Protein AF-0000000078493110 (afdb_homodimer)

Solvent-accessible surface area (backbone atoms only — not comparable to full-atom values): 20460 Å² total; per-residue (Å²): 130,83,74,29,32,26,37,34,32,58,25,55,69,56,49,50,53,41,49,72,69,67,50,57,55,52,28,40,34,33,67,34,26,79,84,45,54,39,40,70,73,53,39,24,57,53,22,60,74,70,64,28,30,31,33,26,28,54,37,36,32,73,53,59,45,28,73,76,49,48,88,46,42,80,89,42,85,85,48,38,72,78,72,84,39,73,57,32,45,52,40,48,52,50,40,50,69,26,56,24,68,69,52,47,42,53,45,44,51,52,42,39,53,49,12,59,75,71,73,54,49,32,41,35,50,41,42,37,57,49,48,68,37,76,43,36,48,21,42,51,42,47,53,82,76,28,49,84,80,31,47,64,55,56,51,45,32,75,67,59,77,82,49,70,66,51,53,48,55,51,48,58,51,49,65,71,32,51,63,49,42,80,73,66,39,53,41,30,45,80,71,72,112,131,83,75,30,32,26,37,34,34,57,26,53,69,57,48,49,54,41,48,72,70,68,51,57,54,53,29,41,34,33,68,35,25,77,83,44,53,38,39,69,73,52,38,24,57,54,21,58,76,71,64,28,31,29,32,25,29,55,37,35,32,74,53,59,46,30,72,75,49,48,88,45,44,80,88,40,84,84,50,39,73,78,72,84,39,75,55,34,47,53,40,47,52,50,40,50,69,25,56,23,68,71,52,46,41,54,42,43,52,52,41,41,53,50,11,59,74,72,72,52,46,33,41,36,50,40,41,38,58,49,49,68,37,75,45,37,47,22,42,50,42,46,53,83,78,26,50,84,80,30,48,65,55,56,51,46,31,75,67,58,76,82,49,70,67,52,52,49,55,52,48,59,50,50,65,72,33,50,62,50,42,81,72,66,39,54,42,29,44,79,71,72,111

InterPro domains:
  IPR023210 NADP-dependent oxidoreductase domain [PF00248] (1-173)
  IPR036812 NAD(P)-dependent oxidoreductase domain superfamily [G3DSA:3.20.20.100] (1-183)
  IPR036812 NAD(P)-dependent oxidoreductase domain superfamily [SSF51430] (1-175)

Structure (mmCIF, N/CA/C/O backbone):
data_AF-0000000078493110-model_v1
#
loop_
_entity.id
_entity.type
_entity.pdbx_description
1 polymer 'NADP-dependent oxidoreductase domain-containing protein'
#
loop_
_atom_site.group_PDB
_atom_site.id
_atom_site.type_symbol
_atom_site.label_atom_id
_atom_site.label_alt_id
_atom_site.label_comp_id
_atom_site.label_asym_id
_atom_site.label_entity_id
_atom_site.label_seq_id
_atom_site.pdbx_PDB_ins_code
_atom_site.Cartn_x
_atom_site.Cartn_y
_atom_site.Cartn_z
_atom_site.occupancy
_atom_site.B_iso_or_equiv
_atom_site.auth_seq_id
_atom_site.auth_comp_id
_atom_site.auth_asym_id
_atom_site.auth_atom_id
_atom_site.pdbx_PDB_model_num
ATOM 1 N N . LYS A 1 1 ? 11.797 -17.125 8.922 1 52 1 LYS A N 1
ATOM 2 C CA . LYS A 1 1 ? 10.969 -15.953 9.18 1 52 1 LYS A CA 1
ATOM 3 C C . LYS A 1 1 ? 9.508 -16.219 8.828 1 52 1 LYS A C 1
ATOM 5 O O . LYS A 1 1 ? 9.219 -16.938 7.859 1 52 1 LYS A O 1
ATOM 10 N N . ILE A 1 2 ? 8.57 -15.992 9.805 1 57.97 2 ILE A N 1
ATOM 11 C CA . ILE A 1 2 ? 7.156 -16.297 9.602 1 57.97 2 ILE A CA 1
ATOM 12 C C . ILE A 1 2 ? 6.605 -15.445 8.453 1 57.97 2 ILE A C 1
ATOM 14 O O . ILE A 1 2 ? 6.836 -14.234 8.398 1 57.97 2 ILE A O 1
ATOM 18 N N . LYS A 1 3 ? 6.137 -16.062 7.453 1 79.31 3 LYS A N 1
ATOM 19 C CA . LYS A 1 3 ? 5.523 -15.352 6.328 1 79.31 3 LYS A CA 1
ATOM 20 C C . LYS A 1 3 ? 4.211 -14.688 6.742 1 79.31 3 LYS A C 1
ATOM 22 O O . LYS A 1 3 ? 3.459 -15.242 7.547 1 79.31 3 LYS A O 1
ATOM 27 N N . THR A 1 4 ? 4.074 -13.5 6.402 1 85.19 4 THR A N 1
ATOM 28 C CA . THR A 1 4 ? 2.908 -12.727 6.809 1 85.19 4 THR A CA 1
ATOM 29 C C . THR A 1 4 ? 2.209 -12.125 5.594 1 85.19 4 THR A C 1
ATOM 31 O O . THR A 1 4 ? 2.689 -12.258 4.465 1 85.19 4 THR A O 1
ATOM 34 N N . VAL A 1 5 ? 0.979 -11.656 5.895 1 89.06 5 VAL A N 1
ATOM 35 C CA . VAL A 1 5 ? 0.301 -10.844 4.891 1 89.06 5 VAL A CA 1
ATOM 36 C C . VAL A 1 5 ? 0.187 -9.398 5.391 1 89.06 5 VAL A C 1
ATOM 38 O O . VAL A 1 5 ? 0.16 -9.156 6.602 1 89.06 5 VAL A O 1
ATOM 41 N N . ALA A 1 6 ? 0.289 -8.578 4.48 1 91.62 6 ALA A N 1
ATOM 42 C CA . ALA A 1 6 ? -0.047 -7.176 4.719 1 91.62 6 ALA A CA 1
ATOM 43 C C . ALA A 1 6 ? -1.408 -6.828 4.125 1 91.62 6 ALA A C 1
ATOM 45 O O . ALA A 1 6 ? -1.752 -7.289 3.031 1 91.62 6 ALA A O 1
ATOM 46 N N . LEU A 1 7 ? -2.115 -6.102 4.883 1 91.75 7 LEU A N 1
ATOM 47 C CA . LEU A 1 7 ? -3.467 -5.77 4.445 1 91.75 7 LEU A CA 1
ATOM 48 C C . LEU A 1 7 ? -3.566 -4.301 4.051 1 91.75 7 LEU A C 1
ATOM 50 O O . LEU A 1 7 ? -2.771 -3.475 4.508 1 91.75 7 LEU A O 1
ATOM 54 N N . THR A 1 8 ? -4.48 -4.074 3.127 1 91.94 8 THR A N 1
ATOM 55 C CA . THR A 1 8 ? -4.762 -2.686 2.785 1 91.94 8 THR A CA 1
ATOM 56 C C . THR A 1 8 ? -6.266 -2.426 2.773 1 91.94 8 THR A C 1
ATOM 58 O O . THR A 1 8 ? -7.027 -3.188 2.176 1 91.94 8 THR A O 1
ATOM 61 N N . ASN A 1 9 ? -6.719 -1.479 3.525 1 92.62 9 ASN A N 1
ATOM 62 C CA . ASN A 1 9 ? -8.062 -0.91 3.566 1 92.62 9 ASN A CA 1
ATOM 63 C C . ASN A 1 9 ? -9.07 -1.893 4.152 1 92.62 9 ASN A C 1
ATOM 65 O O . ASN A 1 9 ? -10.234 -1.911 3.75 1 92.62 9 ASN A O 1
ATOM 69 N N . PHE A 1 10 ? -8.617 -2.729 5.031 1 92.5 10 PHE A N 1
ATOM 70 C CA . PHE A 1 10 ? -9.531 -3.516 5.84 1 92.5 10 PHE A CA 1
ATOM 71 C C . PHE A 1 10 ? -10.031 -2.707 7.031 1 92.5 10 PHE A C 1
ATOM 73 O O . PHE A 1 10 ? -9.242 -2.068 7.734 1 92.5 10 PHE A O 1
ATOM 80 N N . ASP A 1 11 ? -11.289 -2.74 7.16 1 94.38 11 ASP A N 1
ATOM 81 C CA . ASP A 1 11 ? -11.812 -2.043 8.328 1 94.38 11 ASP A CA 1
ATOM 82 C C . ASP A 1 11 ? -11.539 -2.834 9.609 1 94.38 11 ASP A C 1
ATOM 84 O O . ASP A 1 11 ? -10.984 -3.93 9.555 1 94.38 11 ASP A O 1
ATOM 88 N N . THR A 1 12 ? -11.875 -2.256 10.719 1 96.12 12 THR A N 1
ATOM 89 C CA . THR A 1 12 ? -11.523 -2.822 12.016 1 96.12 12 THR A CA 1
ATOM 90 C C . THR A 1 12 ? -12.156 -4.199 12.188 1 96.12 12 THR A C 1
ATOM 92 O O . THR A 1 12 ? -11.484 -5.145 12.617 1 96.12 12 THR A O 1
ATOM 95 N N . GLU A 1 13 ? -13.398 -4.324 11.828 1 93.75 13 GLU A N 1
ATOM 96 C CA . GLU A 1 13 ? -14.117 -5.582 12.008 1 93.75 13 GLU A CA 1
ATOM 97 C C . GLU A 1 13 ? -13.508 -6.688 11.148 1 93.75 13 GLU A C 1
ATOM 99 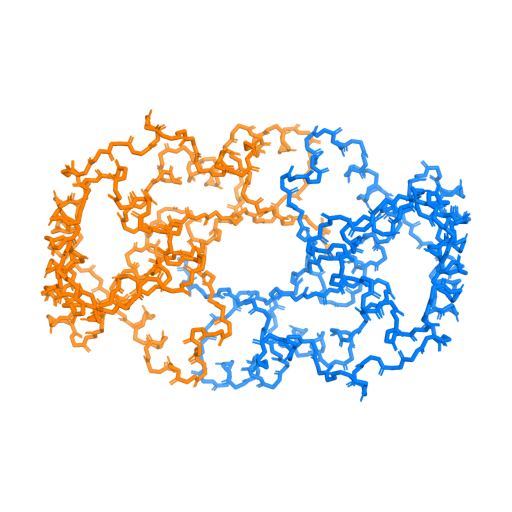O O . GLU A 1 13 ? -13.305 -7.809 11.617 1 93.75 13 GLU A O 1
ATOM 104 N N . ARG A 1 14 ? -13.219 -6.426 10 1 91.75 14 ARG A N 1
ATOM 105 C CA . ARG A 1 14 ? -12.648 -7.426 9.102 1 91.75 14 ARG A CA 1
ATOM 106 C C . ARG A 1 14 ? -11.25 -7.836 9.547 1 91.75 14 ARG A C 1
ATOM 108 O O . ARG A 1 14 ? -10.891 -9.016 9.477 1 91.75 14 ARG A O 1
ATOM 115 N N . LEU A 1 15 ? -10.445 -6.82 9.969 1 93.94 15 LEU A N 1
ATOM 116 C CA . LEU A 1 15 ? -9.133 -7.152 10.508 1 93.94 15 LEU A CA 1
ATOM 117 C C . LEU A 1 15 ? -9.258 -8.086 11.711 1 93.94 15 LEU A C 1
ATOM 119 O O . LEU A 1 15 ? -8.523 -9.078 11.812 1 93.94 15 LEU A O 1
ATOM 123 N N . ARG A 1 16 ? -10.195 -7.816 12.539 1 94.81 16 ARG A N 1
ATOM 124 C CA . ARG A 1 16 ? -10.43 -8.648 13.711 1 94.81 16 ARG A CA 1
ATOM 125 C C . ARG A 1 16 ? -10.742 -10.086 13.312 1 94.81 16 ARG A C 1
ATOM 127 O O . ARG A 1 16 ? -10.18 -11.031 13.867 1 94.81 16 ARG A O 1
ATOM 134 N N . ILE A 1 17 ? -11.609 -10.242 12.344 1 91.69 17 ILE A N 1
ATOM 135 C CA . ILE A 1 17 ? -12.023 -11.562 11.875 1 91.69 17 ILE A CA 1
ATOM 136 C C . ILE A 1 17 ? -10.812 -12.32 11.336 1 91.69 17 ILE A C 1
ATOM 138 O O . ILE A 1 17 ? -10.641 -13.508 11.625 1 91.69 17 ILE A O 1
ATOM 142 N N . ILE A 1 18 ? -10.023 -11.633 10.609 1 90.5 18 ILE A N 1
ATOM 143 C CA . ILE A 1 18 ? -8.844 -12.242 10.016 1 90.5 18 ILE A CA 1
ATOM 144 C C . ILE A 1 18 ? -7.898 -12.719 11.117 1 90.5 18 ILE A C 1
ATOM 146 O O . ILE A 1 18 ? -7.41 -13.852 11.086 1 90.5 18 ILE A O 1
ATOM 150 N N . LEU A 1 19 ? -7.672 -11.906 12.125 1 92.88 19 LEU A N 1
ATOM 151 C CA . LEU A 1 19 ? -6.77 -12.219 13.227 1 92.88 19 LEU A CA 1
ATOM 152 C C . LEU A 1 19 ? -7.32 -13.359 14.07 1 92.88 19 LEU A C 1
ATOM 154 O O . LEU A 1 19 ? -6.566 -14.242 14.5 1 92.88 19 LEU A O 1
ATOM 158 N N . GLU A 1 20 ? -8.578 -13.383 14.203 1 93.12 20 GLU A N 1
ATOM 159 C CA . GLU A 1 20 ? -9.227 -14.43 15 1 93.12 20 GLU A CA 1
ATOM 160 C C . GLU A 1 20 ? -9.125 -15.789 14.312 1 93.12 20 GLU A C 1
ATOM 162 O O . GLU A 1 20 ? -9.219 -16.828 14.961 1 93.12 20 GLU A O 1
ATOM 167 N N . ASN A 1 21 ? -8.961 -15.758 13.055 1 90.06 21 ASN A N 1
ATOM 168 C CA . ASN A 1 21 ? -8.828 -17 12.305 1 90.06 21 ASN A CA 1
ATOM 169 C C . ASN A 1 21 ? -7.375 -17.438 12.203 1 90.06 21 ASN A C 1
ATOM 171 O O . ASN A 1 21 ? -7.047 -18.344 11.438 1 90.06 21 ASN A O 1
ATOM 175 N N . GLY A 1 22 ? -6.496 -16.719 12.875 1 89.12 22 GLY A N 1
ATOM 176 C CA . GLY A 1 22 ? -5.121 -17.172 13.031 1 89.12 22 GLY A CA 1
ATOM 177 C C . GLY A 1 22 ? -4.227 -16.766 11.883 1 89.12 22 GLY A C 1
ATOM 178 O O . GLY A 1 22 ? -3.107 -17.266 11.742 1 89.12 22 GLY A O 1
ATOM 179 N N . ILE A 1 23 ? -4.68 -15.906 11.047 1 87.5 23 ILE A N 1
ATOM 180 C CA . ILE A 1 23 ? -3.871 -15.445 9.922 1 87.5 23 ILE A CA 1
ATOM 181 C C . ILE A 1 23 ? -2.869 -14.398 10.398 1 87.5 23 ILE A C 1
ATOM 183 O O . ILE A 1 23 ? -3.256 -13.383 10.977 1 87.5 23 ILE A O 1
ATOM 187 N N . PRO A 1 24 ? -1.625 -14.648 10.195 1 90.38 24 PRO A N 1
ATOM 188 C CA . PRO A 1 24 ? -0.626 -13.664 10.625 1 90.38 24 PRO A CA 1
ATOM 189 C C . PRO A 1 24 ? -0.625 -12.406 9.758 1 90.38 24 PRO A C 1
ATOM 191 O O . PRO A 1 24 ? -0.438 -12.492 8.547 1 90.38 24 PRO A O 1
ATOM 194 N N . VAL A 1 25 ? -0.86 -11.273 10.359 1 91.12 25 VAL A N 1
ATOM 195 C CA . VAL A 1 25 ? -0.92 -9.992 9.664 1 91.12 25 VAL A CA 1
ATOM 196 C C . VAL A 1 25 ? 0.182 -9.07 10.18 1 91.12 25 VAL A C 1
ATOM 198 O O . VAL A 1 25 ? 0.28 -8.82 11.383 1 91.12 25 VAL A O 1
ATOM 201 N N . VAL A 1 26 ? 0.944 -8.617 9.258 1 88.75 26 VAL A N 1
ATOM 202 C CA . VAL A 1 26 ? 2.059 -7.773 9.68 1 88.75 26 VAL A CA 1
ATOM 203 C C . VAL A 1 26 ? 1.597 -6.32 9.789 1 88.75 26 VAL A C 1
ATOM 205 O O . VAL A 1 26 ? 2.012 -5.594 10.695 1 88.75 26 VAL A O 1
ATOM 208 N N . SER A 1 27 ? 0.782 -5.945 8.906 1 92.19 27 SER A N 1
ATOM 209 C CA . SER A 1 27 ? 0.371 -4.543 8.898 1 92.19 27 SER A CA 1
ATOM 210 C C . SER A 1 27 ? -0.974 -4.367 8.203 1 92.19 27 SER A C 1
ATOM 212 O O . SER A 1 27 ? -1.412 -5.242 7.449 1 92.19 27 SER A O 1
ATOM 214 N N . ASN A 1 28 ? -1.632 -3.311 8.508 1 93.62 28 ASN A N 1
ATOM 215 C CA . ASN A 1 28 ? -2.799 -2.807 7.789 1 93.62 28 ASN A CA 1
ATOM 216 C C . ASN A 1 28 ? -2.598 -1.362 7.34 1 93.62 28 ASN A C 1
ATOM 218 O O . ASN A 1 28 ? -2.297 -0.489 8.156 1 93.62 28 ASN A O 1
ATOM 222 N N . GLN A 1 29 ? -2.668 -1.206 6.051 1 94.19 29 GLN A N 1
ATOM 223 C CA . GLN A 1 29 ? -2.52 0.116 5.453 1 94.19 29 GLN A CA 1
ATOM 224 C C . GLN A 1 29 ? -3.871 0.811 5.309 1 94.19 29 GLN A C 1
ATOM 226 O O . GLN A 1 29 ? -4.789 0.27 4.688 1 94.19 29 GLN A O 1
ATOM 231 N N . VAL A 1 30 ? -3.998 1.983 5.914 1 95.5 30 VAL A N 1
ATOM 232 C CA . VAL A 1 30 ? -5.281 2.678 5.867 1 95.5 30 VAL A CA 1
ATOM 233 C C . VAL A 1 30 ? -5.055 4.168 5.625 1 95.5 30 VAL A C 1
ATOM 235 O O . VAL A 1 30 ? -3.965 4.688 5.883 1 95.5 30 VAL A O 1
ATOM 238 N N . GLN A 1 31 ? -6.098 4.793 5.062 1 95.81 31 GLN A N 1
ATOM 239 C CA . GLN A 1 31 ? -6.07 6.246 4.941 1 95.81 31 GLN A CA 1
ATOM 240 C C . GLN A 1 31 ? -6.113 6.914 6.316 1 95.81 31 GLN A C 1
ATOM 242 O O . GLN A 1 31 ? -6.938 6.551 7.16 1 95.81 31 GLN A O 1
ATOM 247 N N . HIS A 1 32 ? -5.203 7.785 6.672 1 97.31 32 HIS A N 1
ATOM 248 C CA . HIS A 1 32 ? -5.113 8.477 7.957 1 97.31 32 HIS A CA 1
ATOM 249 C C . HIS A 1 32 ? -4.484 9.852 7.797 1 97.31 32 HIS A C 1
ATOM 251 O O . HIS A 1 32 ? -3.365 9.977 7.293 1 97.31 32 HIS A O 1
ATOM 257 N N . SER A 1 33 ? -5.188 10.891 8.164 1 97.56 33 SER A N 1
ATOM 258 C CA . SER A 1 33 ? -4.734 12.273 8.133 1 97.56 33 SER A CA 1
ATOM 259 C C . SER A 1 33 ? -5.324 13.078 9.289 1 97.56 33 SER A C 1
ATOM 261 O O . SER A 1 33 ? -6.133 12.555 10.062 1 97.56 33 SER A O 1
ATOM 263 N N . VAL A 1 34 ? -4.871 14.344 9.367 1 98.06 34 VAL A N 1
ATOM 264 C CA . VAL A 1 34 ? -5.398 15.219 10.406 1 98.06 34 VAL A CA 1
ATOM 265 C C . VAL A 1 34 ? -6.902 15.391 10.227 1 98.06 34 VAL A C 1
ATOM 267 O O . VAL A 1 34 ? -7.633 15.594 11.203 1 98.06 34 VAL A O 1
ATOM 270 N N . VAL A 1 35 ? -7.383 15.219 9.023 1 97.81 35 VAL A N 1
ATOM 271 C CA . VAL A 1 35 ? -8.805 15.312 8.703 1 97.81 35 VAL A CA 1
ATOM 272 C C . VAL A 1 35 ? -9.477 13.969 8.93 1 97.81 35 VAL A C 1
ATOM 274 O O . VAL A 1 35 ? -10.555 13.898 9.531 1 97.81 35 VAL A O 1
ATOM 277 N N . ASP A 1 36 ? -8.867 12.922 8.531 1 97.12 36 ASP A N 1
ATOM 278 C CA . ASP A 1 36 ? -9.414 11.57 8.648 1 97.12 36 ASP A CA 1
ATOM 279 C C . ASP A 1 36 ? -8.789 10.828 9.828 1 97.12 36 ASP A C 1
ATOM 281 O O . ASP A 1 36 ? -7.816 10.094 9.664 1 97.12 36 ASP A O 1
ATOM 285 N N . MET A 1 37 ? -9.422 10.938 10.984 1 97.25 37 MET A N 1
ATOM 286 C CA . MET A 1 37 ? -8.898 10.359 12.219 1 97.25 37 MET A CA 1
ATOM 287 C C . MET A 1 37 ? -9.641 9.07 12.57 1 97.25 37 MET A C 1
ATOM 289 O O . MET A 1 37 ? -9.492 8.547 13.672 1 97.25 37 MET A O 1
ATOM 293 N N . ARG A 1 38 ? -10.352 8.492 11.641 1 97.38 38 ARG A N 1
ATOM 294 C CA . ARG A 1 38 ? -11.148 7.293 11.875 1 97.38 38 ARG A CA 1
ATOM 295 C C . ARG A 1 38 ? -10.289 6.148 12.391 1 97.38 38 ARG A C 1
ATOM 297 O O . ARG A 1 38 ? -10.688 5.422 13.305 1 97.38 38 ARG A O 1
ATOM 304 N N . PRO A 1 39 ? -9.023 5.984 11.883 1 97.94 39 PRO A N 1
ATOM 305 C CA . PRO A 1 39 ? -8.211 4.867 12.375 1 97.94 39 PRO A CA 1
ATOM 306 C C . PRO A 1 39 ? -7.969 4.934 13.883 1 97.94 39 PRO A C 1
ATOM 308 O O . PRO A 1 39 ? -7.758 3.902 14.523 1 97.94 39 PRO A O 1
ATOM 311 N N . GLN A 1 40 ? -8.062 6.109 14.469 1 97.81 40 GLN A N 1
ATOM 312 C CA . GLN A 1 40 ? -7.754 6.293 15.883 1 97.81 40 GLN A CA 1
ATOM 313 C C . GLN A 1 40 ? -8.953 5.938 16.766 1 97.81 40 GLN A C 1
ATOM 315 O O . GLN A 1 40 ? -8.812 5.809 17.984 1 97.81 40 GLN A O 1
ATOM 320 N N . GLN A 1 41 ? -10.031 5.703 16.156 1 96.81 41 GLN A N 1
ATOM 321 C CA . GLN A 1 41 ? -11.234 5.484 16.953 1 96.81 41 GLN A CA 1
ATOM 322 C C . GLN A 1 41 ? -11.383 4.012 17.328 1 96.81 41 GLN A C 1
ATOM 324 O O . GLN A 1 41 ? -11.773 3.693 18.453 1 96.81 41 GLN A O 1
ATOM 329 N N . LYS A 1 42 ? -11.078 3.113 16.406 1 97 42 LYS A N 1
ATOM 330 C CA . LYS A 1 42 ? -11.219 1.689 16.703 1 97 42 LYS A CA 1
ATOM 331 C C . LYS A 1 42 ? -9.992 0.912 16.219 1 97 42 LYS A C 1
ATOM 333 O O . LYS A 1 42 ? -9.43 0.108 16.969 1 97 42 LYS A O 1
ATOM 338 N N . MET A 1 43 ? -9.484 1.191 15.094 1 98.06 43 MET A N 1
ATOM 339 C CA . MET A 1 43 ? -8.414 0.448 14.43 1 98.06 43 MET A CA 1
ATOM 340 C C . MET A 1 43 ? -7.137 0.48 15.258 1 98.06 43 MET A C 1
ATOM 342 O O . MET A 1 43 ? -6.492 -0.552 15.453 1 98.06 43 MET A O 1
ATOM 346 N N . ALA A 1 44 ? -6.816 1.637 15.758 1 97.94 44 ALA A N 1
ATOM 347 C CA . ALA A 1 44 ? -5.574 1.809 16.516 1 97.94 44 ALA A CA 1
ATOM 348 C C . ALA A 1 44 ? -5.543 0.907 17.734 1 97.94 44 ALA A C 1
ATOM 350 O O . ALA A 1 44 ? -4.523 0.286 18.031 1 97.94 44 ALA A O 1
ATOM 351 N N . GLU A 1 45 ? -6.629 0.845 18.391 1 97.94 45 GLU A N 1
ATOM 352 C CA . GLU A 1 45 ? -6.711 0.006 19.578 1 97.94 45 GLU A CA 1
ATOM 353 C C . GLU A 1 45 ? -6.496 -1.465 19.234 1 97.94 45 GLU A C 1
ATOM 355 O O . GLU A 1 45 ? -5.727 -2.156 19.906 1 97.94 45 GLU A O 1
ATOM 360 N N . LEU A 1 46 ? -7.172 -1.921 18.25 1 97.88 46 LEU A N 1
ATOM 361 C CA . LEU A 1 46 ? -7.012 -3.305 17.812 1 97.88 46 LEU A CA 1
ATOM 362 C C . LEU A 1 46 ? -5.562 -3.584 17.422 1 97.88 46 LEU A C 1
ATOM 364 O O . LEU A 1 46 ? -5.008 -4.621 17.781 1 97.88 46 LEU A O 1
ATOM 368 N N . CYS A 1 47 ? -4.977 -2.662 16.719 1 97 47 CYS A N 1
ATOM 369 C CA . CYS A 1 47 ? -3.594 -2.814 16.281 1 97 47 CYS A CA 1
ATOM 370 C C . CYS A 1 47 ? -2.646 -2.869 17.469 1 97 47 CYS A C 1
ATOM 372 O O . CYS A 1 47 ? -1.718 -3.68 17.5 1 97 47 CYS A O 1
ATOM 374 N N . GLN A 1 48 ? -2.873 -2.061 18.469 1 96.69 48 GLN A N 1
ATOM 375 C CA . GLN A 1 48 ? -2.051 -2.076 19.672 1 96.69 48 GLN A CA 1
ATOM 376 C C . GLN A 1 48 ? -2.17 -3.41 20.406 1 96.69 48 GLN A C 1
ATOM 378 O O . GLN A 1 48 ? -1.168 -3.967 20.859 1 96.69 48 GLN A O 1
ATOM 383 N N . LEU A 1 49 ? -3.326 -3.895 20.453 1 96.62 49 LEU A N 1
ATOM 384 C CA . LEU A 1 49 ? -3.604 -5.137 21.172 1 96.62 49 LEU A CA 1
ATOM 385 C C . LEU A 1 49 ? -2.963 -6.324 20.469 1 96.62 49 LEU A C 1
ATOM 387 O O . LEU A 1 49 ? -2.502 -7.266 21.125 1 96.62 49 LEU A O 1
ATOM 391 N N . THR A 1 50 ? -2.902 -6.305 19.188 1 96.12 50 THR A N 1
ATOM 392 C CA . THR A 1 50 ? -2.557 -7.496 18.422 1 96.12 50 THR A CA 1
ATOM 393 C C . THR A 1 50 ? -1.128 -7.402 17.891 1 96.12 50 THR A C 1
ATOM 395 O O . THR A 1 50 ? -0.56 -8.398 17.453 1 96.12 50 THR A O 1
ATOM 398 N N . GLY A 1 51 ? -0.599 -6.195 17.844 1 93.62 51 GLY A N 1
ATOM 399 C CA . GLY A 1 51 ? 0.75 -6.016 17.328 1 93.62 51 GLY A CA 1
ATOM 400 C C . GLY A 1 51 ? 0.791 -5.738 15.836 1 93.62 51 GLY A C 1
ATOM 401 O O . GLY A 1 51 ? 1.869 -5.594 15.25 1 93.62 51 GLY A O 1
ATOM 402 N N . VAL A 1 52 ? -0.37 -5.645 15.203 1 93.75 52 VAL A N 1
ATOM 403 C CA . VAL A 1 52 ? -0.429 -5.266 13.789 1 93.75 52 VAL A CA 1
ATOM 404 C C . VAL A 1 52 ? 0.04 -3.824 13.625 1 93.75 52 VAL A C 1
ATOM 406 O O . VAL A 1 52 ? -0.376 -2.938 14.375 1 93.75 52 VAL A O 1
ATOM 409 N N . LYS A 1 53 ? 0.915 -3.637 12.695 1 91.81 53 LYS A N 1
ATOM 410 C CA . LYS A 1 53 ? 1.415 -2.287 12.445 1 91.81 53 LYS A CA 1
ATOM 411 C C . LYS A 1 53 ? 0.439 -1.486 11.594 1 91.81 53 LYS A C 1
ATOM 413 O O . LYS A 1 53 ? -0.042 -1.976 10.57 1 91.81 53 LYS A O 1
ATOM 418 N N . LEU A 1 54 ? 0.188 -0.336 12.031 1 94.62 54 LEU A N 1
ATOM 419 C CA . LEU A 1 54 ? -0.659 0.564 11.25 1 94.62 54 LEU A CA 1
ATOM 420 C C . LEU A 1 54 ? 0.18 1.425 10.312 1 94.62 54 LEU A C 1
ATOM 422 O O . LEU A 1 54 ? 1.002 2.225 10.766 1 94.62 54 LEU A O 1
ATOM 426 N N . ILE A 1 55 ? 0.024 1.258 9.008 1 93.75 55 ILE A N 1
ATOM 427 C CA . ILE A 1 55 ? 0.668 2.078 7.988 1 93.75 55 ILE A CA 1
ATOM 428 C C . ILE A 1 55 ? -0.35 3.039 7.379 1 93.75 55 ILE A C 1
ATOM 430 O O . ILE A 1 55 ? -1.445 2.627 6.992 1 93.75 55 ILE A O 1
ATOM 434 N N . THR A 1 56 ? 0.039 4.258 7.297 1 95.81 56 THR A N 1
ATOM 435 C CA . THR A 1 56 ? -0.942 5.25 6.871 1 95.81 56 THR A CA 1
ATOM 436 C C . THR A 1 56 ? -0.605 5.781 5.48 1 95.81 56 THR A C 1
ATOM 438 O O . THR A 1 56 ? 0.569 5.926 5.133 1 95.81 56 THR A O 1
ATOM 441 N N . TYR A 1 57 ? -1.617 6.023 4.75 1 93.75 57 TYR A N 1
ATOM 442 C CA . TYR A 1 57 ? -1.47 6.75 3.496 1 93.75 57 TYR A CA 1
ATOM 443 C C . TYR A 1 57 ? -2.443 7.922 3.428 1 93.75 57 TYR A C 1
ATOM 445 O O . TYR A 1 57 ? -3.346 8.039 4.262 1 93.75 57 TYR A O 1
ATOM 453 N N . GLY A 1 58 ? -2.145 8.836 2.484 1 93.81 58 GLY A N 1
ATOM 454 C CA . GLY A 1 58 ? -3.006 10 2.373 1 93.81 58 GLY A CA 1
ATOM 455 C C . GLY A 1 58 ? -2.803 11 3.496 1 93.81 58 GLY A C 1
ATOM 456 O O . GLY A 1 58 ? -3.689 11.812 3.785 1 93.81 58 GLY A O 1
ATOM 457 N N . THR A 1 59 ? -1.686 10.938 4.078 1 95.19 59 THR A N 1
ATOM 458 C CA . THR A 1 59 ? -1.431 11.734 5.27 1 95.19 59 THR A CA 1
ATOM 459 C C . THR A 1 59 ? -1.385 13.227 4.93 1 95.19 59 THR A C 1
ATOM 461 O O . THR A 1 59 ? -1.774 14.062 5.738 1 95.19 59 THR A O 1
ATOM 464 N N . VAL A 1 60 ? -1.024 13.477 3.668 1 93.62 60 VAL A N 1
ATOM 465 C CA . VAL A 1 60 ? -1.007 14.875 3.248 1 93.62 60 VAL A CA 1
ATOM 466 C C . VAL A 1 60 ? -2.168 15.148 2.295 1 93.62 60 VAL A C 1
ATOM 468 O O . VAL A 1 60 ? -2.199 16.172 1.618 1 93.62 60 VAL A O 1
ATOM 471 N N . MET A 1 61 ? -2.992 14.203 2.104 1 94.44 61 MET A N 1
ATOM 472 C CA . MET A 1 61 ? -4.242 14.297 1.355 1 94.44 61 MET A CA 1
ATOM 473 C C . MET A 1 61 ? -3.984 14.742 -0.08 1 94.44 61 MET A C 1
ATOM 475 O O . MET A 1 61 ? -4.602 15.688 -0.56 1 94.44 61 MET A O 1
ATOM 479 N N . GLY A 1 62 ? -3.043 14.062 -0.714 1 89.56 62 GLY A N 1
ATOM 480 C CA . GLY A 1 62 ? -2.744 14.336 -2.111 1 89.56 62 GLY A CA 1
ATOM 481 C C . GLY A 1 62 ? -2.148 15.711 -2.336 1 89.56 62 GLY A C 1
ATOM 482 O O . GLY A 1 62 ? -2.209 16.25 -3.445 1 89.56 62 GLY A O 1
ATOM 483 N N . GLY A 1 63 ? -1.764 16.359 -1.246 1 91.25 63 GLY A N 1
ATOM 484 C CA . GLY A 1 63 ? -1.192 17.688 -1.352 1 91.25 63 GLY A CA 1
ATOM 485 C C . GLY A 1 63 ? -2.135 18.781 -0.885 1 91.25 63 GLY A C 1
ATOM 486 O O . GLY A 1 63 ? -1.758 19.953 -0.833 1 91.25 63 GLY A O 1
ATOM 487 N N . LEU A 1 64 ? -3.301 18.438 -0.544 1 94.75 64 LEU A N 1
ATOM 488 C CA . LEU A 1 64 ? -4.23 19.438 -0.029 1 94.75 64 LEU A CA 1
ATOM 489 C C . LEU A 1 64 ? -3.688 20.078 1.241 1 94.75 64 LEU A C 1
ATOM 491 O O . LEU A 1 64 ? -3.91 21.266 1.482 1 94.75 64 LEU A O 1
ATOM 495 N N . LEU A 1 65 ? -3.025 19.25 2.039 1 96.12 65 LEU A N 1
ATOM 496 C CA . LEU A 1 65 ? -2.381 19.781 3.236 1 96.12 65 LEU A CA 1
ATOM 497 C C . LEU A 1 65 ? -1.01 20.359 2.906 1 96.12 65 LEU A C 1
ATOM 499 O O . LEU A 1 65 ? 0.016 19.75 3.205 1 96.12 65 LEU A O 1
ATOM 503 N N . SER A 1 66 ? -1.039 21.484 2.299 1 95.12 66 SER A N 1
ATOM 504 C CA . SER A 1 66 ? 0.173 22.188 1.884 1 95.12 66 SER A CA 1
ATOM 505 C C . SER A 1 66 ? -0.067 23.688 1.767 1 95.12 66 SER A C 1
ATOM 507 O O . SER A 1 66 ? -1.213 24.141 1.797 1 95.12 66 SER A O 1
ATOM 509 N N . GLU A 1 67 ? 1.052 24.438 1.596 1 96.19 67 GLU A N 1
ATOM 510 C CA . GLU A 1 67 ? 0.974 25.891 1.421 1 96.19 67 GLU A CA 1
ATOM 511 C C . GLU A 1 67 ? 0.258 26.25 0.123 1 96.19 67 GLU A C 1
ATOM 513 O O . GLU A 1 67 ? -0.313 27.328 0.004 1 96.19 67 GLU A O 1
ATOM 518 N N . LYS A 1 68 ? 0.241 25.312 -0.746 1 93.25 68 LYS A N 1
ATOM 519 C CA . LYS A 1 68 ? -0.338 25.562 -2.064 1 93.25 68 LYS A CA 1
ATOM 520 C C . LYS A 1 68 ? -1.833 25.859 -1.962 1 93.25 68 LYS A C 1
ATOM 522 O O . LYS A 1 68 ? -2.379 26.625 -2.762 1 93.25 68 LYS A O 1
ATOM 527 N N . PHE A 1 69 ? -2.5 25.328 -0.951 1 95.5 69 PHE A N 1
ATOM 528 C CA . PHE A 1 69 ? -3.949 25.453 -0.865 1 95.5 69 PHE A CA 1
ATOM 529 C C . PHE A 1 69 ? -4.348 26.359 0.289 1 95.5 69 PHE A C 1
ATOM 531 O O . PHE A 1 69 ? -5.535 26.531 0.576 1 95.5 69 PHE A O 1
ATOM 538 N N . LEU A 1 70 ? -3.369 26.922 0.96 1 96.56 70 LEU A N 1
ATOM 539 C CA . LEU A 1 70 ? -3.605 27.828 2.068 1 96.56 70 LEU A CA 1
ATOM 540 C C . LEU A 1 70 ? -4.238 29.141 1.575 1 96.56 70 LEU A C 1
ATOM 542 O O . LEU A 1 70 ? -3.754 29.734 0.615 1 96.56 70 LEU A O 1
ATOM 546 N N . ASP A 1 71 ? -5.293 29.5 2.152 1 95.56 71 ASP A N 1
ATOM 547 C CA . ASP A 1 71 ? -6 30.75 1.883 1 95.56 71 ASP A CA 1
ATOM 548 C C . ASP A 1 71 ? -6.488 30.812 0.437 1 95.56 71 ASP A C 1
ATOM 550 O O . ASP A 1 71 ? -6.387 31.844 -0.218 1 95.56 71 ASP A O 1
ATOM 554 N N . THR A 1 72 ? -6.84 29.609 -0.01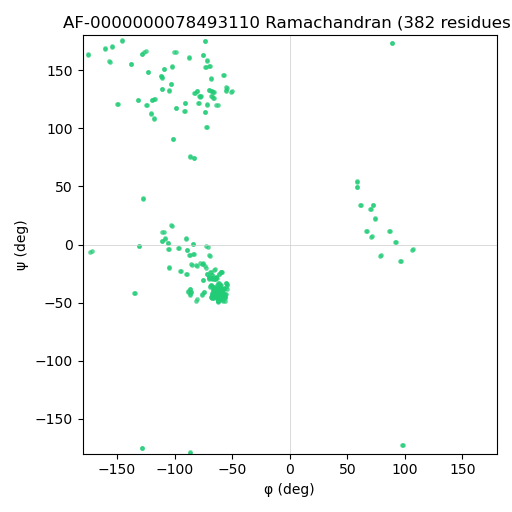3 1 93.69 72 THR A N 1
ATOM 555 C CA . THR A 1 72 ? -7.422 29.547 -1.351 1 93.69 72 THR A CA 1
ATOM 556 C C . THR A 1 72 ? -8.938 29.391 -1.276 1 93.69 72 THR A C 1
ATOM 558 O O . THR A 1 72 ? -9.469 28.953 -0.253 1 93.69 72 THR A O 1
ATOM 561 N N . ASN A 1 73 ? -9.57 29.891 -2.334 1 88.38 73 ASN A N 1
ATOM 562 C CA . ASN A 1 73 ? -11.008 29.734 -2.5 1 88.38 73 ASN A CA 1
ATOM 563 C C . ASN A 1 73 ? -11.344 28.938 -3.752 1 88.38 73 ASN A C 1
ATOM 565 O O . ASN A 1 73 ? -11.242 29.438 -4.871 1 88.38 73 ASN A O 1
ATOM 569 N N . LEU A 1 74 ? -11.773 27.75 -3.535 1 81.5 74 LEU A N 1
ATOM 570 C CA . LEU A 1 74 ? -11.953 26.828 -4.66 1 81.5 74 LEU A CA 1
ATOM 571 C C . LEU A 1 74 ? -13.227 27.172 -5.438 1 81.5 74 LEU A C 1
ATOM 573 O O . LEU A 1 74 ? -13.414 26.719 -6.566 1 81.5 74 LEU A O 1
ATOM 577 N N . SER A 1 75 ? -14.086 27.938 -4.812 1 78.38 75 SER A N 1
ATOM 578 C CA . SER A 1 75 ? -15.312 28.328 -5.492 1 78.38 75 SER A CA 1
ATOM 579 C C . SER A 1 75 ? -15.047 29.406 -6.547 1 78.38 75 SER A C 1
ATOM 581 O O . SER A 1 75 ? -15.898 29.672 -7.398 1 78.38 75 SER A O 1
ATOM 583 N N . ILE A 1 76 ? -13.914 30.016 -6.449 1 76.19 76 ILE A N 1
ATOM 584 C CA . ILE A 1 76 ? -13.531 31.047 -7.414 1 76.19 76 ILE A CA 1
ATOM 585 C C . ILE A 1 76 ? -12.602 30.438 -8.469 1 76.19 76 ILE A C 1
ATOM 587 O O . ILE A 1 76 ? -11.531 29.938 -8.141 1 76.19 76 ILE A O 1
ATOM 591 N N . PRO A 1 77 ? -13.078 30.469 -9.672 1 71.06 77 PRO A N 1
ATOM 592 C CA . PRO A 1 77 ? -12.227 29.922 -10.734 1 71.06 77 PRO A CA 1
ATOM 593 C C . PRO A 1 77 ? -10.812 30.5 -10.703 1 71.06 77 PRO A C 1
ATOM 595 O O . PRO A 1 77 ? -10.633 31.703 -10.461 1 71.06 77 PRO A O 1
ATOM 598 N N . PHE A 1 78 ? -9.844 29.703 -10.758 1 71.06 78 PHE A N 1
ATOM 599 C CA . PHE A 1 78 ? -8.43 30.031 -10.883 1 71.06 78 PHE A CA 1
ATOM 600 C C . PHE A 1 78 ? -7.895 30.641 -9.594 1 71.06 78 PHE A C 1
ATOM 602 O O . PHE A 1 78 ? -6.824 31.25 -9.578 1 71.06 78 PHE A O 1
ATOM 609 N N . ALA A 1 79 ? -8.711 30.656 -8.523 1 72 79 ALA A N 1
ATOM 610 C CA . ALA A 1 79 ? -8.281 31.234 -7.254 1 72 79 ALA A CA 1
ATOM 611 C C . ALA A 1 79 ? -7.477 30.234 -6.434 1 72 79 ALA A C 1
ATOM 613 O O . ALA A 1 79 ? -6.953 30.562 -5.367 1 72 79 ALA A O 1
ATOM 614 N N . GLY A 1 80 ? -7.32 29.094 -7.004 1 74.38 80 GLY A N 1
ATOM 615 C CA . GLY A 1 80 ? -6.52 28.047 -6.367 1 74.38 80 GLY A CA 1
ATOM 616 C C . GLY A 1 80 ? -6.051 26.984 -7.332 1 74.38 80 GLY A C 1
ATOM 617 O O . GLY A 1 80 ? -6.395 27.016 -8.516 1 74.38 80 GLY A O 1
ATOM 618 N N . PRO A 1 81 ? -5.145 26.203 -6.785 1 85.62 81 PRO A N 1
ATOM 619 C CA . PRO A 1 81 ? -4.691 25.109 -7.645 1 85.62 81 PRO A CA 1
ATOM 620 C C . PRO A 1 81 ? -5.832 24.203 -8.102 1 85.62 81 PRO A C 1
ATOM 622 O O . PRO A 1 81 ? -6.84 24.062 -7.398 1 85.62 81 PRO A O 1
ATOM 625 N N . PRO A 1 82 ? -5.68 23.75 -9.25 1 85.69 82 PRO A N 1
ATOM 626 C CA . PRO A 1 82 ? -6.727 22.844 -9.734 1 85.69 82 PRO A CA 1
ATOM 627 C C . PRO A 1 82 ? -6.75 21.516 -8.992 1 85.69 82 PRO A C 1
ATOM 629 O O . PRO A 1 82 ? -5.703 21.016 -8.57 1 85.69 82 PRO A O 1
ATOM 632 N N . LEU A 1 83 ? -7.969 21.031 -8.789 1 87.88 83 LEU A N 1
ATOM 633 C CA . LEU A 1 83 ? -8.156 19.672 -8.32 1 87.88 83 LEU A CA 1
ATOM 634 C C . LEU A 1 83 ? -8.188 18.688 -9.492 1 87.88 83 LEU A C 1
ATOM 636 O O . LEU A 1 83 ? -9.234 18.109 -9.797 1 87.88 83 LEU A O 1
ATOM 640 N N . ASN A 1 84 ? -7.027 18.391 -10.07 1 85.38 84 ASN A N 1
ATOM 641 C CA . ASN A 1 84 ? -6.973 17.781 -11.391 1 85.38 84 ASN A CA 1
ATOM 642 C C . ASN A 1 84 ? -6.516 16.328 -11.328 1 85.38 84 ASN A C 1
ATOM 644 O O . ASN A 1 84 ? -6.145 15.734 -12.344 1 85.38 84 ASN A O 1
ATOM 648 N N . THR A 1 85 ? -6.457 15.805 -10.125 1 85.19 85 THR A N 1
ATOM 649 C CA . THR A 1 85 ? -6.117 14.391 -9.992 1 85.19 85 THR A CA 1
ATOM 650 C C . THR A 1 85 ? -7.215 13.648 -9.234 1 85.19 85 THR A C 1
ATOM 652 O O . THR A 1 85 ? -7.902 14.227 -8.398 1 85.19 85 THR A O 1
ATOM 655 N N . PRO A 1 86 ? -7.355 12.344 -9.625 1 83.94 86 PRO A N 1
ATOM 656 C CA . PRO A 1 86 ? -8.336 11.547 -8.883 1 83.94 86 PRO A CA 1
ATOM 657 C C . PRO A 1 86 ? -8.078 11.547 -7.379 1 83.94 86 PRO A C 1
ATOM 659 O O . PRO A 1 86 ? -9.023 11.57 -6.59 1 83.94 86 PRO A O 1
ATOM 662 N N . SER A 1 87 ? -6.871 11.609 -7.016 1 85.88 87 SER A N 1
ATOM 663 C CA . SER A 1 87 ? -6.535 11.625 -5.598 1 85.88 87 SER A CA 1
ATOM 664 C C . SER A 1 87 ? -6.988 12.922 -4.934 1 85.88 87 SER A C 1
ATOM 666 O O . SER A 1 87 ? -7.578 12.898 -3.854 1 85.88 87 SER A O 1
ATOM 668 N N . LEU A 1 88 ? -6.727 14.023 -5.594 1 90.62 88 LEU A N 1
ATOM 669 C CA . LEU A 1 88 ? -7.133 15.312 -5.039 1 90.62 88 LEU A CA 1
ATOM 670 C C . LEU A 1 88 ? -8.648 15.391 -4.898 1 90.62 88 LEU A C 1
ATOM 672 O O . LEU A 1 88 ? -9.156 15.891 -3.893 1 90.62 88 LEU A O 1
ATOM 676 N N . GLN A 1 89 ? -9.312 14.852 -5.875 1 91.88 89 GLN A N 1
ATOM 677 C CA . GLN A 1 89 ? -10.773 14.836 -5.824 1 91.88 89 GLN A CA 1
ATOM 678 C C . GLN A 1 89 ? -11.273 13.961 -4.676 1 91.88 89 GLN A C 1
ATOM 680 O O . GLN A 1 89 ? -12.203 14.344 -3.961 1 91.88 89 GLN A O 1
ATOM 685 N N . LYS A 1 90 ? -10.641 12.891 -4.523 1 91.69 90 LYS A N 1
ATOM 686 C CA . LYS A 1 90 ? -10.984 11.977 -3.436 1 91.69 90 LYS A CA 1
ATOM 687 C C . LYS A 1 90 ? -10.836 12.656 -2.078 1 91.69 90 LYS A C 1
ATOM 689 O O . LYS A 1 90 ? -11.75 12.609 -1.252 1 91.69 90 LYS A O 1
ATOM 694 N N . TYR A 1 91 ? -9.781 13.32 -1.856 1 95.06 91 TYR A N 1
ATOM 695 C CA . TYR A 1 91 ? -9.508 13.922 -0.557 1 95.06 91 TYR A CA 1
ATOM 696 C C . TYR A 1 91 ? -10.359 15.172 -0.344 1 95.06 91 TYR A C 1
ATOM 698 O O . TYR A 1 91 ? -10.734 15.484 0.787 1 95.06 91 TYR A O 1
ATOM 706 N N . LYS A 1 92 ? -10.664 15.844 -1.438 1 95.44 92 LYS A N 1
ATOM 707 C CA . LYS A 1 92 ? -11.578 16.969 -1.334 1 95.44 92 LYS A CA 1
ATOM 708 C C . LYS A 1 92 ? -12.961 16.531 -0.863 1 95.44 92 LYS A C 1
ATOM 710 O O . LYS A 1 92 ? -13.617 17.234 -0.09 1 95.44 92 LYS A O 1
ATOM 715 N N . ARG A 1 93 ? -13.383 15.43 -1.315 1 93.88 93 ARG A N 1
ATOM 716 C CA . ARG A 1 93 ? -14.656 14.883 -0.853 1 93.88 93 ARG A CA 1
ATOM 717 C C . ARG A 1 93 ? -14.617 14.602 0.646 1 93.88 93 ARG A C 1
ATOM 719 O O . ARG A 1 93 ? -15.617 14.797 1.344 1 93.88 93 ARG A O 1
ATOM 726 N N . MET A 1 94 ? -13.477 14.148 1.129 1 94.88 94 MET A N 1
ATOM 727 C CA . MET A 1 94 ? -13.305 13.922 2.561 1 94.88 94 MET A CA 1
ATOM 728 C C . MET A 1 94 ? -13.391 15.227 3.338 1 94.88 94 MET A C 1
ATOM 730 O O . MET A 1 94 ? -14.031 15.289 4.391 1 94.88 94 MET A O 1
ATOM 734 N N . VAL A 1 95 ? -12.812 16.203 2.799 1 96.88 95 VAL A N 1
ATOM 735 C CA . VAL A 1 95 ? -12.859 17.531 3.404 1 96.88 95 VAL A CA 1
ATOM 736 C C . VAL A 1 95 ? -14.305 18.016 3.473 1 96.88 95 VAL A C 1
ATOM 738 O O . VAL A 1 95 ? -14.742 18.531 4.5 1 96.88 95 VAL A O 1
ATOM 741 N N . ASP A 1 96 ? -15.008 17.781 2.365 1 96.56 96 ASP A N 1
ATOM 742 C CA . ASP A 1 96 ? -16.406 18.203 2.309 1 96.56 96 ASP A CA 1
ATOM 743 C C . ASP A 1 96 ? -17.234 17.484 3.357 1 96.56 96 ASP A C 1
ATOM 745 O O . ASP A 1 96 ? -18.078 18.094 4.016 1 96.56 96 ASP A O 1
ATOM 749 N N . ALA A 1 97 ? -17.031 16.234 3.506 1 95.44 97 ALA A N 1
ATOM 750 C CA . ALA A 1 97 ? -17.75 15.43 4.488 1 95.44 97 ALA A CA 1
ATOM 751 C C . ALA A 1 97 ? -17.375 15.828 5.91 1 95.44 97 ALA A C 1
ATOM 753 O O . ALA A 1 97 ? -18.203 15.766 6.824 1 95.44 97 ALA A O 1
ATOM 754 N N . TRP A 1 98 ? -16.219 16.297 6.105 1 97.25 98 TRP A N 1
ATOM 755 C CA . TRP A 1 98 ? -15.648 16.578 7.414 1 97.25 98 TRP A CA 1
ATOM 756 C C . TRP A 1 98 ? -16.141 17.922 7.934 1 97.25 98 TRP A C 1
ATOM 758 O O . TRP A 1 98 ? -16.547 18.047 9.094 1 97.25 98 TRP A O 1
ATOM 768 N N . GLY A 1 99 ? -16.078 18.984 7.102 1 96.62 99 GLY A N 1
ATOM 769 C CA . GLY A 1 99 ? -16.438 20.297 7.594 1 96.62 99 GLY A CA 1
ATOM 770 C C . GLY A 1 99 ? -16.5 21.344 6.5 1 96.62 99 GLY A C 1
ATOM 771 O O . GLY A 1 99 ? -16.844 22.5 6.754 1 96.62 99 GLY A O 1
ATOM 772 N N . GLY A 1 100 ? -16.109 20.906 5.332 1 96.25 100 GLY A N 1
ATOM 773 C CA . GLY A 1 100 ? -16.125 21.844 4.227 1 96.25 100 GLY A CA 1
ATOM 774 C C . GLY A 1 100 ? -14.844 22.625 4.09 1 96.25 100 GLY A C 1
ATOM 775 O O . GLY A 1 100 ? -13.969 22.562 4.961 1 96.25 100 GLY A O 1
ATOM 776 N N . TRP A 1 101 ? -14.766 23.406 3 1 95.88 101 TRP A N 1
ATOM 777 C CA . TRP A 1 101 ? -13.531 24.078 2.621 1 95.88 101 TRP A CA 1
ATOM 778 C C . TRP A 1 101 ? -13.18 25.188 3.615 1 95.88 101 TRP A C 1
ATOM 780 O O . TRP A 1 101 ? -12.008 25.406 3.92 1 95.88 101 TRP A O 1
ATOM 790 N N . SER A 1 102 ? -14.195 25.844 4.105 1 95.88 102 SER A N 1
ATOM 791 C CA . SER A 1 102 ? -13.953 26.922 5.059 1 95.88 102 SER A CA 1
ATOM 792 C C . SER A 1 102 ? -13.289 26.406 6.328 1 95.88 102 SER A C 1
ATOM 794 O O . SER A 1 102 ? -12.297 26.969 6.793 1 95.88 102 SER A O 1
ATOM 796 N N . GLN A 1 103 ? -13.844 25.359 6.875 1 97.06 103 GLN A N 1
ATOM 797 C CA . GLN A 1 103 ? -13.25 24.75 8.062 1 97.06 103 GLN A CA 1
ATOM 798 C C . GLN A 1 103 ? -11.859 24.203 7.758 1 97.06 103 GLN A C 1
ATOM 800 O O . GLN A 1 103 ? -10.969 24.266 8.609 1 97.06 103 GLN A O 1
ATOM 805 N N . PHE A 1 104 ? -11.695 23.719 6.594 1 98 104 PHE A N 1
ATOM 806 C CA . PHE A 1 104 ? -10.406 23.203 6.156 1 98 104 PHE A CA 1
ATOM 807 C C . PHE A 1 104 ? -9.367 24.312 6.102 1 98 104 PHE A C 1
ATOM 809 O O . PHE A 1 104 ? -8.203 24.109 6.445 1 98 104 PHE A O 1
ATOM 816 N N . GLN A 1 105 ? -9.781 25.484 5.699 1 97.75 105 GLN A N 1
ATOM 817 C CA . GLN A 1 105 ? -8.867 26.609 5.695 1 97.75 105 GLN A CA 1
ATOM 818 C C . GLN A 1 105 ? -8.414 26.969 7.109 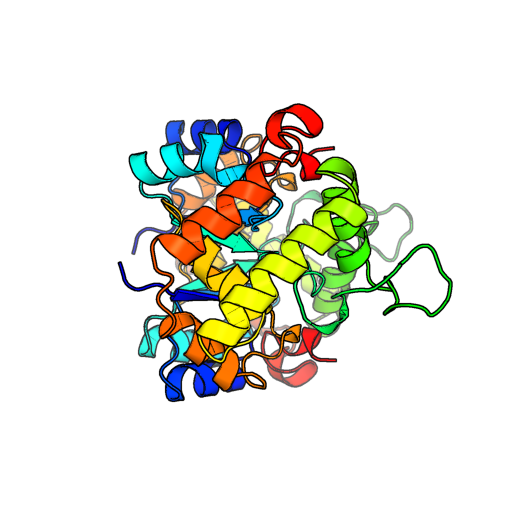1 97.75 105 GLN A C 1
ATOM 820 O O . GLN A 1 105 ? -7.254 27.328 7.324 1 97.75 105 GLN A O 1
ATOM 825 N N . VAL A 1 106 ? -9.289 26.875 8.031 1 98.5 106 VAL A N 1
ATOM 826 C CA . VAL A 1 106 ? -8.914 27.109 9.43 1 98.5 106 VAL A CA 1
ATOM 827 C C . VAL A 1 106 ? -7.852 26.109 9.852 1 98.5 106 VAL A C 1
ATOM 829 O O . VAL A 1 106 ? -6.879 26.469 10.516 1 98.5 106 VAL A O 1
ATOM 832 N N . LEU A 1 107 ? -8.031 24.859 9.445 1 98.69 107 LEU A N 1
ATOM 833 C CA . LEU A 1 107 ? -7.051 23.828 9.734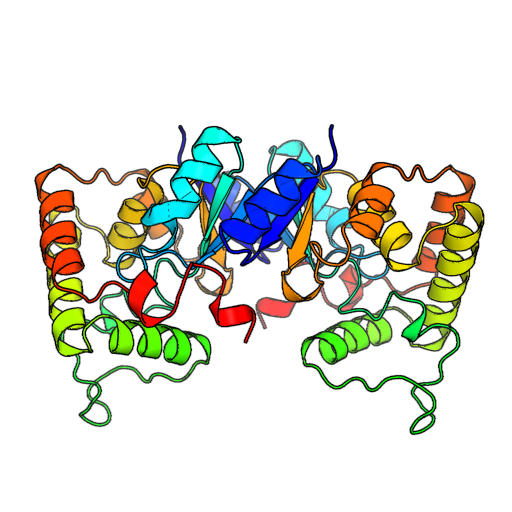 1 98.69 107 LEU A CA 1
ATOM 834 C C . LEU A 1 107 ? -5.707 24.156 9.094 1 98.69 107 LEU A C 1
ATOM 836 O O . LEU A 1 107 ? -4.668 24.094 9.758 1 98.69 107 LEU A O 1
ATOM 840 N N . LEU A 1 108 ? -5.758 24.547 7.809 1 98.62 108 LEU A N 1
ATOM 841 C CA . LEU A 1 108 ? -4.527 24.891 7.109 1 98.62 108 LEU A CA 1
ATOM 842 C C . LEU A 1 108 ? -3.816 26.047 7.797 1 98.62 108 LEU A C 1
ATOM 844 O O . LEU A 1 108 ? -2.592 26.031 7.938 1 98.62 108 LEU A O 1
ATOM 848 N N . GLN A 1 109 ? -4.562 27 8.211 1 98.81 109 GLN A N 1
ATOM 849 C CA . GLN A 1 109 ? -3.986 28.156 8.898 1 98.81 109 GLN A CA 1
ATOM 850 C C . GLN A 1 109 ? -3.357 27.75 10.227 1 98.81 109 GLN A C 1
ATOM 852 O O . GLN A 1 109 ? -2.295 28.25 10.594 1 98.81 109 GLN A O 1
ATOM 857 N N . THR A 1 110 ? -4.031 26.906 10.891 1 98.88 110 THR A N 1
ATOM 858 C CA . THR A 1 110 ? -3.492 26.391 12.141 1 98.88 110 THR A CA 1
ATOM 859 C C . THR A 1 110 ? -2.189 25.625 11.898 1 98.88 110 THR A C 1
ATOM 861 O O . THR A 1 110 ? -1.192 25.859 12.578 1 98.88 110 THR A O 1
ATOM 864 N N . LEU A 1 111 ? -2.197 24.719 10.898 1 98.81 111 LEU A N 1
ATOM 865 C CA . LEU A 1 111 ? -0.996 23.969 10.547 1 98.81 111 LEU A CA 1
ATOM 866 C C . LEU A 1 111 ? 0.125 24.906 10.109 1 98.81 111 LEU A C 1
ATOM 868 O O . LEU A 1 111 ? 1.295 24.656 10.414 1 98.81 111 LEU A O 1
ATOM 872 N N . LYS A 1 112 ? -0.245 26 9.438 1 98.75 112 LYS A N 1
ATOM 873 C CA . LYS A 1 112 ? 0.744 26.969 8.992 1 98.75 112 LYS A CA 1
ATOM 874 C C . LYS A 1 112 ? 1.415 27.656 10.172 1 98.75 112 LYS A C 1
ATOM 876 O O . LYS A 1 112 ? 2.631 27.859 10.172 1 98.75 112 LYS A O 1
ATOM 881 N N . ARG A 1 113 ? 0.646 28.062 11.086 1 98.69 113 ARG A N 1
ATOM 882 C CA . ARG A 1 113 ? 1.195 28.688 12.281 1 98.69 113 ARG A CA 1
ATOM 883 C C . ARG A 1 113 ? 2.203 27.766 12.969 1 98.69 113 ARG A C 1
ATOM 885 O O . ARG A 1 113 ? 3.289 28.219 13.352 1 98.69 113 ARG A O 1
ATOM 892 N N . ILE A 1 114 ? 1.86 26.516 13.109 1 98.75 114 ILE A N 1
ATOM 893 C CA . ILE A 1 114 ? 2.746 25.531 13.734 1 98.75 114 ILE A CA 1
ATOM 894 C C . ILE A 1 114 ? 3.988 25.344 12.867 1 98.75 114 ILE A C 1
ATOM 896 O O . ILE A 1 114 ? 5.109 25.297 13.383 1 98.75 114 ILE A O 1
ATOM 900 N N . ALA A 1 115 ? 3.764 25.234 11.547 1 98.25 115 ALA A N 1
ATOM 901 C CA . ALA A 1 115 ? 4.863 25.078 10.602 1 98.25 115 ALA A CA 1
ATOM 902 C C . ALA A 1 115 ? 5.859 26.219 10.719 1 98.25 115 ALA A C 1
ATOM 904 O O . ALA A 1 115 ? 7.07 26 10.773 1 98.25 115 ALA A O 1
ATOM 905 N N . SER A 1 116 ? 5.344 27.406 10.836 1 98.44 116 SER A N 1
ATOM 906 C CA . SER A 1 116 ? 6.176 28.609 10.977 1 98.44 116 SER A CA 1
ATOM 907 C C . SER A 1 116 ? 6.953 28.594 12.289 1 98.44 116 SER A C 1
ATOM 909 O O . SER A 1 116 ? 8.141 28.906 12.312 1 98.44 116 SER A O 1
ATOM 911 N N . LYS A 1 117 ? 6.27 28.219 13.289 1 98.31 117 LYS A N 1
ATOM 912 C CA . LYS A 1 117 ? 6.879 28.125 14.609 1 98.31 117 LYS A CA 1
ATOM 913 C C . LYS A 1 117 ? 8.109 27.219 14.586 1 98.31 117 LYS A C 1
ATOM 915 O O . LYS A 1 117 ? 9.109 27.5 15.25 1 98.31 117 LYS A O 1
ATOM 920 N N . HIS A 1 118 ? 8.102 26.172 13.836 1 97.75 118 HIS A N 1
ATOM 921 C CA . HIS A 1 118 ? 9.141 25.141 13.867 1 97.75 118 HIS A CA 1
ATOM 922 C C . HIS A 1 118 ? 10.047 25.25 12.633 1 97.75 118 HIS A C 1
ATOM 924 O O . HIS A 1 118 ? 11 24.484 12.492 1 97.75 118 HIS A O 1
ATOM 930 N N . GLY A 1 119 ? 9.758 26.156 11.68 1 96.88 119 GLY A N 1
ATOM 931 C CA . GLY A 1 119 ? 10.57 26.344 10.484 1 96.88 119 GLY A CA 1
ATOM 932 C C . GLY A 1 119 ? 10.43 25.203 9.484 1 96.88 119 GLY A C 1
ATOM 933 O O . GLY A 1 119 ? 11.422 24.781 8.875 1 96.88 119 GLY A O 1
ATOM 934 N N . VAL A 1 120 ? 9.297 24.625 9.375 1 95.94 120 VAL A N 1
ATOM 935 C CA . VAL A 1 120 ? 9.047 23.531 8.445 1 95.94 120 VAL A CA 1
ATOM 936 C C . VAL A 1 120 ? 7.812 23.844 7.605 1 95.94 120 VAL A C 1
ATOM 938 O O . VAL A 1 120 ? 7.297 24.953 7.637 1 95.94 120 VAL A O 1
ATOM 941 N N . SER A 1 121 ? 7.41 22.875 6.781 1 95.81 121 SER A N 1
ATOM 942 C CA . SER A 1 121 ? 6.254 23.062 5.914 1 95.81 121 SER A CA 1
ATOM 943 C C . SER A 1 121 ? 5.004 22.422 6.504 1 95.81 121 SER A C 1
ATOM 945 O O . SER A 1 121 ? 5.094 21.625 7.438 1 95.81 121 SER A O 1
ATOM 947 N N . ILE A 1 122 ? 3.855 22.766 5.977 1 96.94 122 ILE A N 1
ATOM 948 C CA . ILE A 1 122 ? 2.566 22.266 6.426 1 96.94 122 ILE A CA 1
ATOM 949 C C . ILE A 1 122 ? 2.543 20.734 6.305 1 96.94 122 ILE A C 1
ATOM 951 O O . ILE A 1 122 ? 2.172 20.031 7.25 1 96.94 122 ILE A O 1
ATOM 955 N N . PRO A 1 123 ? 3.041 20.188 5.137 1 94.75 123 PRO A N 1
ATOM 956 C CA . PRO A 1 123 ? 3.029 18.734 5.023 1 94.75 123 PRO A CA 1
ATOM 957 C C . PRO A 1 123 ? 3.869 18.047 6.098 1 94.75 123 PRO A C 1
ATOM 959 O O . PRO A 1 123 ? 3.496 16.984 6.594 1 94.75 123 PRO A O 1
ATOM 962 N N . VAL A 1 124 ? 4.934 18.656 6.488 1 93.94 124 VAL A N 1
ATOM 963 C CA . VAL A 1 124 ? 5.812 18.094 7.504 1 93.94 124 VAL A CA 1
ATOM 964 C C . VAL A 1 124 ? 5.07 18 8.836 1 93.94 124 VAL A C 1
ATOM 966 O O . VAL A 1 124 ? 5.105 16.969 9.508 1 93.94 124 VAL A O 1
ATOM 969 N N . VAL A 1 125 ? 4.352 19.016 9.234 1 97.06 125 VAL A N 1
ATOM 970 C CA . VAL A 1 125 ? 3.578 19.047 10.469 1 97.06 125 VAL A CA 1
ATOM 971 C C . VAL A 1 125 ? 2.484 17.984 10.43 1 97.06 125 VAL A C 1
ATOM 973 O O . VAL A 1 125 ? 2.295 17.234 11.391 1 97.06 125 VAL A O 1
ATOM 976 N N . ALA A 1 126 ? 1.81 17.922 9.289 1 96.81 126 ALA A N 1
ATOM 977 C CA . ALA A 1 126 ? 0.711 16.969 9.125 1 96.81 126 ALA A CA 1
ATOM 978 C C . ALA A 1 126 ? 1.2 15.531 9.281 1 96.81 126 ALA A C 1
ATOM 980 O O . ALA A 1 126 ? 0.598 14.742 10.016 1 96.81 126 ALA A O 1
ATOM 981 N N . VAL A 1 127 ? 2.279 15.219 8.648 1 94.56 127 VAL A N 1
ATOM 982 C CA . VAL A 1 127 ? 2.812 13.859 8.688 1 94.56 127 VAL A CA 1
ATOM 983 C C . VAL A 1 127 ? 3.303 13.539 10.094 1 94.56 127 VAL A C 1
ATOM 985 O O . VAL A 1 127 ? 3.02 12.461 10.625 1 94.56 127 VAL A O 1
ATOM 988 N N . ARG A 1 128 ? 3.998 14.477 10.719 1 95.06 128 ARG A N 1
ATOM 989 C CA . ARG A 1 128 ? 4.508 14.25 12.062 1 95.06 128 ARG A CA 1
ATOM 990 C C . ARG A 1 128 ? 3.367 13.992 13.047 1 95.06 128 ARG A C 1
ATOM 992 O O . ARG A 1 128 ? 3.443 13.07 13.867 1 95.06 128 ARG A O 1
ATOM 999 N N . TYR A 1 129 ? 2.328 14.781 12.961 1 97.56 129 TYR A N 1
ATOM 1000 C CA . TYR A 1 129 ? 1.179 14.609 13.844 1 97.56 129 TYR A CA 1
ATOM 1001 C C . TYR A 1 129 ? 0.623 13.188 13.742 1 97.56 129 TYR A C 1
ATOM 1003 O O . TYR A 1 129 ? 0.321 12.562 14.766 1 97.56 129 TYR A O 1
ATOM 1011 N N . ILE A 1 130 ? 0.54 12.672 12.523 1 96.88 130 ILE A N 1
ATOM 1012 C CA . ILE A 1 130 ? -0.038 11.352 12.305 1 96.88 130 ILE A CA 1
ATOM 1013 C C . ILE A 1 130 ? 0.943 10.273 12.766 1 96.88 130 ILE A C 1
ATOM 1015 O O . ILE A 1 130 ? 0.543 9.289 13.383 1 96.88 130 ILE A O 1
ATOM 1019 N N . LEU A 1 131 ? 2.232 10.469 12.469 1 94.62 131 LEU A N 1
ATOM 1020 C CA . LEU A 1 131 ? 3.242 9.5 12.883 1 94.62 131 LEU A CA 1
ATOM 1021 C C . LEU A 1 131 ? 3.258 9.352 14.406 1 94.62 131 LEU A C 1
ATOM 1023 O O . LEU A 1 131 ? 3.602 8.289 14.922 1 94.62 131 LEU A O 1
ATOM 1027 N N . ASP A 1 132 ? 2.787 10.367 15.109 1 95.88 132 ASP A N 1
ATOM 1028 C CA . ASP A 1 132 ? 2.816 10.359 16.562 1 95.88 132 ASP A CA 1
ATOM 1029 C C . ASP A 1 132 ? 1.554 9.719 17.141 1 95.88 132 ASP A C 1
ATOM 1031 O O . ASP A 1 132 ? 1.442 9.531 18.359 1 95.88 132 ASP A O 1
ATOM 1035 N N . GLN A 1 133 ? 0.626 9.375 16.312 1 96.38 133 GLN A N 1
ATOM 1036 C CA . GLN A 1 133 ? -0.612 8.773 16.781 1 96.38 133 GLN A CA 1
ATOM 1037 C C . GLN A 1 133 ? -0.381 7.332 17.234 1 96.38 133 GLN A C 1
ATOM 1039 O O . GLN A 1 133 ? 0.499 6.645 16.719 1 96.38 133 GLN A O 1
ATOM 1044 N N . PRO A 1 134 ? -1.219 6.91 18.156 1 95.56 134 PRO A N 1
ATOM 1045 C CA . PRO A 1 134 ? -1.105 5.535 18.641 1 95.56 134 PRO A CA 1
ATOM 1046 C C . PRO A 1 134 ? -1.158 4.504 17.531 1 95.56 134 PRO A C 1
ATOM 1048 O O . PRO A 1 134 ? -1.955 4.641 16.594 1 95.56 134 PRO A O 1
ATOM 1051 N N . ALA A 1 135 ? -0.26 3.504 17.562 1 94.69 135 ALA A N 1
ATOM 1052 C CA . ALA A 1 135 ? -0.234 2.307 16.734 1 94.69 135 ALA A CA 1
ATOM 1053 C C . ALA A 1 135 ? 0.331 2.619 15.344 1 94.69 135 ALA A C 1
ATOM 1055 O O . ALA A 1 135 ? 0.606 1.709 14.562 1 94.69 135 ALA A O 1
ATOM 1056 N N . VAL A 1 136 ? 0.538 3.889 14.984 1 95.12 136 VAL A N 1
ATOM 1057 C CA . VAL A 1 136 ? 1.073 4.23 13.672 1 95.12 136 VAL A CA 1
ATOM 1058 C C . VAL A 1 136 ? 2.561 3.891 13.617 1 95.12 136 VAL A C 1
ATOM 1060 O O . VAL A 1 136 ? 3.359 4.441 14.375 1 95.12 136 VAL A O 1
ATOM 1063 N N . ALA A 1 137 ? 2.871 2.967 12.82 1 91.31 137 ALA A N 1
ATOM 1064 C CA . ALA A 1 137 ? 4.254 2.52 12.688 1 91.31 137 ALA A CA 1
ATOM 1065 C C . ALA A 1 137 ? 4.984 3.316 11.609 1 91.31 137 ALA A C 1
ATOM 1067 O O . ALA A 1 137 ? 6.215 3.408 11.617 1 91.31 137 ALA A O 1
ATOM 1068 N N . GLY A 1 138 ? 4.254 3.826 10.688 1 91.44 138 GLY A N 1
ATOM 1069 C CA . GLY A 1 138 ? 4.867 4.586 9.602 1 91.44 138 GLY A CA 1
ATOM 1070 C C . GLY A 1 138 ? 3.852 5.211 8.664 1 91.44 138 GLY A C 1
ATOM 1071 O O . GLY A 1 138 ? 2.67 4.859 8.695 1 91.44 138 GLY A O 1
ATOM 1072 N N . SER A 1 139 ? 4.316 6.148 7.914 1 92.81 139 SER A N 1
ATOM 1073 C CA . SER A 1 139 ? 3.527 6.793 6.871 1 92.81 139 SER A CA 1
ATOM 1074 C C . SER A 1 139 ? 4.039 6.418 5.484 1 92.81 139 SER A C 1
ATOM 1076 O O . SER A 1 139 ? 5.246 6.438 5.234 1 92.81 139 SER A O 1
ATOM 1078 N N . MET A 1 140 ? 3.08 6.098 4.684 1 91.94 140 MET A N 1
ATOM 1079 C CA . MET A 1 140 ? 3.412 5.684 3.322 1 91.94 140 MET A CA 1
ATOM 1080 C C . MET A 1 140 ? 3.74 6.891 2.451 1 91.94 140 MET A C 1
ATOM 1082 O O . MET A 1 140 ? 2.979 7.859 2.41 1 91.94 140 MET A O 1
ATOM 1086 N N . ILE A 1 141 ? 4.848 6.816 1.849 1 85.19 141 ILE A N 1
ATOM 1087 C CA . ILE A 1 141 ? 5.273 7.867 0.932 1 85.19 141 ILE A CA 1
ATOM 1088 C C . ILE A 1 141 ? 5.465 7.285 -0.467 1 85.19 141 ILE A C 1
ATOM 1090 O O . ILE A 1 141 ? 6.184 6.297 -0.642 1 85.19 141 ILE A O 1
ATOM 1094 N N . GLY A 1 142 ? 4.777 7.883 -1.372 1 81.38 142 GLY A N 1
ATOM 1095 C CA . GLY A 1 142 ? 4.926 7.465 -2.758 1 81.38 142 GLY A CA 1
ATOM 1096 C C . GLY A 1 142 ? 6.051 8.18 -3.48 1 81.38 142 GLY A C 1
ATOM 1097 O O . GLY A 1 142 ? 6.434 9.289 -3.102 1 81.38 142 GLY A O 1
ATOM 1098 N N . VAL A 1 143 ? 6.473 7.602 -4.543 1 69.19 143 VAL A N 1
ATOM 1099 C CA . VAL A 1 143 ? 7.594 8.117 -5.324 1 69.19 143 VAL A CA 1
ATOM 1100 C C . VAL A 1 143 ? 7.215 9.461 -5.941 1 69.19 143 VAL A C 1
ATOM 1102 O O . VAL A 1 143 ? 8.086 10.305 -6.18 1 69.19 143 VAL A O 1
ATOM 1105 N N . ARG A 1 144 ? 5.996 9.594 -6.18 1 64.38 144 ARG A N 1
ATOM 1106 C CA . ARG A 1 144 ? 5.562 10.82 -6.84 1 64.38 144 ARG A CA 1
ATOM 1107 C C . ARG A 1 144 ? 5.691 12.016 -5.906 1 64.38 144 ARG A C 1
ATOM 1109 O O . ARG A 1 144 ? 5.793 13.156 -6.363 1 64.38 144 ARG A O 1
ATOM 1116 N N . LEU A 1 145 ? 5.586 11.75 -4.633 1 58.47 145 LEU A N 1
ATOM 1117 C CA . LEU A 1 145 ? 5.766 12.852 -3.693 1 58.47 145 LEU A CA 1
ATOM 1118 C C . LEU A 1 145 ? 7.234 13.266 -3.611 1 58.47 145 LEU A C 1
ATOM 1120 O O . LEU A 1 145 ? 7.551 14.352 -3.127 1 58.47 145 LEU A O 1
ATOM 1124 N N . GLY A 1 146 ? 8.07 12.555 -4.363 1 59.25 146 GLY A N 1
ATOM 1125 C CA . GLY A 1 146 ? 9.461 12.922 -4.555 1 59.25 146 GLY A CA 1
ATOM 1126 C C . GLY A 1 146 ? 10.242 13.008 -3.256 1 59.25 146 GLY A C 1
ATOM 1127 O O . GLY A 1 146 ? 10.914 14.008 -2.99 1 59.25 146 GLY A O 1
ATOM 1128 N N . LEU A 1 147 ? 10.227 12 -2.49 1 60.16 147 LEU A N 1
ATOM 1129 C CA . LEU A 1 147 ? 10.992 11.984 -1.25 1 60.16 147 LEU A CA 1
ATOM 1130 C C . LEU A 1 147 ? 12.469 12.227 -1.525 1 60.16 147 LEU A C 1
ATOM 1132 O O . LEU A 1 147 ? 13.125 12.984 -0.804 1 60.16 147 LEU A O 1
ATOM 1136 N N . ALA A 1 148 ? 12.891 11.664 -2.588 1 55.94 148 ALA A N 1
ATOM 1137 C CA . ALA A 1 148 ? 14.297 11.859 -2.918 1 55.94 148 ALA A CA 1
ATOM 1138 C C . ALA A 1 148 ? 14.586 13.32 -3.266 1 55.94 148 ALA A C 1
ATOM 1140 O O . ALA A 1 148 ? 15.688 13.812 -3.029 1 55.94 148 ALA A O 1
ATOM 1141 N N . GLU A 1 149 ? 13.469 13.867 -3.777 1 62.81 149 GLU A N 1
ATOM 1142 C CA . GLU A 1 149 ? 13.594 15.281 -4.113 1 62.81 149 GLU A CA 1
ATOM 1143 C C . GLU A 1 149 ? 13.281 16.156 -2.91 1 62.81 149 GLU A C 1
ATOM 1145 O O . GLU A 1 149 ? 13.617 17.344 -2.904 1 62.81 149 GLU A O 1
ATOM 1150 N N . HIS A 1 150 ? 12.797 15.438 -1.932 1 74.19 150 HIS A N 1
ATOM 1151 C CA . HIS A 1 150 ? 12.398 16.203 -0.758 1 74.19 150 HIS A CA 1
ATOM 1152 C C . HIS A 1 150 ? 13.039 15.648 0.508 1 74.19 150 HIS A C 1
ATOM 1154 O O . HIS A 1 150 ? 12.375 15.492 1.532 1 74.19 150 HIS A O 1
ATOM 1160 N N . ILE A 1 151 ? 14.234 15.289 0.362 1 76.88 151 ILE A N 1
ATOM 1161 C CA . ILE A 1 151 ? 15 14.695 1.453 1 76.88 151 ILE A CA 1
ATOM 1162 C C . ILE A 1 151 ? 14.969 15.617 2.67 1 76.88 151 ILE A C 1
ATOM 1164 O O . ILE A 1 151 ? 14.852 15.156 3.807 1 76.88 151 ILE A O 1
ATOM 1168 N N . GLN A 1 152 ? 14.961 16.859 2.359 1 79.81 152 GLN A N 1
ATOM 1169 C CA . GLN A 1 152 ? 14.969 17.828 3.451 1 79.81 152 GLN A CA 1
ATOM 1170 C C . GLN A 1 152 ? 13.664 17.781 4.238 1 79.81 152 GLN A C 1
ATOM 1172 O O . GLN A 1 152 ? 13.68 17.734 5.473 1 79.81 152 GLN A O 1
ATOM 1177 N N . ASP A 1 153 ? 12.609 17.75 3.504 1 81.38 153 ASP A N 1
ATOM 1178 C CA . ASP A 1 153 ? 11.312 17.672 4.172 1 81.38 153 ASP A CA 1
ATOM 1179 C C . ASP A 1 153 ? 11.172 16.359 4.938 1 81.38 153 ASP A C 1
ATOM 1181 O O . ASP A 1 153 ? 10.625 16.328 6.043 1 81.38 153 ASP A O 1
ATOM 1185 N N . THR A 1 154 ? 11.68 15.336 4.355 1 82.5 154 THR A N 1
ATOM 1186 C CA . THR A 1 154 ? 11.586 14.039 5.02 1 82.5 154 THR A CA 1
ATOM 1187 C C . THR A 1 154 ? 12.422 14.023 6.297 1 82.5 154 THR A C 1
ATOM 1189 O O . THR A 1 154 ? 11.961 13.539 7.336 1 82.5 154 THR A O 1
ATOM 1192 N N . ASN A 1 155 ? 13.531 14.617 6.207 1 85.44 155 ASN A N 1
ATOM 1193 C CA . ASN A 1 155 ? 14.359 14.727 7.406 1 85.44 155 ASN A CA 1
ATOM 1194 C C . ASN A 1 155 ? 13.688 15.586 8.469 1 85.44 155 ASN A C 1
ATOM 1196 O O . ASN A 1 155 ? 13.766 15.281 9.664 1 85.44 155 ASN A O 1
ATOM 1200 N N . ALA A 1 156 ? 13.094 16.594 8 1 88.75 156 ALA A N 1
ATOM 1201 C CA . ALA A 1 156 ? 12.406 17.5 8.922 1 88.75 156 ALA A CA 1
ATOM 1202 C C . ALA A 1 156 ? 11.297 16.781 9.672 1 88.75 156 ALA A C 1
ATOM 1204 O O . ALA A 1 156 ? 11.031 17.062 10.844 1 88.75 156 ALA A O 1
ATOM 1205 N N . ILE A 1 157 ? 10.68 15.836 9.023 1 88.81 157 ILE A N 1
ATOM 1206 C CA . ILE A 1 157 ? 9.594 15.07 9.641 1 88.81 157 ILE A CA 1
ATOM 1207 C C . ILE A 1 157 ? 10.125 14.32 10.859 1 88.81 157 ILE A C 1
ATOM 1209 O O . ILE A 1 157 ? 9.477 14.305 11.914 1 88.81 157 ILE A O 1
ATOM 1213 N N . PHE A 1 158 ? 11.273 13.812 10.797 1 88.81 158 PHE A N 1
ATOM 1214 C CA . PHE A 1 158 ? 11.812 12.969 11.852 1 88.81 158 PHE A CA 1
ATOM 1215 C C . PHE A 1 158 ? 12.453 13.812 12.945 1 88.81 158 PHE A C 1
ATOM 1217 O O . PHE A 1 158 ? 12.586 13.359 14.086 1 88.81 158 PHE A O 1
ATOM 1224 N N . MET A 1 159 ? 12.727 15.023 12.617 1 90.06 159 MET A N 1
ATOM 1225 C CA . MET A 1 159 ? 13.375 15.898 13.586 1 90.06 159 MET A CA 1
ATOM 1226 C C . MET A 1 159 ? 12.344 16.734 14.344 1 90.06 159 MET A C 1
ATOM 1228 O O . MET A 1 159 ? 12.609 17.188 15.461 1 90.06 159 MET A O 1
ATOM 1232 N N . LEU A 1 160 ? 11.258 16.859 13.727 1 94.25 160 LEU A N 1
ATOM 1233 C CA . LEU A 1 160 ? 10.227 17.719 14.305 1 94.25 160 LEU A CA 1
ATOM 1234 C C . LEU A 1 160 ? 9.633 17.078 15.562 1 94.25 160 LEU A C 1
ATOM 1236 O O . LEU A 1 160 ? 9.359 15.875 15.578 1 94.25 160 LEU A O 1
ATOM 1240 N N . SER A 1 161 ? 9.531 17.875 16.594 1 95.94 161 SER A N 1
ATOM 1241 C CA . SER A 1 161 ? 8.789 17.516 17.797 1 95.94 161 SER A CA 1
ATOM 1242 C C . SER A 1 161 ? 7.664 18.5 18.062 1 95.94 161 SER A C 1
ATOM 1244 O O . SER A 1 161 ? 7.918 19.688 18.297 1 95.94 161 SER A O 1
ATOM 1246 N N . LEU A 1 162 ? 6.453 18.016 17.938 1 97.62 162 LEU A N 1
ATOM 1247 C CA . LEU A 1 162 ? 5.305 18.859 18.25 1 97.62 162 LEU A CA 1
ATOM 1248 C C . LEU A 1 162 ? 5.102 18.938 19.766 1 97.62 162 LEU A C 1
ATOM 1250 O O . LEU A 1 162 ? 5.055 17.922 20.453 1 97.62 162 LEU A O 1
ATOM 1254 N N . ASP A 1 163 ? 5.008 20.141 20.281 1 97.94 163 ASP A N 1
ATOM 1255 C CA . ASP A 1 163 ? 4.758 20.281 21.719 1 97.94 163 ASP A CA 1
ATOM 1256 C C . ASP A 1 163 ? 3.264 20.25 22.031 1 97.94 163 ASP A C 1
ATOM 1258 O O . ASP A 1 163 ? 2.443 20.094 21.109 1 97.94 163 ASP A O 1
ATOM 1262 N N . GLU A 1 164 ? 2.93 20.391 23.297 1 98.06 164 GLU A N 1
ATOM 1263 C CA . GLU A 1 164 ? 1.546 20.266 23.75 1 98.06 164 GLU A CA 1
ATOM 1264 C C . GLU A 1 164 ? 0.666 21.344 23.109 1 98.06 164 GLU A C 1
ATOM 1266 O O . GLU A 1 164 ? -0.485 21.078 22.766 1 98.06 164 GLU A O 1
ATOM 1271 N N . ASP A 1 165 ? 1.24 22.469 23.031 1 98.44 165 ASP A N 1
ATOM 1272 C CA . ASP A 1 165 ? 0.485 23.562 22.438 1 98.44 165 ASP A CA 1
ATOM 1273 C C . ASP A 1 165 ? 0.162 23.281 20.969 1 98.44 165 ASP A C 1
ATOM 1275 O O . ASP A 1 165 ? -0.943 23.578 20.5 1 98.44 165 ASP A O 1
ATOM 1279 N N . ASP A 1 166 ? 1.15 22.797 20.219 1 98.69 166 ASP A N 1
ATOM 1280 C CA . ASP A 1 166 ? 0.951 22.422 18.812 1 98.69 166 ASP A CA 1
ATOM 1281 C C . ASP A 1 166 ? -0.168 21.391 18.672 1 98.69 166 ASP A C 1
ATOM 1283 O O . ASP A 1 166 ? -1.105 21.594 17.906 1 98.69 166 ASP A O 1
ATOM 1287 N N . VAL A 1 167 ? -0.083 20.344 19.5 1 98.5 167 VAL A N 1
ATOM 1288 C CA . VAL A 1 167 ? -1.021 19.234 19.438 1 98.5 167 VAL A CA 1
ATOM 1289 C C . VAL A 1 167 ? -2.422 19.703 19.812 1 98.5 167 VAL A C 1
ATOM 1291 O O . VAL A 1 167 ? -3.396 19.391 19.125 1 98.5 167 VAL A O 1
ATOM 1294 N N . ASN A 1 168 ? -2.512 20.547 20.812 1 98.38 168 ASN A N 1
ATOM 1295 C CA . ASN A 1 168 ? -3.803 21.062 21.25 1 98.38 168 ASN A CA 1
ATOM 1296 C C . ASN A 1 168 ? -4.441 21.953 20.188 1 98.38 168 ASN A C 1
ATOM 1298 O O . ASN A 1 168 ? -5.656 21.891 19.984 1 98.38 168 ASN A O 1
ATOM 1302 N N . SER A 1 169 ? -3.641 22.703 19.562 1 98.5 169 SER A N 1
ATOM 1303 C CA . SER A 1 169 ? -4.141 23.578 18.5 1 98.5 169 SER A CA 1
ATOM 1304 C C . SER A 1 169 ? -4.742 22.781 17.359 1 98.5 169 SER A C 1
ATOM 1306 O O . SER A 1 169 ? -5.801 23.125 16.828 1 98.5 169 SER A O 1
ATOM 1308 N N . ILE A 1 170 ? -4.07 21.703 16.984 1 98.5 170 ILE A N 1
ATOM 1309 C CA . ILE A 1 170 ? -4.562 20.844 15.922 1 98.5 170 ILE A CA 1
ATOM 1310 C C . ILE A 1 170 ? -5.859 20.172 16.359 1 98.5 170 ILE A C 1
ATOM 1312 O O . ILE A 1 170 ? -6.844 20.156 15.609 1 98.5 170 ILE A O 1
ATOM 1316 N N . GLN A 1 171 ? -5.887 19.719 17.562 1 98 171 GLN A N 1
ATOM 1317 C CA . GLN A 1 171 ? -7.039 18.984 18.078 1 98 171 GLN A CA 1
ATOM 1318 C C . GLN A 1 171 ? -8.266 19.891 18.188 1 98 171 GLN A C 1
ATOM 1320 O O . GLN A 1 171 ? -9.383 19.453 17.906 1 98 171 GLN A O 1
ATOM 1325 N N . GLU A 1 172 ? -8.031 21.094 18.547 1 97.75 172 GLU A N 1
ATOM 1326 C CA . GLU A 1 172 ? -9.125 22.047 18.672 1 97.75 172 GLU A CA 1
ATOM 1327 C C . GLU A 1 172 ? -9.844 22.25 17.344 1 97.75 172 GLU A C 1
ATOM 1329 O O . GLU A 1 172 ? -11.07 22.328 17.297 1 97.75 172 GLU A O 1
ATOM 1334 N N . VAL A 1 173 ? -9.109 22.328 16.312 1 97.56 173 VAL A N 1
ATOM 1335 C CA . VAL A 1 173 ? -9.695 22.547 14.992 1 97.56 173 VAL A CA 1
ATOM 1336 C C . VAL A 1 173 ? -10.312 21.25 14.484 1 97.56 173 VAL A C 1
ATOM 1338 O O . VAL A 1 173 ? -11.406 21.25 13.914 1 97.56 173 VAL A O 1
ATOM 1341 N N . THR A 1 174 ? -9.586 20.109 14.68 1 95.69 174 THR A N 1
ATOM 1342 C CA . THR A 1 174 ? -10.047 18.828 14.18 1 95.69 174 THR A CA 1
ATOM 1343 C C . THR A 1 174 ? -11.352 18.422 14.859 1 95.69 174 THR A C 1
ATOM 1345 O O . THR A 1 174 ? -12.227 17.828 14.227 1 95.69 174 THR A O 1
ATOM 1348 N N . LYS A 1 175 ? -11.57 18.859 16.094 1 94.62 175 LYS A N 1
ATOM 1349 C CA . LYS A 1 175 ? -12.773 18.531 16.859 1 94.62 175 LYS A CA 1
ATOM 1350 C C . LYS A 1 175 ? -13.984 19.281 16.344 1 94.62 175 LYS A C 1
ATOM 1352 O O . LYS A 1 175 ? -15.125 18.906 16.609 1 94.62 175 LYS A O 1
ATOM 1357 N N . LYS A 1 176 ? -13.727 20.312 15.625 1 95.81 176 LYS A N 1
ATOM 1358 C CA . LYS A 1 176 ? -14.82 21.109 15.086 1 95.81 176 LYS A CA 1
ATOM 1359 C C . LYS A 1 176 ? -15.383 20.484 13.812 1 95.81 176 LYS A C 1
ATOM 1361 O O . LYS A 1 176 ? -16.469 20.844 13.359 1 95.81 176 LYS A O 1
ATOM 1366 N N . GLY A 1 177 ? -14.586 19.578 13.227 1 95.19 177 GLY A N 1
ATOM 1367 C CA . GLY A 1 177 ? -15.086 18.828 12.094 1 95.19 177 GLY A CA 1
ATOM 1368 C C . GLY A 1 177 ? -16.062 17.734 12.484 1 95.19 177 GLY A C 1
ATOM 1369 O O . GLY A 1 177 ? -16.141 17.359 13.656 1 95.19 177 GLY A O 1
ATOM 1370 N N . LYS A 1 178 ? -16.812 17.234 11.539 1 95.5 178 LYS A N 1
ATOM 1371 C CA . LYS A 1 178 ? -17.75 16.141 11.781 1 95.5 178 LYS A CA 1
ATOM 1372 C C . LYS A 1 178 ? -17.016 14.836 12.047 1 95.5 178 LYS A C 1
ATOM 1374 O O . LYS A 1 178 ? -15.883 14.656 11.602 1 95.5 178 LYS A O 1
ATOM 1379 N N . ASP A 1 179 ? -17.703 13.977 12.789 1 95.31 179 ASP A N 1
ATOM 1380 C CA . ASP A 1 179 ? -17.203 12.625 13.008 1 95.31 179 ASP A CA 1
ATOM 1381 C C . ASP A 1 179 ? -17.328 11.773 11.742 1 95.31 179 ASP A C 1
ATOM 1383 O O . ASP A 1 179 ? -18.406 11.242 11.453 1 95.31 179 ASP A O 1
ATOM 1387 N N . LEU A 1 180 ? -16.234 11.625 11.062 1 95 180 LEU A N 1
ATOM 1388 C CA . LEU A 1 180 ? -16.266 10.945 9.773 1 95 180 LEU A CA 1
ATOM 1389 C C . LEU A 1 180 ? -16.656 9.484 9.93 1 95 180 LEU A C 1
ATOM 1391 O O . LEU A 1 180 ? -17.219 8.883 9.016 1 95 180 LEU A O 1
ATOM 1395 N N . LEU A 1 181 ? -16.312 8.883 11.086 1 94.81 181 LEU A N 1
ATOM 1396 C CA . LEU A 1 181 ? -16.734 7.508 11.336 1 94.81 181 LEU A CA 1
ATOM 1397 C C . LEU A 1 181 ? -18.25 7.383 11.234 1 94.81 181 LEU A C 1
ATOM 1399 O O . LEU A 1 181 ? -18.766 6.434 10.641 1 94.81 181 LEU A O 1
ATOM 1403 N N . GLY A 1 182 ? -18.938 8.336 11.836 1 94.06 182 GLY A N 1
ATOM 1404 C CA . GLY A 1 182 ? -20.391 8.359 11.781 1 94.06 182 GLY A CA 1
ATOM 1405 C C . GLY A 1 182 ? -20.938 8.703 10.414 1 94.06 182 GLY A C 1
ATOM 1406 O O . GLY A 1 182 ? -22.031 8.25 10.039 1 94.06 182 GLY A O 1
ATOM 1407 N N . VAL A 1 183 ? -20.172 9.461 9.672 1 92.88 183 VAL A N 1
ATOM 1408 C CA . VAL A 1 183 ? -20.656 10 8.406 1 92.88 183 VAL A CA 1
ATOM 1409 C C . VAL A 1 183 ? -20.438 8.977 7.293 1 92.88 183 VAL A C 1
ATOM 1411 O O . VAL A 1 183 ? -21.312 8.789 6.438 1 92.88 183 VAL A O 1
ATOM 1414 N N . ILE A 1 184 ? -19.281 8.305 7.297 1 91.56 184 ILE A N 1
ATOM 1415 C CA . ILE A 1 184 ? -18.969 7.5 6.117 1 91.56 184 ILE A CA 1
ATOM 1416 C C . ILE A 1 184 ? -18.547 6.094 6.543 1 91.56 184 ILE A C 1
ATOM 1418 O O . ILE A 1 184 ? -18.25 5.242 5.703 1 91.56 184 ILE A O 1
ATOM 1422 N N . GLY A 1 185 ? -18.5 5.809 7.852 1 93.69 185 GLY A N 1
ATOM 1423 C CA . GLY A 1 185 ? -18.156 4.484 8.336 1 93.69 185 GLY A CA 1
ATOM 1424 C C . GLY A 1 185 ? -16.703 4.359 8.75 1 93.69 185 GLY A C 1
ATOM 1425 O O . GLY A 1 185 ? -15.977 5.355 8.789 1 93.69 185 GLY A O 1
ATOM 1426 N N . ASP A 1 186 ? -16.281 3.186 9.055 1 95.62 186 ASP A N 1
ATOM 1427 C CA . ASP A 1 186 ? -14.93 2.91 9.555 1 95.62 186 ASP A CA 1
ATOM 1428 C C . ASP A 1 186 ? -13.891 3.072 8.453 1 95.62 186 ASP A C 1
ATOM 1430 O O . ASP A 1 186 ? -14.227 3.078 7.266 1 95.62 186 ASP A O 1
ATOM 1434 N N . CYS A 1 187 ? -12.617 3.307 8.883 1 93.5 187 CYS A N 1
ATOM 1435 C CA . CYS A 1 187 ? -11.547 3.355 7.898 1 93.5 187 CYS A CA 1
ATOM 1436 C C . CYS A 1 187 ? -11.508 2.078 7.066 1 93.5 187 CYS A C 1
ATOM 1438 O O . CYS A 1 187 ? -11.648 0.978 7.605 1 93.5 187 CYS A O 1
ATOM 1440 N N . GLY A 1 188 ? -11.422 2.234 5.742 1 87.94 188 GLY A N 1
ATOM 1441 C CA . GLY A 1 188 ? -11.406 1.087 4.848 1 87.94 188 GLY A CA 1
ATOM 1442 C C . GLY A 1 188 ? -12.773 0.766 4.27 1 87.94 188 GLY A C 1
ATOM 1443 O O . GLY A 1 188 ? -12.875 0.073 3.254 1 87.94 188 GLY A O 1
ATOM 1444 N N . ASP A 1 189 ? -13.859 1.292 4.777 1 84.12 189 ASP A N 1
ATOM 1445 C CA . ASP A 1 189 ? -15.219 0.971 4.34 1 84.12 189 ASP A CA 1
ATOM 1446 C C . ASP A 1 189 ? -15.508 1.564 2.965 1 84.12 189 ASP A C 1
ATOM 1448 O O . ASP A 1 189 ? -16.375 1.074 2.24 1 84.12 189 ASP A O 1
ATOM 1452 N N . GLU A 1 190 ? -14.789 2.66 2.605 1 74.25 190 GLU A N 1
ATOM 1453 C CA . GLU A 1 190 ? -15.055 3.357 1.352 1 74.25 190 GLU A CA 1
ATOM 1454 C C . GLU A 1 190 ? -14.641 2.512 0.151 1 74.25 190 GLU A C 1
ATOM 1456 O O . GLU A 1 190 ? -15.016 2.811 -0.985 1 74.25 190 GLU A O 1
ATOM 1461 N N . TYR A 1 191 ? -13.984 1.469 0.408 1 68.12 191 TYR A N 1
ATOM 1462 C CA . TYR A 1 191 ? -13.508 0.64 -0.694 1 68.12 191 TYR A CA 1
ATOM 1463 C C . TYR A 1 191 ? -14.336 -0.634 -0.817 1 68.12 191 TYR A C 1
ATOM 1465 O O . TYR A 1 191 ? -14.039 -1.496 -1.647 1 68.12 191 TYR A O 1
ATOM 1473 N N . ARG A 1 192 ? -15.305 -0.747 0.033 1 63.75 192 ARG A N 1
ATOM 1474 C CA . ARG A 1 192 ? -16.188 -1.913 -0.051 1 63.75 192 ARG A CA 1
ATOM 1475 C C . ARG A 1 192 ? -17.453 -1.586 -0.818 1 63.75 192 ARG A C 1
ATOM 1477 O O . ARG A 1 192 ? -18.266 -2.473 -1.088 1 63.75 192 ARG A O 1
ATOM 1484 N N . ARG A 1 193 ? -17.578 -0.288 -1.228 1 52.25 193 ARG A N 1
ATOM 1485 C CA . ARG A 1 193 ? -18.875 0.001 -1.847 1 52.25 193 ARG A CA 1
ATOM 1486 C C . ARG A 1 193 ? -18.828 -0.27 -3.346 1 52.25 193 ARG A C 1
ATOM 1488 O O . ARG A 1 193 ? -17.766 -0.175 -3.973 1 52.25 193 ARG A O 1
ATOM 1495 N N . LYS B 1 1 ? 9.227 4.266 20.172 1 52.44 1 LYS B N 1
ATOM 1496 C CA . LYS B 1 1 ? 9.344 3.527 18.906 1 52.44 1 LYS B CA 1
ATOM 1497 C C . LYS B 1 1 ? 9.789 4.445 17.781 1 52.44 1 LYS B C 1
ATOM 1499 O O . LYS B 1 1 ? 9.383 5.609 17.719 1 52.44 1 LYS B O 1
ATOM 1504 N N . ILE B 1 2 ? 10.891 4.074 17.047 1 58.34 2 ILE B N 1
ATOM 1505 C CA . ILE B 1 2 ? 11.445 4.926 16 1 58.34 2 ILE B CA 1
ATOM 1506 C C . ILE B 1 2 ? 10.422 5.098 14.875 1 58.34 2 ILE B C 1
ATOM 1508 O O . ILE B 1 2 ? 9.828 4.121 14.422 1 58.34 2 ILE B O 1
ATOM 1512 N N . LYS B 1 3 ? 10.047 6.27 14.617 1 79.56 3 LYS B N 1
ATOM 1513 C CA . LYS B 1 3 ? 9.125 6.562 13.523 1 79.56 3 LYS B CA 1
ATOM 1514 C C . LYS B 1 3 ? 9.781 6.309 12.172 1 79.56 3 LYS B C 1
ATOM 1516 O O . LYS B 1 3 ? 10.969 6.57 12 1 79.56 3 LYS B O 1
ATOM 1521 N N . THR B 1 4 ? 9.094 5.637 11.367 1 85.56 4 THR B N 1
ATOM 1522 C CA . THR B 1 4 ? 9.641 5.254 10.07 1 85.56 4 THR B CA 1
ATOM 1523 C C . THR B 1 4 ? 8.703 5.68 8.938 1 85.56 4 THR B C 1
ATOM 1525 O O . THR B 1 4 ? 7.617 6.199 9.195 1 85.56 4 THR B O 1
ATOM 1528 N N . VAL B 1 5 ? 9.305 5.617 7.734 1 89.31 5 VAL B N 1
ATOM 1529 C CA . VAL B 1 5 ? 8.461 5.77 6.555 1 89.31 5 VAL B CA 1
ATOM 1530 C C . VAL B 1 5 ? 8.398 4.445 5.793 1 89.31 5 VAL B C 1
ATOM 1532 O O . VAL B 1 5 ? 9.32 3.631 5.871 1 89.31 5 VAL B O 1
ATOM 1535 N N . ALA B 1 6 ? 7.289 4.25 5.27 1 91.62 6 ALA B N 1
ATOM 1536 C CA . ALA B 1 6 ? 7.113 3.176 4.297 1 91.62 6 ALA B CA 1
ATOM 1537 C C . ALA B 1 6 ? 7.066 3.725 2.873 1 91.62 6 ALA B C 1
ATOM 1539 O O . ALA B 1 6 ? 6.477 4.781 2.629 1 91.62 6 ALA B O 1
ATOM 1540 N N . LEU B 1 7 ? 7.723 3.027 2.051 1 91.88 7 LEU B N 1
ATOM 1541 C CA . LEU B 1 7 ? 7.809 3.506 0.674 1 91.88 7 LEU B CA 1
ATOM 1542 C C . LEU B 1 7 ? 6.984 2.623 -0.258 1 91.88 7 LEU B C 1
ATOM 1544 O O . LEU B 1 7 ? 6.727 1.457 0.049 1 91.88 7 LEU B O 1
ATOM 1548 N N . THR B 1 8 ? 6.52 3.264 -1.315 1 91.94 8 THR B N 1
ATOM 1549 C CA . THR B 1 8 ? 5.844 2.482 -2.348 1 91.94 8 THR B CA 1
ATOM 1550 C C . THR B 1 8 ? 6.375 2.846 -3.732 1 91.94 8 THR B C 1
ATOM 1552 O O . THR B 1 8 ? 6.477 4.023 -4.074 1 91.94 8 THR B O 1
ATOM 1555 N N . ASN B 1 9 ? 6.84 1.9 -4.461 1 92.56 9 ASN B N 1
ATOM 1556 C CA . ASN B 1 9 ? 7.23 1.936 -5.867 1 92.56 9 ASN B CA 1
ATOM 1557 C C . ASN B 1 9 ? 8.508 2.752 -6.074 1 92.56 9 ASN B C 1
ATOM 1559 O O . ASN B 1 9 ? 8.664 3.418 -7.098 1 92.56 9 ASN B O 1
ATOM 1563 N N . PHE B 1 10 ? 9.359 2.756 -5.094 1 92.5 10 PHE B N 1
ATOM 1564 C CA . PHE B 1 10 ? 10.711 3.27 -5.285 1 92.5 10 PHE B CA 1
ATOM 1565 C C . PHE B 1 10 ? 11.609 2.205 -5.902 1 92.5 10 PHE B C 1
ATOM 1567 O O . PHE B 1 10 ? 11.617 1.057 -5.449 1 92.5 10 PHE B O 1
ATOM 1574 N N . ASP B 1 11 ? 12.258 2.627 -6.902 1 94.38 11 ASP B N 1
ATOM 1575 C CA . ASP B 1 11 ? 13.195 1.667 -7.48 1 94.38 11 ASP B CA 1
ATOM 1576 C C . ASP B 1 11 ? 14.43 1.501 -6.594 1 94.38 11 ASP B C 1
ATOM 1578 O O . ASP B 1 11 ? 14.547 2.162 -5.559 1 94.38 11 ASP B O 1
ATOM 1582 N N . THR B 1 12 ? 15.273 0.598 -6.973 1 96.12 12 THR B N 1
ATOM 1583 C CA . THR B 1 12 ? 16.406 0.22 -6.133 1 96.12 12 THR B CA 1
ATOM 1584 C C . THR B 1 12 ? 17.328 1.414 -5.898 1 96.12 12 THR B C 1
ATOM 1586 O O . THR B 1 12 ? 17.75 1.671 -4.766 1 96.12 12 THR B O 1
ATOM 1589 N N . GLU B 1 13 ? 17.609 2.158 -6.926 1 93.75 13 GLU B N 1
ATOM 1590 C CA . GLU B 1 13 ? 18.516 3.293 -6.82 1 93.75 13 GLU B CA 1
ATOM 1591 C C . GLU B 1 13 ? 17.953 4.371 -5.902 1 93.75 13 GLU B C 1
ATOM 1593 O O . GLU B 1 13 ? 18.672 4.91 -5.055 1 93.75 13 GLU B O 1
ATOM 1598 N N . ARG B 1 14 ? 16.781 4.664 -6.012 1 91.81 14 ARG B N 1
ATOM 1599 C CA . ARG B 1 14 ? 16.156 5.691 -5.188 1 91.81 14 ARG B CA 1
ATOM 1600 C C . ARG B 1 14 ? 16.094 5.254 -3.727 1 91.81 14 ARG B C 1
ATOM 1602 O O . ARG B 1 14 ? 16.312 6.062 -2.82 1 91.81 14 ARG B O 1
ATOM 1609 N N . LEU B 1 15 ? 15.727 3.967 -3.512 1 94 15 LEU B N 1
ATOM 1610 C CA . LEU B 1 15 ? 15.742 3.455 -2.146 1 94 15 LEU B CA 1
ATOM 1611 C C . LEU B 1 15 ? 17.141 3.586 -1.532 1 94 15 LEU B C 1
ATOM 1613 O O . LEU B 1 15 ? 17.266 4.023 -0.387 1 94 15 LEU B O 1
ATOM 1617 N N . ARG B 1 16 ? 18.109 3.283 -2.299 1 94.81 16 ARG B N 1
ATOM 1618 C CA . ARG B 1 16 ? 19.484 3.387 -1.827 1 94.81 16 ARG B CA 1
ATOM 1619 C C . ARG B 1 16 ? 19.828 4.816 -1.409 1 94.81 16 ARG B C 1
ATOM 1621 O O . ARG B 1 16 ? 20.391 5.039 -0.34 1 94.81 16 ARG B O 1
ATOM 1628 N N . ILE B 1 17 ? 19.453 5.766 -2.23 1 91.81 17 ILE B N 1
ATOM 1629 C CA . ILE B 1 17 ? 19.719 7.176 -1.967 1 91.81 17 ILE B CA 1
ATOM 1630 C C . ILE B 1 17 ? 19.031 7.598 -0.667 1 91.81 17 ILE B C 1
ATOM 1632 O O . ILE B 1 17 ? 19.641 8.289 0.159 1 91.81 17 ILE B O 1
ATOM 1636 N N . ILE B 1 18 ? 17.844 7.16 -0.517 1 90.56 18 ILE B N 1
ATOM 1637 C CA . ILE B 1 18 ? 17.078 7.504 0.678 1 90.56 18 ILE B CA 1
ATOM 1638 C C . ILE B 1 18 ? 17.781 6.938 1.915 1 90.56 18 ILE B C 1
ATOM 1640 O O . ILE B 1 18 ? 17.953 7.645 2.91 1 90.56 18 ILE B O 1
ATOM 1644 N N . LEU B 1 19 ? 18.219 5.703 1.865 1 92.94 19 LEU B N 1
ATOM 1645 C CA . LEU B 1 19 ? 18.875 5.031 2.984 1 92.94 19 LEU B CA 1
ATOM 1646 C C . LEU B 1 19 ? 20.219 5.668 3.291 1 92.94 19 LEU B C 1
ATOM 1648 O O . LEU B 1 19 ? 20.578 5.836 4.457 1 92.94 19 LEU B O 1
ATOM 1652 N N . GLU B 1 20 ? 20.875 6.066 2.287 1 93.19 20 GLU B N 1
ATOM 1653 C CA . GLU B 1 20 ? 22.188 6.684 2.449 1 93.19 20 GLU B CA 1
ATOM 1654 C C . GLU B 1 20 ? 22.078 8.055 3.119 1 93.19 20 GLU B C 1
ATOM 1656 O O . GLU B 1 20 ? 23.031 8.539 3.719 1 93.19 20 GLU B O 1
ATOM 1661 N N . ASN B 1 21 ? 20.953 8.625 3.002 1 90.19 21 ASN B N 1
ATOM 1662 C CA . ASN B 1 21 ? 20.734 9.93 3.625 1 90.19 21 ASN B CA 1
ATOM 1663 C C . ASN B 1 21 ? 20.203 9.789 5.047 1 90.19 21 ASN B C 1
ATOM 1665 O O . ASN B 1 21 ? 19.766 10.766 5.652 1 90.19 21 ASN B O 1
ATOM 1669 N N . GLY B 1 22 ? 20.109 8.555 5.523 1 89.19 22 GLY B N 1
ATOM 1670 C CA . GLY B 1 22 ? 19.828 8.312 6.93 1 89.19 22 GLY B CA 1
ATOM 1671 C C . GLY B 1 22 ? 18.344 8.273 7.238 1 89.19 22 GLY B C 1
ATOM 1672 O O . GLY B 1 22 ? 17.953 8.312 8.398 1 89.19 22 GLY B O 1
ATOM 1673 N N . ILE B 1 23 ? 17.531 8.227 6.262 1 87.62 23 ILE B N 1
ATOM 1674 C CA . ILE B 1 23 ? 16.094 8.18 6.473 1 87.62 23 ILE B CA 1
ATOM 1675 C C . ILE B 1 23 ? 15.672 6.754 6.836 1 87.62 23 ILE B C 1
ATOM 1677 O O . ILE B 1 23 ? 15.945 5.809 6.094 1 87.62 23 ILE B O 1
ATOM 1681 N N . PRO B 1 24 ? 15.07 6.59 7.961 1 90.56 24 PRO B N 1
ATOM 1682 C CA . PRO B 1 24 ? 14.648 5.246 8.352 1 90.56 24 PRO B CA 1
ATOM 1683 C C . PRO B 1 24 ? 13.469 4.734 7.527 1 90.56 24 PRO B C 1
ATOM 1685 O O . PRO B 1 24 ? 12.406 5.367 7.504 1 90.56 24 PRO B O 1
ATOM 1688 N N . VAL B 1 25 ? 13.641 3.639 6.84 1 91.19 25 VAL B N 1
ATOM 1689 C CA . VAL B 1 25 ? 12.617 3.049 5.984 1 91.19 25 VAL B CA 1
ATOM 1690 C C . VAL B 1 25 ? 12.242 1.663 6.508 1 91.19 25 VAL B C 1
ATOM 1692 O O . VAL B 1 25 ? 13.109 0.804 6.684 1 91.19 25 VAL B O 1
ATOM 1695 N N . VAL B 1 26 ? 10.992 1.517 6.73 1 88.69 26 VAL B N 1
ATOM 1696 C CA . VAL B 1 26 ? 10.562 0.239 7.293 1 88.69 26 VAL B CA 1
ATOM 1697 C C . VAL B 1 26 ? 10.312 -0.759 6.164 1 88.69 26 VAL B C 1
ATOM 1699 O O . VAL B 1 26 ? 10.625 -1.944 6.293 1 88.69 26 VAL B O 1
ATOM 1702 N N . SER B 1 27 ? 9.781 -0.286 5.121 1 92.19 27 SER B N 1
ATOM 1703 C CA . SER B 1 27 ? 9.43 -1.203 4.043 1 92.19 27 SER B CA 1
ATOM 1704 C C . SER B 1 27 ? 9.359 -0.478 2.703 1 92.19 27 SER B C 1
ATOM 1706 O O . SER B 1 27 ? 9.234 0.749 2.66 1 92.19 27 SER B O 1
ATOM 1708 N N . ASN B 1 28 ? 9.508 -1.199 1.664 1 93.56 28 ASN B N 1
ATOM 1709 C CA . ASN B 1 28 ? 9.219 -0.779 0.296 1 93.56 28 ASN B CA 1
ATOM 1710 C C . ASN B 1 28 ? 8.234 -1.72 -0.385 1 93.56 28 ASN B C 1
ATOM 1712 O O . ASN B 1 28 ? 8.461 -2.928 -0.447 1 93.56 28 ASN B O 1
ATOM 1716 N N . GLN B 1 29 ? 7.141 -1.137 -0.77 1 94.12 29 GLN B N 1
ATOM 1717 C CA . GLN B 1 29 ? 6.094 -1.89 -1.453 1 94.12 29 GLN B CA 1
ATOM 1718 C C . GLN B 1 29 ? 6.285 -1.847 -2.967 1 94.12 29 GLN B C 1
ATOM 1720 O O . GLN B 1 29 ? 6.355 -0.768 -3.559 1 94.12 29 GLN B O 1
ATOM 1725 N N . VAL B 1 30 ? 6.414 -3.014 -3.576 1 95.5 30 VAL B N 1
ATOM 1726 C CA . VAL B 1 30 ? 6.656 -3.049 -5.016 1 95.5 30 VAL B CA 1
ATOM 1727 C C . VAL B 1 30 ? 5.809 -4.145 -5.656 1 95.5 30 VAL B C 1
ATOM 1729 O O . VAL B 1 30 ? 5.375 -5.078 -4.98 1 95.5 30 VAL B O 1
ATOM 1732 N N . GLN B 1 31 ? 5.547 -3.945 -6.957 1 95.81 31 GLN B N 1
ATOM 1733 C CA . GLN B 1 31 ? 4.906 -5.008 -7.719 1 95.81 31 GLN B CA 1
ATOM 1734 C C . GLN B 1 31 ? 5.82 -6.223 -7.848 1 95.81 31 GLN B C 1
ATOM 1736 O O . GLN B 1 31 ? 7 -6.086 -8.18 1 95.81 31 GLN B O 1
ATOM 1741 N N . HIS B 1 32 ? 5.422 -7.418 -7.492 1 97.31 32 HIS B N 1
ATOM 1742 C CA . HIS B 1 32 ? 6.195 -8.656 -7.539 1 97.31 32 HIS B CA 1
ATOM 1743 C C . HIS B 1 32 ? 5.293 -9.859 -7.773 1 97.31 32 HIS B C 1
ATOM 1745 O O . HIS B 1 32 ? 4.355 -10.102 -7.008 1 97.31 32 HIS B O 1
ATOM 1751 N N . SER B 1 33 ? 5.508 -10.586 -8.828 1 97.56 33 SER B N 1
ATOM 175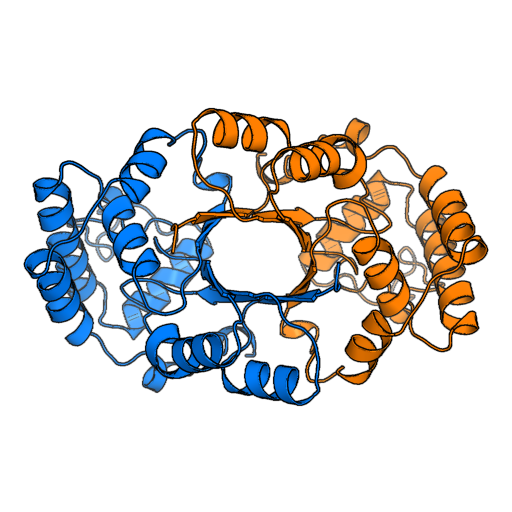2 C CA . SER B 1 33 ? 4.781 -11.805 -9.195 1 97.56 33 SER B CA 1
ATOM 1753 C C . SER B 1 33 ? 5.695 -12.812 -9.883 1 97.56 33 SER B C 1
ATOM 1755 O O . SER B 1 33 ? 6.871 -12.523 -10.133 1 97.56 33 SER B O 1
ATOM 1757 N N . VAL B 1 34 ? 5.109 -13.984 -10.156 1 98.06 34 VAL B N 1
ATOM 1758 C CA . VAL B 1 34 ? 5.871 -15.016 -10.852 1 98.06 34 VAL B CA 1
ATOM 1759 C C . VAL B 1 34 ? 6.297 -14.508 -12.227 1 98.06 34 VAL B C 1
ATOM 1761 O O . VAL B 1 34 ? 7.34 -14.898 -12.75 1 98.06 34 VAL B O 1
ATOM 1764 N N . VAL B 1 35 ? 5.562 -13.562 -12.766 1 97.88 35 VAL B N 1
ATOM 1765 C CA . VAL B 1 35 ? 5.863 -12.953 -14.055 1 97.88 35 VAL B CA 1
ATOM 1766 C C . VAL B 1 35 ? 6.836 -11.789 -13.859 1 97.88 35 VAL B C 1
ATOM 1768 O O . VAL B 1 35 ? 7.812 -11.664 -14.609 1 97.88 35 VAL B O 1
ATOM 1771 N N . ASP B 1 36 ? 6.621 -11 -12.883 1 97.06 36 ASP B N 1
ATOM 1772 C CA . ASP B 1 36 ? 7.445 -9.828 -12.602 1 97.06 36 ASP B CA 1
ATOM 1773 C C . ASP B 1 36 ? 8.43 -10.102 -11.469 1 97.06 36 ASP B C 1
ATOM 1775 O O . ASP B 1 36 ? 8.156 -9.797 -10.312 1 97.06 36 ASP B O 1
ATOM 1779 N N . MET B 1 37 ? 9.609 -10.57 -11.836 1 97.31 37 MET B N 1
ATOM 1780 C CA . MET B 1 37 ? 10.625 -10.961 -10.867 1 97.31 37 MET B CA 1
ATOM 1781 C C . MET B 1 37 ? 11.703 -9.891 -10.734 1 97.31 37 MET B C 1
ATOM 1783 O O . MET B 1 37 ? 12.75 -10.125 -10.133 1 97.31 37 MET B O 1
ATOM 1787 N N . ARG B 1 38 ? 11.453 -8.695 -11.195 1 97.31 38 ARG B N 1
ATOM 1788 C CA . ARG B 1 38 ? 12.414 -7.602 -11.188 1 97.31 38 ARG B CA 1
ATOM 1789 C C . ARG B 1 38 ? 12.906 -7.312 -9.766 1 97.31 38 ARG B C 1
ATOM 1791 O O . ARG B 1 38 ? 14.094 -7.086 -9.547 1 97.31 38 ARG B O 1
ATOM 1798 N N . PRO B 1 39 ? 12.016 -7.387 -8.734 1 97.94 39 PRO B N 1
ATOM 1799 C CA . PRO B 1 39 ? 12.492 -7.09 -7.379 1 97.94 39 PRO B CA 1
ATOM 1800 C C . PRO B 1 39 ? 13.609 -8.023 -6.93 1 97.94 39 PRO B C 1
ATOM 1802 O O . PRO B 1 39 ? 14.43 -7.648 -6.09 1 97.94 39 PRO B O 1
ATOM 1805 N N . GLN B 1 40 ? 13.703 -9.195 -7.508 1 97.81 40 GLN B N 1
ATOM 1806 C CA . GLN B 1 40 ? 14.672 -10.195 -7.086 1 97.81 40 GLN B CA 1
ATOM 1807 C C . GLN B 1 40 ? 16.031 -9.945 -7.723 1 97.81 40 GLN B C 1
ATOM 1809 O O . GLN B 1 40 ? 17.031 -10.547 -7.316 1 97.81 40 GLN B O 1
ATOM 1814 N N . GLN B 1 41 ? 16.078 -9.047 -8.609 1 96.88 41 GLN B N 1
ATOM 1815 C CA . GLN B 1 41 ? 17.328 -8.844 -9.344 1 96.88 41 GLN B CA 1
ATOM 1816 C C . GLN B 1 41 ? 18.234 -7.863 -8.617 1 96.88 41 GLN B C 1
ATOM 1818 O O . GLN B 1 41 ? 19.453 -8.07 -8.555 1 96.88 41 GLN B O 1
ATOM 1823 N N . LYS B 1 42 ? 17.688 -6.805 -8.062 1 97 42 LYS B N 1
ATOM 1824 C CA . LYS B 1 42 ? 18.5 -5.812 -7.371 1 97 42 LYS B CA 1
ATOM 1825 C C . LYS B 1 42 ? 17.875 -5.414 -6.039 1 97 42 LYS B C 1
ATOM 1827 O O . LYS B 1 42 ? 18.562 -5.395 -5.012 1 97 42 LYS B O 1
ATOM 1832 N N . MET B 1 43 ? 16.625 -5.238 -5.98 1 98 43 MET B N 1
ATOM 1833 C CA . MET B 1 43 ? 15.898 -4.711 -4.828 1 98 43 MET B CA 1
ATOM 1834 C C . MET B 1 43 ? 16.031 -5.645 -3.627 1 98 43 MET B C 1
ATOM 1836 O O . MET B 1 43 ? 16.297 -5.191 -2.512 1 98 43 MET B O 1
ATOM 1840 N N . ALA B 1 44 ? 15.891 -6.898 -3.869 1 97.94 44 ALA B N 1
ATOM 1841 C CA . ALA B 1 44 ? 15.922 -7.879 -2.789 1 97.94 44 ALA B CA 1
ATOM 1842 C C . ALA B 1 44 ? 17.266 -7.848 -2.062 1 97.94 44 ALA B C 1
ATOM 1844 O O . ALA B 1 44 ? 17.312 -7.902 -0.831 1 97.94 44 ALA B O 1
ATOM 1845 N N . GLU B 1 45 ? 18.281 -7.75 -2.816 1 98 45 GLU B N 1
ATOM 1846 C CA . GLU B 1 45 ? 19.609 -7.703 -2.223 1 98 45 GLU B CA 1
ATOM 1847 C C . GLU B 1 45 ? 19.781 -6.477 -1.331 1 98 45 GLU B C 1
ATOM 1849 O O . GLU B 1 45 ? 20.266 -6.582 -0.205 1 98 45 GLU B O 1
ATOM 1854 N N . LEU B 1 46 ? 19.406 -5.352 -1.838 1 97.88 46 LEU B N 1
ATOM 1855 C CA . LEU B 1 46 ? 19.484 -4.125 -1.055 1 97.88 46 LEU B CA 1
ATOM 1856 C C . LEU B 1 46 ? 18.656 -4.238 0.219 1 97.88 46 LEU B C 1
ATOM 1858 O O . LEU B 1 46 ? 19.109 -3.836 1.296 1 97.88 46 LEU B O 1
ATOM 1862 N N . CYS B 1 47 ? 17.5 -4.789 0.088 1 97.06 47 CYS B N 1
ATOM 1863 C CA . CYS B 1 47 ? 16.609 -4.949 1.233 1 97.06 47 CYS B CA 1
ATOM 1864 C C . CYS B 1 47 ? 17.219 -5.883 2.271 1 97.06 47 CYS B C 1
ATOM 1866 O O . CYS B 1 47 ? 17.141 -5.617 3.471 1 97.06 47 CYS B O 1
ATOM 1868 N N . GLN B 1 48 ? 17.844 -6.941 1.846 1 96.75 48 GLN B N 1
ATOM 1869 C CA . GLN B 1 48 ? 18.5 -7.867 2.76 1 96.75 48 GLN B CA 1
ATOM 1870 C C . GLN B 1 48 ? 19.656 -7.188 3.5 1 96.75 48 GLN B C 1
ATOM 1872 O O . GLN B 1 48 ? 19.812 -7.367 4.707 1 96.75 48 GLN B O 1
ATOM 1877 N N . LEU B 1 49 ? 20.359 -6.43 2.807 1 96.62 49 LEU B N 1
ATOM 1878 C CA . LEU B 1 49 ? 21.531 -5.754 3.363 1 96.62 49 LEU B CA 1
ATOM 1879 C C . LEU B 1 49 ? 21.109 -4.707 4.391 1 96.62 49 LEU B C 1
ATOM 1881 O O . LEU B 1 49 ? 21.797 -4.504 5.395 1 96.62 49 LEU B O 1
ATOM 1885 N N . THR B 1 50 ? 20.016 -4.066 4.188 1 96.19 50 THR B N 1
ATOM 1886 C CA . THR B 1 50 ? 19.672 -2.879 4.961 1 96.19 50 THR B CA 1
ATOM 1887 C C . THR B 1 50 ? 18.594 -3.199 5.996 1 96.19 50 THR B C 1
ATOM 1889 O O . THR B 1 50 ? 18.344 -2.408 6.91 1 96.19 50 THR B O 1
ATOM 1892 N N . GLY B 1 51 ? 17.875 -4.289 5.785 1 93.62 51 GLY B N 1
ATOM 1893 C CA . GLY B 1 51 ? 16.812 -4.656 6.711 1 93.62 51 GLY B CA 1
ATOM 1894 C C . GLY B 1 51 ? 15.461 -4.102 6.32 1 93.62 51 GLY B C 1
ATOM 1895 O O . GLY B 1 51 ? 14.477 -4.309 7.027 1 93.62 51 GLY B O 1
ATOM 1896 N N . VAL B 1 52 ? 15.391 -3.404 5.199 1 93.75 52 VAL B N 1
ATOM 1897 C CA . VAL B 1 52 ? 14.109 -2.93 4.691 1 93.75 52 VAL B CA 1
ATOM 1898 C C . VAL B 1 52 ? 13.242 -4.121 4.285 1 93.75 52 VAL B C 1
ATOM 1900 O O . VAL B 1 52 ? 13.711 -5.039 3.613 1 93.75 52 VAL B O 1
ATOM 1903 N N . LYS B 1 53 ? 12.031 -4.094 4.742 1 91.75 53 LYS B N 1
ATOM 1904 C CA . LYS B 1 53 ? 11.117 -5.184 4.398 1 91.75 53 LYS B CA 1
ATOM 1905 C C . LYS B 1 53 ? 10.523 -4.984 3.006 1 91.75 53 LYS B C 1
ATOM 1907 O O . LYS B 1 53 ? 10.07 -3.889 2.67 1 91.75 53 LYS B O 1
ATOM 1912 N N . LEU B 1 54 ? 10.562 -6.008 2.268 1 94.62 54 LEU B N 1
ATOM 1913 C CA . LEU B 1 54 ? 9.945 -5.973 0.946 1 94.62 54 LEU B CA 1
ATOM 1914 C C . LEU B 1 54 ? 8.5 -6.445 1.01 1 94.62 54 LEU B C 1
ATOM 1916 O O . LEU B 1 54 ? 8.234 -7.602 1.352 1 94.62 54 LEU B O 1
ATOM 1920 N N . ILE B 1 55 ? 7.551 -5.574 0.726 1 93.69 55 ILE B N 1
ATOM 1921 C CA . ILE B 1 55 ? 6.129 -5.902 0.633 1 93.69 55 ILE B CA 1
ATOM 1922 C C . ILE B 1 55 ? 5.707 -5.945 -0.833 1 93.69 55 ILE B C 1
ATOM 1924 O O . ILE B 1 55 ? 6 -5.023 -1.598 1 93.69 55 ILE B O 1
ATOM 1928 N N . THR B 1 56 ? 5.016 -6.973 -1.17 1 95.81 56 THR B N 1
ATOM 1929 C CA . THR B 1 56 ? 4.715 -7.148 -2.586 1 95.81 56 THR B CA 1
ATOM 1930 C C . THR B 1 56 ? 3.225 -6.945 -2.85 1 95.81 56 THR B C 1
ATOM 1932 O O . THR B 1 56 ? 2.389 -7.309 -2.02 1 95.81 56 THR B O 1
ATOM 1935 N N . TYR B 1 57 ? 2.963 -6.379 -3.951 1 93.75 57 TYR B N 1
ATOM 1936 C CA . TYR B 1 57 ? 1.593 -6.332 -4.453 1 93.75 57 TYR B CA 1
ATOM 1937 C C . TYR B 1 57 ? 1.52 -6.836 -5.891 1 93.75 57 TYR B C 1
ATOM 1939 O O . TYR B 1 57 ? 2.551 -7.035 -6.535 1 93.75 57 TYR B O 1
ATOM 1947 N N . GLY B 1 58 ? 0.274 -7.133 -6.293 1 93.75 58 GLY B N 1
ATOM 1948 C CA . GLY B 1 58 ? 0.119 -7.652 -7.645 1 93.75 58 GLY B CA 1
ATOM 1949 C C . GLY B 1 58 ? 0.592 -9.086 -7.793 1 93.75 58 GLY B C 1
ATOM 1950 O O . GLY B 1 58 ? 0.908 -9.531 -8.898 1 93.75 58 GLY B O 1
ATOM 1951 N N . THR B 1 59 ? 0.634 -9.758 -6.727 1 95.12 59 THR B N 1
ATOM 1952 C CA . THR B 1 59 ? 1.22 -11.094 -6.715 1 95.12 59 THR B CA 1
ATOM 1953 C C . THR B 1 59 ? 0.369 -12.07 -7.527 1 95.12 59 THR B C 1
ATOM 1955 O O . THR B 1 59 ? 0.896 -13 -8.141 1 95.12 59 THR B O 1
ATOM 1958 N N . VAL B 1 60 ? -0.919 -11.734 -7.598 1 93.56 60 VAL B N 1
ATOM 1959 C CA . VAL B 1 60 ? -1.788 -12.594 -8.398 1 93.56 60 VAL B CA 1
ATOM 1960 C C . VAL B 1 60 ? -2.186 -11.867 -9.68 1 93.56 60 VAL B C 1
ATOM 1962 O O . VAL B 1 60 ? -3.111 -12.289 -10.383 1 93.56 60 VAL B O 1
ATOM 1965 N N . MET B 1 61 ? -1.653 -10.734 -9.898 1 94.44 61 MET B N 1
ATOM 1966 C CA . MET B 1 61 ? -1.782 -9.953 -11.125 1 94.44 61 MET B CA 1
ATOM 1967 C C . MET B 1 61 ? -3.246 -9.633 -11.422 1 94.44 61 MET B C 1
ATOM 1969 O O . MET B 1 61 ? -3.73 -9.883 -12.523 1 94.44 61 MET B O 1
ATOM 1973 N N . GLY B 1 62 ? -3.912 -9.133 -10.398 1 89.62 62 GLY B N 1
ATOM 1974 C CA . GLY B 1 62 ? -5.297 -8.719 -10.555 1 89.62 62 GLY B CA 1
ATOM 1975 C C . GLY B 1 62 ? -6.238 -9.875 -10.828 1 89.62 62 GLY B C 1
ATOM 1976 O O . GLY B 1 62 ? -7.336 -9.672 -11.352 1 89.62 62 GLY B O 1
ATOM 1977 N N . GLY B 1 63 ? -5.73 -11.094 -10.641 1 91.38 63 GLY B N 1
ATOM 1978 C CA . GLY B 1 63 ? -6.551 -12.273 -10.891 1 91.38 63 GLY B CA 1
ATOM 1979 C C . GLY B 1 63 ? -6.164 -13.008 -12.164 1 91.38 63 GLY B C 1
ATOM 1980 O O . GLY B 1 63 ? -6.711 -14.07 -12.453 1 91.38 63 GLY B O 1
ATOM 1981 N N . LEU B 1 64 ? -5.27 -12.492 -12.883 1 94.75 64 LEU B N 1
ATOM 1982 C CA . LEU B 1 64 ? -4.816 -13.188 -14.086 1 94.75 64 LEU B CA 1
ATOM 1983 C C . LEU B 1 64 ? -4.23 -14.547 -13.734 1 94.75 64 LEU B C 1
ATOM 1985 O O . LEU B 1 64 ? -4.371 -15.508 -14.5 1 94.75 64 LEU B O 1
ATOM 1989 N N . LEU B 1 65 ? -3.539 -14.578 -12.594 1 96.06 65 LEU B N 1
ATOM 1990 C CA . LEU B 1 65 ? -3.012 -15.852 -12.109 1 96.06 65 LEU B CA 1
ATOM 1991 C C . LEU B 1 65 ? -4.074 -16.625 -11.344 1 96.06 65 LEU B C 1
ATOM 1993 O O . LEU B 1 65 ? -4.039 -16.688 -10.109 1 96.06 65 LEU B O 1
ATOM 1997 N N . SER B 1 66 ? -4.977 -17.156 -12.07 1 95.12 66 SER B N 1
ATOM 1998 C CA . SER B 1 66 ? -6.086 -17.922 -11.516 1 95.12 66 SER B CA 1
ATOM 1999 C C . SER B 1 66 ? -6.633 -18.922 -12.523 1 95.12 66 SER B C 1
ATOM 2001 O O . SER B 1 66 ? -6.289 -18.875 -13.711 1 95.12 66 SER B O 1
ATOM 2003 N N . GLU B 1 67 ? -7.531 -19.812 -12.039 1 96.19 67 GLU B N 1
ATOM 2004 C CA . GLU B 1 67 ? -8.172 -20.797 -12.898 1 96.19 67 GLU B CA 1
ATOM 2005 C C . GLU B 1 67 ? -9.078 -20.125 -13.93 1 96.19 67 GLU B C 1
ATOM 2007 O O . GLU B 1 67 ? -9.336 -20.688 -14.992 1 96.19 67 GLU B O 1
ATOM 2012 N N . LYS B 1 68 ? -9.453 -18.953 -13.602 1 93.25 68 LYS B N 1
ATOM 2013 C CA . LYS B 1 68 ? -10.391 -18.234 -14.461 1 93.25 68 LYS B CA 1
ATOM 2014 C C . LYS B 1 68 ? -9.789 -17.969 -15.828 1 93.25 68 LYS B C 1
ATOM 2016 O O . LYS B 1 68 ? -10.5 -17.922 -16.828 1 93.25 68 LYS B O 1
ATOM 2021 N N . PHE B 1 69 ? -8.461 -17.844 -15.922 1 95.5 69 PHE B N 1
ATOM 2022 C CA . PHE B 1 69 ? -7.828 -17.453 -17.172 1 95.5 69 PHE B CA 1
ATOM 2023 C C . PHE B 1 69 ? -7.039 -18.625 -17.766 1 95.5 69 PHE B C 1
ATOM 2025 O O . PHE B 1 69 ? -6.359 -18.453 -18.781 1 95.5 69 PHE B O 1
ATOM 2032 N N . LEU B 1 70 ? -7.098 -19.75 -17.125 1 96.44 70 LEU B N 1
ATOM 2033 C CA . LEU B 1 70 ? -6.414 -20.953 -17.594 1 96.44 70 LEU B CA 1
ATOM 2034 C C . LEU B 1 70 ? -7.035 -21.453 -18.891 1 96.44 70 LEU B C 1
ATOM 2036 O O . LEU B 1 70 ? -8.258 -21.594 -18.984 1 96.44 70 LEU B O 1
ATOM 2040 N N . ASP B 1 71 ? -6.25 -21.656 -19.844 1 95.5 71 ASP B N 1
ATOM 2041 C CA . ASP B 1 71 ? -6.637 -22.203 -21.141 1 95.5 71 ASP B CA 1
ATOM 2042 C C . ASP B 1 71 ? -7.645 -21.312 -21.844 1 95.5 71 ASP B C 1
ATOM 2044 O O . ASP B 1 71 ? -8.609 -21.797 -22.438 1 95.5 71 ASP B O 1
ATOM 2048 N N . THR B 1 72 ? -7.438 -20.016 -21.578 1 93.44 72 THR B N 1
ATOM 2049 C CA . THR B 1 72 ? -8.281 -19.062 -22.297 1 93.44 72 THR B CA 1
ATOM 2050 C C . THR B 1 72 ? -7.516 -18.422 -23.453 1 93.44 72 THR B C 1
ATOM 2052 O O . THR B 1 72 ? -6.285 -18.438 -23.469 1 93.44 72 THR B O 1
ATOM 2055 N N . ASN B 1 73 ? -8.305 -18.016 -24.438 1 88.12 73 ASN B N 1
ATOM 2056 C CA . ASN B 1 73 ? -7.777 -17.281 -25.578 1 88.12 73 ASN B CA 1
ATOM 2057 C C . ASN B 1 73 ? -8.383 -15.883 -25.656 1 88.12 73 ASN B C 1
ATOM 2059 O O . ASN B 1 73 ? -9.539 -15.719 -26.047 1 88.12 73 ASN B O 1
ATOM 2063 N N . LEU B 1 74 ? -7.57 -14.922 -25.359 1 81.25 74 LEU B N 1
ATOM 2064 C CA . LEU B 1 74 ? -8.094 -13.562 -25.234 1 81.25 74 LEU B CA 1
ATOM 2065 C C . LEU B 1 74 ? -8.32 -12.953 -26.625 1 81.25 74 LEU B C 1
ATOM 2067 O O . LEU B 1 74 ? -9.008 -11.93 -26.75 1 81.25 74 LEU B O 1
ATOM 2071 N N . SER B 1 75 ? -7.727 -13.562 -27.625 1 77.88 75 SER B N 1
ATOM 2072 C CA . SER B 1 75 ? -7.91 -13.055 -28.984 1 77.88 75 SER B CA 1
ATOM 2073 C C . SER B 1 75 ? -9.289 -13.414 -29.516 1 77.88 75 SER B C 1
ATOM 2075 O O . SER B 1 75 ? -9.734 -12.859 -30.531 1 77.88 75 SER B O 1
ATOM 2077 N N . ILE B 1 76 ? -9.914 -14.352 -28.875 1 75.62 76 ILE B N 1
ATOM 2078 C CA . ILE B 1 76 ? -11.25 -14.766 -29.297 1 75.62 76 ILE B CA 1
ATOM 2079 C C . ILE B 1 76 ? -12.297 -14.086 -28.422 1 75.62 76 ILE B C 1
ATOM 2081 O O . ILE B 1 76 ? -12.297 -14.258 -27.203 1 75.62 76 ILE B O 1
ATOM 2085 N N . PRO B 1 77 ? -13.109 -13.273 -29.062 1 70.75 77 PRO B N 1
ATOM 2086 C CA . PRO B 1 77 ? -14.148 -12.617 -28.266 1 70.75 77 PRO B CA 1
ATOM 2087 C C . PRO B 1 77 ? -14.938 -13.594 -27.406 1 70.75 77 PRO B C 1
ATOM 2089 O O . PRO B 1 77 ? -15.258 -14.703 -27.844 1 70.75 77 PRO B O 1
ATOM 2092 N N . PHE B 1 78 ? -15.133 -13.312 -26.172 1 70.56 78 PHE B N 1
ATOM 2093 C CA . PHE B 1 78 ? -15.961 -14.016 -25.203 1 70.56 78 PHE B CA 1
ATOM 2094 C C . PHE B 1 78 ? -15.344 -15.359 -24.828 1 70.56 78 PHE B C 1
ATOM 2096 O O . PHE B 1 78 ? -16.016 -16.234 -24.266 1 70.56 78 PHE B O 1
ATOM 2103 N N . ALA B 1 79 ? -14.117 -15.664 -25.297 1 71.62 79 ALA B N 1
ATOM 2104 C CA . ALA B 1 79 ? -13.469 -16.938 -25 1 71.62 79 ALA B CA 1
ATOM 2105 C C . ALA B 1 79 ? -12.758 -16.891 -23.641 1 71.62 79 ALA B C 1
ATOM 2107 O O . ALA B 1 79 ? -12.219 -17.906 -23.188 1 71.62 79 ALA B O 1
ATOM 2108 N N . GLY B 1 80 ? -12.883 -15.758 -23.031 1 74.75 80 GLY B N 1
ATOM 2109 C CA . GLY B 1 80 ? -12.305 -15.602 -21.703 1 74.75 80 GLY B CA 1
ATOM 2110 C C . GLY B 1 80 ? -12.906 -14.438 -20.938 1 74.75 80 GLY B C 1
ATOM 2111 O O . GLY B 1 80 ? -13.75 -13.711 -21.453 1 74.75 80 GLY B O 1
ATOM 2112 N N . PRO B 1 81 ? -12.539 -14.469 -19.656 1 85.69 81 PRO B N 1
ATOM 2113 C CA . PRO B 1 81 ? -13.031 -13.344 -18.859 1 85.69 81 PRO B CA 1
ATOM 2114 C C . PRO B 1 81 ? -12.594 -11.984 -19.422 1 85.69 81 PRO B C 1
ATOM 2116 O O . PRO B 1 81 ? -11.539 -11.891 -20.062 1 85.69 81 PRO B O 1
ATOM 2119 N N . PRO B 1 82 ? -13.43 -11.078 -19.266 1 85.62 82 PRO B N 1
ATOM 2120 C CA . PRO B 1 82 ? -13.062 -9.75 -19.75 1 85.62 82 PRO B CA 1
ATOM 2121 C C . PRO B 1 82 ? -11.938 -9.109 -18.938 1 85.62 82 PRO B C 1
ATOM 2123 O O . PRO B 1 82 ? -11.836 -9.336 -17.734 1 85.62 82 PRO B O 1
ATOM 2126 N N . LEU B 1 83 ? -11.094 -8.414 -19.656 1 87.94 83 LEU B N 1
ATOM 2127 C CA . LEU B 1 83 ? -10.117 -7.539 -19.016 1 87.94 83 LEU B CA 1
ATOM 2128 C C . LEU B 1 83 ? -10.719 -6.16 -18.766 1 87.94 83 LEU B C 1
ATOM 2130 O O . LEU B 1 83 ? -10.328 -5.18 -19.391 1 87.94 83 LEU B O 1
ATOM 2134 N N . ASN B 1 84 ? -11.57 -6.023 -17.75 1 85.38 84 ASN B N 1
ATOM 2135 C CA . ASN B 1 84 ? -12.469 -4.879 -17.641 1 85.38 84 ASN B CA 1
ATOM 2136 C C . ASN B 1 84 ? -12.07 -3.969 -16.469 1 85.38 84 ASN B C 1
ATOM 2138 O O . ASN B 1 84 ? -12.859 -3.123 -16.047 1 85.38 84 ASN B O 1
ATOM 2142 N N . THR B 1 85 ? -10.914 -4.23 -15.93 1 85.19 85 THR B N 1
ATOM 2143 C CA . THR B 1 85 ? -10.43 -3.344 -14.883 1 85.19 85 THR B CA 1
ATOM 2144 C C . THR B 1 85 ? -9.062 -2.77 -15.25 1 85.19 85 THR B C 1
ATOM 2146 O O . THR B 1 85 ? -8.289 -3.408 -15.969 1 85.19 85 THR B O 1
ATOM 2149 N N . PRO B 1 86 ? -8.836 -1.524 -14.758 1 84 86 PRO B N 1
ATOM 2150 C CA . PRO B 1 86 ? -7.512 -0.943 -15.008 1 84 86 PRO B CA 1
ATOM 2151 C C . PRO B 1 86 ? -6.375 -1.831 -14.516 1 84 86 PRO B C 1
ATOM 2153 O O . PRO B 1 86 ? -5.332 -1.926 -15.172 1 84 86 PRO B O 1
ATOM 2156 N N . SER B 1 87 ? -6.613 -2.516 -13.484 1 85.81 87 SER B N 1
ATOM 2157 C CA . SER B 1 87 ? -5.586 -3.4 -12.945 1 85.81 87 SER B CA 1
ATOM 2158 C C . SER B 1 87 ? -5.324 -4.578 -13.875 1 85.81 87 SER B C 1
ATOM 2160 O O . SER B 1 87 ? -4.168 -4.914 -14.148 1 85.81 87 SER B O 1
ATOM 2162 N N . LEU B 1 88 ? -6.387 -5.176 -14.359 1 90.56 88 LEU B N 1
ATOM 2163 C CA . LEU B 1 88 ? -6.23 -6.305 -15.266 1 90.56 88 LEU B CA 1
ATOM 2164 C C . LEU B 1 88 ? -5.496 -5.879 -16.531 1 90.56 88 LEU B C 1
ATOM 2166 O O . LEU B 1 88 ? -4.637 -6.609 -17.031 1 90.56 88 LEU B O 1
ATOM 2170 N N . GLN B 1 89 ? -5.828 -4.707 -16.984 1 91.94 89 GLN B N 1
ATOM 2171 C CA . GLN B 1 89 ? -5.16 -4.188 -18.172 1 91.94 89 GLN B CA 1
ATOM 2172 C C . GLN B 1 89 ? -3.678 -3.943 -17.906 1 91.94 89 GLN B C 1
ATOM 2174 O O . GLN B 1 89 ? -2.83 -4.266 -18.75 1 91.94 89 GLN B O 1
ATOM 2179 N N . LYS B 1 90 ? -3.416 -3.43 -16.797 1 91.69 90 LYS B N 1
ATOM 2180 C CA . LYS B 1 90 ? -2.033 -3.18 -16.391 1 91.69 90 LYS B CA 1
ATOM 2181 C C . LYS B 1 90 ? -1.226 -4.473 -16.375 1 91.69 90 LYS B C 1
ATOM 2183 O O . LYS B 1 90 ? -0.139 -4.543 -16.953 1 91.69 90 LYS B O 1
ATOM 2188 N N . TYR B 1 91 ? -1.729 -5.488 -15.805 1 95.06 91 TYR B N 1
ATOM 2189 C CA . TYR B 1 91 ? -0.994 -6.738 -15.648 1 95.06 91 TYR B CA 1
ATOM 2190 C C . TYR B 1 91 ? -0.92 -7.496 -16.969 1 95.06 91 TYR B C 1
ATOM 2192 O O . TYR B 1 91 ? 0.059 -8.195 -17.234 1 95.06 91 TYR B O 1
ATOM 2200 N N . LYS B 1 92 ? -1.945 -7.324 -17.781 1 95.5 92 LYS B N 1
ATOM 2201 C CA . LYS B 1 92 ? -1.893 -7.914 -19.125 1 95.5 92 LYS B CA 1
ATOM 2202 C C . LYS B 1 92 ? -0.756 -7.312 -19.938 1 95.5 92 LYS B C 1
ATOM 2204 O O . LYS B 1 92 ? -0.095 -8.016 -20.703 1 95.5 92 LYS B O 1
ATOM 2209 N N . ARG B 1 93 ? -0.55 -6.07 -19.812 1 93.88 93 ARG B N 1
ATOM 2210 C CA . ARG B 1 93 ? 0.571 -5.43 -20.484 1 93.88 93 ARG B CA 1
ATOM 2211 C C . ARG B 1 93 ? 1.9 -6.02 -20.031 1 93.88 93 ARG B C 1
ATOM 2213 O O . ARG B 1 93 ? 2.828 -6.172 -20.828 1 93.88 93 ARG B O 1
ATOM 2220 N N . MET B 1 94 ? 1.983 -6.352 -18.75 1 94.81 94 MET B N 1
ATOM 2221 C CA . MET B 1 94 ? 3.184 -6.988 -18.219 1 94.81 94 MET B CA 1
ATOM 2222 C C . MET B 1 94 ? 3.383 -8.375 -18.828 1 94.81 94 MET B C 1
ATOM 2224 O O . MET B 1 94 ? 4.5 -8.734 -19.188 1 94.81 94 MET B O 1
ATOM 2228 N N . VAL B 1 95 ? 2.336 -9.047 -18.953 1 96.88 95 VAL B N 1
ATOM 2229 C CA . VAL B 1 95 ? 2.367 -10.359 -19.578 1 96.88 95 VAL B CA 1
ATOM 2230 C C . VAL B 1 95 ? 2.855 -10.242 -21.016 1 96.88 95 VAL B C 1
ATOM 2232 O O . VAL B 1 95 ? 3.695 -11.023 -21.469 1 96.88 95 VAL B O 1
ATOM 2235 N N . ASP B 1 96 ? 2.318 -9.227 -21.688 1 96.56 96 ASP B N 1
ATOM 2236 C CA . ASP B 1 96 ? 2.701 -9.008 -23.078 1 96.56 96 ASP B CA 1
ATOM 2237 C C . ASP B 1 96 ? 4.191 -8.695 -23.203 1 96.56 96 ASP B C 1
ATOM 2239 O O . ASP B 1 96 ? 4.867 -9.203 -24.094 1 96.56 96 ASP B O 1
ATOM 2243 N N . ALA B 1 97 ? 4.688 -7.898 -22.344 1 95.44 97 ALA B N 1
ATOM 2244 C CA . ALA B 1 97 ? 6.102 -7.539 -22.344 1 95.44 97 ALA B CA 1
ATOM 2245 C C . ALA B 1 97 ? 6.973 -8.734 -21.953 1 95.44 97 ALA B C 1
ATOM 2247 O O . ALA B 1 97 ? 8.102 -8.859 -22.438 1 95.44 97 ALA B O 1
ATOM 2248 N N . TRP B 1 98 ? 6.488 -9.602 -21.203 1 97.25 98 TRP B N 1
ATOM 2249 C CA . TRP B 1 98 ? 7.227 -10.727 -20.641 1 97.25 98 TRP B CA 1
ATOM 2250 C C . TRP B 1 98 ? 7.363 -11.859 -21.656 1 97.25 98 TRP B C 1
ATOM 2252 O O . TRP B 1 98 ? 8.453 -12.406 -21.828 1 97.25 98 TRP B O 1
ATOM 2262 N N . GLY B 1 99 ? 6.266 -12.227 -22.328 1 96.56 99 GLY B N 1
ATOM 2263 C CA . GLY B 1 99 ? 6.34 -13.367 -23.219 1 96.56 99 GLY B CA 1
ATOM 2264 C C . GLY B 1 99 ? 5.066 -13.578 -24.031 1 96.56 99 GLY B C 1
ATOM 2265 O O . GLY B 1 99 ? 5.008 -14.453 -24.891 1 96.56 99 GLY B O 1
ATOM 2266 N N . GLY B 1 100 ? 4.094 -12.773 -23.688 1 96.25 100 GLY B N 1
ATOM 2267 C CA . GLY B 1 100 ? 2.836 -12.898 -24.406 1 96.25 100 GLY B CA 1
ATOM 2268 C C . GLY B 1 100 ? 1.889 -13.906 -23.781 1 96.25 100 GLY B C 1
ATOM 2269 O O . GLY B 1 100 ? 2.27 -14.641 -22.859 1 96.25 100 GLY B O 1
ATOM 2270 N N . TRP B 1 101 ? 0.674 -13.961 -24.328 1 95.81 101 TRP B N 1
ATOM 2271 C CA . TRP B 1 101 ? -0.41 -14.734 -23.719 1 95.81 101 TRP B CA 1
ATOM 2272 C C . TRP B 1 101 ? -0.139 -16.234 -23.828 1 95.81 101 TRP B C 1
ATOM 2274 O O . TRP B 1 101 ? -0.464 -16.984 -22.922 1 95.81 101 TRP B O 1
ATOM 2284 N N . SER B 1 102 ? 0.453 -16.625 -24.938 1 95.81 102 SER B N 1
ATOM 2285 C CA . SER B 1 102 ? 0.745 -18.031 -25.125 1 95.81 102 SER B CA 1
ATOM 2286 C C . SER B 1 102 ? 1.709 -18.547 -24.062 1 95.81 102 SER B C 1
ATOM 2288 O O . SER B 1 102 ? 1.471 -19.594 -23.453 1 95.81 102 SER B O 1
ATOM 2290 N N . GLN B 1 103 ? 2.779 -17.828 -23.859 1 97 103 GLN B N 1
ATOM 2291 C CA . GLN B 1 103 ? 3.734 -18.203 -22.828 1 97 103 GLN B CA 1
ATOM 2292 C C . GLN B 1 103 ? 3.094 -18.141 -21.438 1 97 103 GLN B C 1
ATOM 2294 O O . GLN B 1 103 ? 3.402 -18.969 -20.578 1 97 103 GLN B O 1
ATOM 2299 N N . PHE B 1 104 ? 2.248 -17.219 -21.266 1 98 104 PHE B N 1
ATOM 2300 C CA . PHE B 1 104 ? 1.53 -17.062 -20.016 1 98 104 PHE B CA 1
ATOM 2301 C C . PHE B 1 104 ? 0.641 -18.281 -19.75 1 98 104 PHE B C 1
ATOM 2303 O O . PHE B 1 104 ? 0.512 -18.734 -18.609 1 98 104 PHE B O 1
ATOM 2310 N N . GLN B 1 105 ? 0.057 -18.797 -20.781 1 97.75 105 GLN B N 1
ATOM 2311 C CA . GLN B 1 105 ? -0.749 -20.016 -20.625 1 97.75 105 GLN B CA 1
ATOM 2312 C C . GLN B 1 105 ? 0.107 -21.188 -20.172 1 97.75 105 GLN B C 1
ATOM 2314 O O . GLN B 1 105 ? -0.334 -22 -19.359 1 97.75 105 GLN B O 1
ATOM 2319 N N . VAL B 1 106 ? 1.27 -21.281 -20.672 1 98.5 106 VAL B N 1
ATOM 2320 C CA . VAL B 1 106 ? 2.182 -22.328 -20.234 1 98.5 106 VAL B CA 1
ATOM 2321 C C . VAL B 1 106 ? 2.455 -22.172 -18.734 1 98.5 106 VAL B C 1
ATOM 2323 O O . VAL B 1 106 ? 2.463 -23.172 -17.984 1 98.5 106 VAL B O 1
ATOM 2326 N N . LEU B 1 107 ? 2.65 -20.953 -18.297 1 98.69 107 LEU B N 1
ATOM 2327 C CA . LEU B 1 107 ? 2.857 -20.672 -16.875 1 98.69 107 LEU B CA 1
ATOM 2328 C C . LEU B 1 107 ? 1.639 -21.078 -16.062 1 98.69 107 LEU B C 1
ATOM 2330 O O . LEU B 1 107 ? 1.771 -21.766 -15.039 1 98.69 107 LEU B O 1
ATOM 2334 N N . LEU B 1 108 ? 0.45 -20.672 -16.547 1 98.62 108 LEU B N 1
ATOM 2335 C CA . LEU B 1 108 ? -0.777 -21.016 -15.836 1 98.62 108 LEU B CA 1
ATOM 2336 C C . LEU B 1 108 ? -0.936 -22.531 -15.734 1 98.62 108 LEU B C 1
ATOM 2338 O O . LEU B 1 108 ? -1.331 -23.047 -14.688 1 98.62 108 LEU B O 1
ATOM 2342 N N . GLN B 1 109 ? -0.635 -23.203 -16.781 1 98.81 109 GLN B N 1
ATOM 2343 C CA . GLN B 1 109 ? -0.731 -24.672 -16.781 1 98.81 109 GLN B CA 1
ATOM 2344 C C . GLN B 1 109 ? 0.256 -25.281 -15.797 1 98.81 109 GLN B C 1
ATOM 2346 O O . GLN B 1 109 ? -0.068 -26.25 -15.109 1 98.81 109 GLN B O 1
ATOM 2351 N N . THR B 1 110 ? 1.396 -24.734 -15.789 1 98.88 110 THR B N 1
ATOM 2352 C CA . THR B 1 110 ? 2.396 -25.188 -14.828 1 98.88 110 THR B CA 1
ATOM 2353 C C . THR B 1 110 ? 1.923 -24.953 -13.398 1 98.88 110 THR B C 1
ATOM 2355 O O . THR B 1 110 ? 1.982 -25.859 -12.562 1 98.88 110 THR B O 1
ATOM 2358 N N . LEU B 1 111 ? 1.446 -23.734 -13.109 1 98.75 111 LEU B N 1
ATOM 2359 C CA . LEU B 1 111 ? 0.927 -23.406 -11.781 1 98.75 111 LEU B CA 1
ATOM 2360 C C . LEU B 1 111 ? -0.251 -24.312 -11.43 1 98.75 111 LEU B C 1
ATOM 2362 O O . LEU B 1 111 ? -0.401 -24.719 -10.273 1 98.75 111 LEU B O 1
ATOM 2366 N N . LYS B 1 112 ? -1.06 -24.672 -12.438 1 98.75 112 LYS B N 1
ATOM 2367 C CA . LYS B 1 112 ? -2.209 -25.547 -12.211 1 98.75 112 LYS B CA 1
ATOM 2368 C C . LYS B 1 112 ? -1.765 -26.938 -11.805 1 98.75 112 LYS B C 1
ATOM 2370 O O . LYS B 1 112 ? -2.355 -27.547 -10.906 1 98.75 112 LYS B O 1
ATOM 2375 N N . ARG B 1 113 ? -0.828 -27.438 -12.484 1 98.69 113 ARG B N 1
ATOM 2376 C CA . ARG B 1 113 ? -0.298 -28.75 -12.133 1 98.69 113 ARG B CA 1
ATOM 2377 C C . ARG B 1 113 ? 0.183 -28.781 -10.688 1 98.69 113 ARG B C 1
ATOM 2379 O O . ARG B 1 113 ? -0.118 -29.719 -9.945 1 98.69 113 ARG B O 1
ATOM 2386 N N . ILE B 1 114 ? 0.913 -27.766 -10.289 1 98.75 114 ILE B N 1
ATOM 2387 C CA . ILE B 1 114 ? 1.417 -27.672 -8.922 1 98.75 114 ILE B CA 1
ATOM 2388 C C . ILE B 1 114 ? 0.249 -27.516 -7.949 1 98.75 114 ILE B C 1
ATOM 2390 O O . ILE B 1 114 ? 0.219 -28.156 -6.898 1 98.75 114 ILE B O 1
ATOM 2394 N N . ALA B 1 115 ? -0.715 -26.656 -8.328 1 98.25 115 ALA B N 1
ATOM 2395 C CA . ALA B 1 115 ? -1.907 -26.438 -7.508 1 98.25 115 ALA B CA 1
ATOM 2396 C C . ALA B 1 115 ? -2.65 -27.75 -7.266 1 98.25 115 ALA B C 1
ATOM 2398 O O . ALA B 1 115 ? -3.031 -28.047 -6.133 1 98.25 115 ALA B O 1
ATOM 2399 N N . SER B 1 116 ? -2.783 -28.531 -8.289 1 98.44 116 SER B N 1
ATOM 2400 C CA . SER B 1 116 ? -3.463 -29.828 -8.195 1 98.44 116 SER B CA 1
ATOM 2401 C C . SER B 1 116 ? -2.697 -30.781 -7.297 1 98.44 116 SER B C 1
ATOM 2403 O O . SER B 1 116 ? -3.295 -31.484 -6.477 1 98.44 116 SER B O 1
ATOM 2405 N N . LYS B 1 117 ? -1.438 -30.797 -7.488 1 98.31 117 LYS B N 1
ATOM 2406 C CA . LYS B 1 117 ? -0.564 -31.641 -6.68 1 98.31 117 LYS B CA 1
ATOM 2407 C C . LYS B 1 117 ? -0.773 -31.375 -5.191 1 98.31 117 LYS B C 1
ATOM 2409 O O . LYS B 1 117 ? -0.749 -32.312 -4.383 1 98.31 117 LYS B O 1
ATOM 2414 N N . HIS B 1 118 ? -0.988 -30.172 -4.773 1 97.69 118 HIS B N 1
ATOM 2415 C CA . HIS B 1 118 ? -1.032 -29.781 -3.369 1 97.69 118 HIS B CA 1
ATOM 2416 C C . HIS B 1 118 ? -2.467 -29.547 -2.908 1 97.69 118 HIS B C 1
ATOM 2418 O O . HIS B 1 118 ? -2.703 -29.219 -1.74 1 97.69 118 HIS B O 1
ATOM 2424 N N . GLY B 1 119 ? -3.477 -29.641 -3.814 1 96.88 119 GLY B N 1
ATOM 2425 C CA . GLY B 1 119 ? -4.879 -29.453 -3.469 1 96.88 119 GLY B CA 1
ATOM 2426 C C . GLY B 1 119 ? -5.234 -28 -3.178 1 96.88 119 GLY B C 1
ATOM 2427 O O . GLY B 1 119 ? -6 -27.719 -2.254 1 96.88 119 GLY B O 1
ATOM 2428 N N . VAL B 1 120 ? -4.637 -27.094 -3.83 1 95.88 120 VAL B N 1
ATOM 2429 C CA . VAL B 1 120 ? -4.902 -25.656 -3.639 1 95.88 120 VAL B CA 1
ATOM 2430 C C . VAL B 1 120 ? -5.191 -25 -4.984 1 95.88 120 VAL B C 1
ATOM 2432 O O . VAL B 1 120 ? -5.355 -25.688 -5.996 1 95.88 120 VAL B O 1
ATOM 2435 N N . SER B 1 121 ? -5.34 -23.672 -4.961 1 95.75 121 SER B N 1
ATOM 2436 C CA . SER B 1 121 ? -5.645 -22.953 -6.191 1 95.75 121 SER B CA 1
ATOM 2437 C C . SER B 1 121 ? -4.391 -22.297 -6.773 1 95.75 121 SER B C 1
ATOM 2439 O O . SER B 1 121 ? -3.361 -22.219 -6.102 1 95.75 121 SER B O 1
ATOM 2441 N N . ILE B 1 122 ? -4.473 -21.875 -8.008 1 96.94 122 ILE B N 1
ATOM 2442 C CA . ILE B 1 122 ? -3.365 -21.25 -8.719 1 96.94 122 ILE B CA 1
ATOM 2443 C C . ILE B 1 122 ? -2.898 -20 -7.961 1 96.94 122 ILE B C 1
ATOM 2445 O O . ILE B 1 122 ? -1.7 -19.828 -7.723 1 96.94 122 ILE B O 1
ATOM 2449 N N . PRO B 1 123 ? -3.881 -19.156 -7.488 1 94.75 123 PRO B N 1
ATOM 2450 C CA . PRO B 1 123 ? -3.436 -17.969 -6.75 1 94.75 123 PRO B CA 1
ATOM 2451 C C . PRO B 1 123 ? -2.646 -18.328 -5.488 1 94.75 123 PRO B C 1
ATOM 2453 O O . PRO B 1 123 ? -1.688 -17.625 -5.141 1 94.75 123 PRO B O 1
ATOM 2456 N N . VAL B 1 124 ? -3.002 -19.391 -4.855 1 93.88 124 VAL B N 1
ATOM 2457 C CA . VAL B 1 124 ? -2.322 -19.812 -3.637 1 93.88 124 VAL B CA 1
ATOM 2458 C C . VAL B 1 124 ? -0.872 -20.172 -3.953 1 93.88 124 VAL B C 1
ATOM 2460 O O . VAL B 1 124 ? 0.047 -19.75 -3.248 1 93.88 124 VAL B O 1
ATOM 2463 N N . VAL B 1 125 ? -0.607 -20.906 -5.004 1 97.06 125 VAL B N 1
ATOM 2464 C CA . VAL B 1 125 ? 0.733 -21.297 -5.422 1 97.06 125 VAL B CA 1
ATOM 2465 C C . VAL B 1 125 ? 1.55 -20.047 -5.773 1 97.06 125 VAL B C 1
ATOM 2467 O O . VAL B 1 125 ? 2.703 -19.922 -5.359 1 97.06 125 VAL B O 1
ATOM 2470 N N . ALA B 1 126 ? 0.91 -19.156 -6.52 1 96.81 126 ALA B N 1
ATOM 2471 C CA . ALA B 1 126 ? 1.588 -17.938 -6.961 1 96.81 126 ALA B CA 1
ATOM 2472 C C . ALA B 1 126 ? 2.041 -17.094 -5.77 1 96.81 126 ALA B C 1
ATOM 2474 O O . ALA B 1 126 ? 3.189 -16.656 -5.715 1 96.81 126 ALA B O 1
ATOM 2475 N N . VAL B 1 127 ? 1.166 -16.922 -4.836 1 94.5 127 VAL B N 1
ATOM 2476 C CA . VAL B 1 127 ? 1.474 -16.094 -3.674 1 94.5 127 VAL B CA 1
ATOM 2477 C C . VAL B 1 127 ? 2.553 -16.766 -2.83 1 94.5 127 VAL B C 1
ATOM 2479 O O . VAL B 1 127 ? 3.51 -16.125 -2.4 1 94.5 127 VAL B O 1
ATOM 2482 N N . ARG B 1 128 ? 2.436 -18.062 -2.625 1 95.06 128 ARG B N 1
ATOM 2483 C CA . ARG B 1 128 ? 3.422 -18.797 -1.832 1 95.06 128 ARG B CA 1
ATOM 2484 C C . ARG B 1 128 ? 4.809 -18.688 -2.455 1 95.06 128 ARG B C 1
ATOM 2486 O O . ARG B 1 128 ? 5.793 -18.438 -1.754 1 95.06 128 ARG B O 1
ATOM 2493 N N . TYR B 1 129 ? 4.883 -18.859 -3.74 1 97.56 129 TYR B N 1
ATOM 2494 C CA . TYR B 1 129 ? 6.16 -18.781 -4.438 1 97.56 129 TYR B CA 1
ATOM 2495 C C . TYR B 1 129 ? 6.836 -17.438 -4.176 1 97.56 129 TYR B C 1
ATOM 2497 O O . TYR B 1 129 ? 8.039 -17.391 -3.906 1 97.56 129 TYR B O 1
ATOM 2505 N N . ILE B 1 130 ? 6.051 -16.359 -4.207 1 96.88 130 ILE B N 1
ATOM 2506 C CA . ILE B 1 130 ? 6.602 -15.023 -4.031 1 96.88 130 ILE B CA 1
ATOM 2507 C C . ILE B 1 130 ? 6.965 -14.805 -2.564 1 96.88 130 ILE B C 1
ATOM 2509 O O . ILE B 1 130 ? 8.008 -14.219 -2.258 1 96.88 130 ILE B O 1
ATOM 2513 N N . LEU B 1 131 ? 6.105 -15.266 -1.658 1 94.5 131 LEU B N 1
ATOM 2514 C CA . LEU B 1 131 ? 6.383 -15.117 -0.233 1 94.5 131 LEU B CA 1
ATOM 2515 C C . LEU B 1 131 ? 7.691 -15.805 0.141 1 94.5 131 LEU B C 1
ATOM 2517 O O . LEU B 1 131 ? 8.367 -15.391 1.082 1 94.5 131 LEU B O 1
ATOM 2521 N N . ASP B 1 132 ? 8.109 -16.781 -0.638 1 95.94 132 ASP B N 1
ATOM 2522 C CA . ASP B 1 132 ? 9.305 -17.562 -0.337 1 95.94 132 ASP B CA 1
ATOM 2523 C C . ASP B 1 132 ? 10.547 -16.906 -0.943 1 95.94 132 ASP B C 1
ATOM 2525 O O . ASP B 1 132 ? 11.672 -17.359 -0.708 1 95.94 132 ASP B O 1
ATOM 2529 N N . GLN B 1 133 ? 10.375 -15.859 -1.689 1 96.38 133 GLN B N 1
ATOM 2530 C CA . GLN B 1 133 ? 11.516 -15.195 -2.309 1 96.38 133 GLN B CA 1
ATOM 2531 C C . GLN B 1 133 ? 12.32 -14.414 -1.274 1 96.38 133 GLN B C 1
ATOM 2533 O O . GLN B 1 133 ? 11.773 -13.938 -0.28 1 96.38 133 GLN B O 1
ATOM 2538 N N . PRO B 1 134 ? 13.586 -14.258 -1.568 1 95.62 134 PRO B N 1
ATOM 2539 C CA . PRO B 1 134 ? 14.453 -13.508 -0.659 1 95.62 134 PRO B CA 1
ATOM 2540 C C . PRO B 1 134 ? 13.922 -12.102 -0.368 1 95.62 134 PRO B C 1
ATOM 2542 O O . PRO B 1 134 ? 13.438 -11.422 -1.275 1 95.62 134 PRO B O 1
ATOM 2545 N N . ALA B 1 135 ? 13.945 -11.695 0.906 1 94.69 135 ALA B N 1
ATOM 2546 C CA . ALA B 1 135 ? 13.68 -10.344 1.404 1 94.69 135 ALA B CA 1
ATOM 2547 C C . ALA B 1 135 ? 12.18 -10.07 1.45 1 94.69 135 ALA B C 1
ATOM 2549 O O . ALA B 1 135 ? 11.742 -9.055 2.012 1 94.69 135 ALA B O 1
ATOM 2550 N N . VAL B 1 136 ? 11.32 -10.93 0.877 1 95.12 136 VAL B N 1
ATOM 2551 C CA . VAL B 1 136 ? 9.883 -10.695 0.893 1 95.12 136 VAL B CA 1
ATOM 2552 C C . VAL B 1 136 ? 9.336 -10.953 2.293 1 95.12 136 VAL B C 1
ATOM 2554 O O . VAL B 1 136 ? 9.422 -12.07 2.805 1 95.12 136 VAL B O 1
ATOM 2557 N N . ALA B 1 137 ? 8.883 -9.938 2.893 1 91.25 137 ALA B N 1
ATOM 2558 C CA . ALA B 1 137 ? 8.352 -10.039 4.25 1 91.25 137 ALA B CA 1
ATOM 2559 C C . ALA B 1 137 ? 6.859 -10.352 4.23 1 91.25 137 ALA B C 1
ATOM 2561 O O . ALA B 1 137 ? 6.32 -10.891 5.199 1 91.25 137 ALA B O 1
ATOM 2562 N N . GLY B 1 138 ? 6.211 -9.984 3.182 1 91.38 138 GLY B N 1
ATOM 2563 C CA . GLY B 1 138 ? 4.781 -10.227 3.086 1 91.38 138 GLY B CA 1
ATOM 2564 C C . GLY B 1 138 ? 4.195 -9.836 1.742 1 91.38 138 GLY B C 1
ATOM 2565 O O . GLY B 1 138 ? 4.844 -9.141 0.957 1 91.38 138 GLY B O 1
ATOM 2566 N N . SER B 1 139 ? 3.029 -10.328 1.495 1 92.75 139 SER B N 1
ATOM 2567 C CA . SER B 1 139 ? 2.258 -9.977 0.307 1 92.75 139 SER B CA 1
ATOM 2568 C C . SER B 1 139 ? 1.03 -9.148 0.67 1 92.75 139 SER B C 1
ATOM 2570 O O . SER B 1 139 ? 0.312 -9.477 1.617 1 92.75 139 SER B O 1
ATOM 2572 N N . MET B 1 140 ? 0.893 -8.133 -0.105 1 91.88 140 MET B N 1
ATOM 2573 C CA . MET B 1 140 ? -0.223 -7.227 0.133 1 91.88 140 MET B CA 1
ATOM 2574 C C . MET B 1 140 ? -1.528 -7.816 -0.388 1 91.88 140 MET B C 1
ATOM 2576 O O . MET B 1 140 ? -1.598 -8.266 -1.533 1 91.88 140 MET B O 1
ATOM 2580 N N . ILE B 1 141 ? -2.463 -7.836 0.451 1 85.19 141 ILE B N 1
ATOM 2581 C CA . ILE B 1 141 ? -3.789 -8.32 0.081 1 85.19 141 ILE B CA 1
ATOM 2582 C C . ILE B 1 141 ? -4.816 -7.203 0.281 1 85.19 141 ILE B C 1
ATOM 2584 O O . ILE B 1 141 ? -4.898 -6.613 1.36 1 85.19 141 ILE B O 1
ATOM 2588 N N . GLY B 1 142 ? -5.508 -6.93 -0.765 1 81.38 142 GLY B N 1
ATOM 2589 C CA . GLY B 1 142 ? -6.566 -5.938 -0.688 1 81.38 142 GLY B CA 1
ATOM 2590 C C . GLY B 1 142 ? -7.898 -6.52 -0.261 1 81.38 142 GLY B C 1
ATOM 2591 O O . GLY B 1 142 ? -8.148 -7.711 -0.447 1 81.38 142 GLY B O 1
ATOM 2592 N N . VAL B 1 143 ? -8.742 -5.672 0.179 1 69.06 143 VAL B N 1
ATOM 2593 C CA . VAL B 1 143 ? -10.055 -6.059 0.695 1 69.06 143 VAL B CA 1
ATOM 2594 C C . VAL B 1 143 ? -10.898 -6.641 -0.432 1 69.06 143 VAL B C 1
ATOM 2596 O O . VAL B 1 143 ? -11.773 -7.477 -0.189 1 69.06 143 VAL B O 1
ATOM 2599 N N . ARG B 1 144 ? -10.625 -6.184 -1.567 1 64.19 144 ARG B N 1
ATOM 2600 C CA . ARG B 1 144 ? -11.445 -6.629 -2.691 1 64.19 144 ARG B CA 1
ATOM 2601 C C . ARG B 1 144 ? -11.164 -8.094 -3.027 1 64.19 144 ARG B C 1
ATOM 2603 O O . ARG B 1 144 ? -12 -8.773 -3.617 1 64.19 144 ARG B O 1
ATOM 2610 N N . LEU B 1 145 ? -9.953 -8.508 -2.756 1 58.62 145 LEU B N 1
ATOM 2611 C CA . LEU B 1 145 ? -9.656 -9.914 -2.996 1 58.62 145 LEU B CA 1
ATOM 2612 C C . LEU B 1 145 ? -10.352 -10.805 -1.971 1 58.62 145 LEU B C 1
ATOM 2614 O O . LEU B 1 145 ? -10.492 -12.008 -2.182 1 58.62 145 LEU B O 1
ATOM 2618 N N . GLY B 1 146 ? -11.055 -10.156 -1.034 1 59.28 146 GLY B N 1
ATOM 2619 C CA . GLY B 1 146 ? -11.93 -10.844 -0.093 1 59.28 146 GLY B CA 1
ATOM 2620 C C . GLY B 1 146 ? -11.219 -11.883 0.74 1 59.28 146 GLY B C 1
ATOM 2621 O O . GLY B 1 146 ? -11.633 -13.047 0.788 1 59.28 146 GLY B O 1
ATOM 2622 N N . LEU B 1 147 ? -10.219 -11.523 1.396 1 60.09 147 LEU B N 1
ATOM 2623 C CA . LEU B 1 147 ? -9.516 -12.461 2.273 1 60.09 147 LEU B CA 1
ATOM 2624 C C . LEU B 1 147 ? -10.461 -13.047 3.309 1 60.09 147 LEU B C 1
ATOM 2626 O O . LEU B 1 147 ? -10.422 -14.25 3.582 1 60.09 147 LEU B O 1
ATOM 2630 N N . ALA B 1 148 ? -11.32 -12.219 3.746 1 55.84 148 ALA B N 1
ATOM 2631 C CA . ALA B 1 148 ? -12.266 -12.719 4.742 1 55.84 148 ALA B CA 1
ATOM 2632 C C . ALA B 1 148 ? -13.203 -13.75 4.133 1 55.84 148 ALA B C 1
ATOM 2634 O O . ALA B 1 148 ? -13.656 -14.672 4.824 1 55.84 148 ALA B O 1
ATOM 2635 N N . GLU B 1 149 ? -13.359 -13.469 2.826 1 62.69 149 GLU B N 1
ATOM 2636 C CA . GLU B 1 149 ? -14.211 -14.422 2.117 1 62.69 149 GLU B CA 1
ATOM 2637 C C . GLU B 1 149 ? -13.406 -15.617 1.619 1 62.69 149 GLU B C 1
ATOM 2639 O O . GLU B 1 149 ? -13.969 -16.656 1.262 1 62.69 149 GLU B O 1
ATOM 2644 N N . HIS B 1 150 ? -12.125 -15.398 1.785 1 74.25 150 HIS B N 1
ATOM 2645 C CA . HIS B 1 150 ? -11.258 -16.453 1.265 1 74.25 150 HIS B CA 1
ATOM 2646 C C . HIS B 1 150 ? -10.273 -16.938 2.326 1 74.25 150 HIS B C 1
ATOM 2648 O O . HIS B 1 150 ? -9.086 -17.094 2.047 1 74.25 150 HIS B O 1
ATOM 2654 N N . ILE B 1 151 ? -10.773 -17.016 3.48 1 76.75 151 ILE B N 1
ATOM 2655 C CA . ILE B 1 151 ? -9.961 -17.406 4.629 1 76.75 151 ILE B CA 1
ATOM 2656 C C . ILE B 1 151 ? -9.281 -18.75 4.344 1 76.75 151 ILE B C 1
ATOM 2658 O O . ILE B 1 151 ? -8.117 -18.938 4.703 1 76.75 151 ILE B O 1
ATOM 2662 N N . GLN B 1 152 ? -9.992 -19.531 3.627 1 79.62 152 GLN B N 1
ATOM 2663 C CA . GLN B 1 152 ? -9.445 -20.859 3.33 1 79.62 152 GLN B CA 1
ATOM 2664 C C . GLN B 1 152 ? -8.219 -20.75 2.424 1 79.62 152 GLN B C 1
ATOM 2666 O O . GLN B 1 152 ? -7.188 -21.375 2.689 1 79.62 152 GLN B O 1
ATOM 2671 N N . ASP B 1 153 ? -8.375 -19.953 1.417 1 81.25 153 ASP B N 1
ATOM 2672 C CA . ASP B 1 153 ? -7.246 -19.766 0.514 1 81.25 153 ASP B CA 1
ATOM 2673 C C . ASP B 1 153 ? -6.07 -19.109 1.234 1 81.25 153 ASP B C 1
ATOM 2675 O O . ASP B 1 153 ? -4.914 -19.469 0.999 1 81.25 153 ASP B O 1
ATOM 2679 N N . THR B 1 154 ? -6.387 -18.203 2.084 1 82.44 154 THR B N 1
ATOM 2680 C CA . THR B 1 154 ? -5.324 -17.516 2.816 1 82.44 154 THR B CA 1
ATOM 2681 C C . THR B 1 154 ? -4.609 -18.484 3.756 1 82.44 154 THR B C 1
ATOM 2683 O O . THR B 1 154 ? -3.379 -18.5 3.83 1 82.44 154 THR B O 1
ATOM 2686 N N . ASN B 1 155 ? -5.379 -19.312 4.348 1 85.19 155 ASN B N 1
ATOM 2687 C CA . ASN B 1 155 ? -4.773 -20.328 5.203 1 85.19 155 ASN B CA 1
ATOM 2688 C C . ASN B 1 155 ? -3.922 -21.297 4.395 1 85.19 155 ASN B C 1
ATOM 2690 O O . ASN B 1 155 ? -2.857 -21.719 4.848 1 85.19 155 ASN B O 1
ATOM 2694 N N . ALA B 1 156 ? -4.43 -21.594 3.285 1 88.62 156 ALA B N 1
ATOM 2695 C CA . ALA B 1 156 ? -3.705 -22.531 2.418 1 88.62 156 ALA B CA 1
ATOM 2696 C C . ALA B 1 156 ? -2.348 -21.953 2.018 1 88.62 156 ALA B C 1
ATOM 2698 O O . ALA B 1 156 ? -1.373 -22.703 1.875 1 88.62 156 ALA B O 1
ATOM 2699 N N . ILE B 1 157 ? -2.281 -20.672 1.874 1 88.75 157 ILE B N 1
ATOM 2700 C CA . ILE B 1 157 ? -1.036 -20 1.499 1 88.75 157 ILE B CA 1
ATOM 2701 C C . ILE B 1 157 ? 0.026 -20.266 2.564 1 88.75 157 ILE B C 1
ATOM 2703 O O . ILE B 1 157 ? 1.178 -20.562 2.242 1 88.75 157 ILE B O 1
ATOM 2707 N N . PHE B 1 158 ? -0.329 -20.266 3.771 1 88.75 158 PHE B N 1
ATOM 2708 C CA . PHE B 1 158 ? 0.632 -20.375 4.863 1 88.75 158 PHE B CA 1
ATOM 2709 C C . PHE B 1 158 ? 0.956 -21.828 5.164 1 88.75 158 PHE B C 1
ATOM 2711 O O . PHE B 1 158 ? 2.002 -22.125 5.742 1 88.75 158 PHE B O 1
ATOM 2718 N N . MET B 1 159 ? 0.125 -22.688 4.676 1 89.94 159 MET B N 1
ATOM 2719 C CA . MET B 1 159 ? 0.335 -24.109 4.934 1 89.94 159 MET B CA 1
ATOM 2720 C C . MET B 1 159 ? 1.091 -24.766 3.783 1 89.94 159 MET B C 1
ATOM 2722 O O . MET B 1 159 ? 1.733 -25.797 3.969 1 89.94 159 MET B O 1
ATOM 2726 N N . LEU B 1 160 ? 0.993 -24.141 2.699 1 94.19 160 LEU B N 1
ATOM 2727 C CA . LEU B 1 160 ? 1.6 -24.719 1.504 1 94.19 160 LEU B CA 1
ATOM 2728 C C . LEU B 1 160 ? 3.121 -24.656 1.589 1 94.19 160 LEU B C 1
ATOM 2730 O O . LEU B 1 160 ? 3.691 -23.656 2 1 94.19 160 LEU B O 1
ATOM 2734 N N . SER B 1 161 ? 3.732 -25.766 1.274 1 95.88 161 SER B N 1
ATOM 2735 C CA . SER B 1 161 ? 5.176 -25.859 1.075 1 95.88 161 SER B CA 1
ATOM 2736 C C . SER B 1 161 ? 5.516 -26.344 -0.326 1 95.88 161 SER B C 1
ATOM 2738 O O . SER B 1 161 ? 5.164 -27.469 -0.691 1 95.88 161 SER B O 1
ATOM 2740 N N . LEU B 1 162 ? 6.09 -25.469 -1.1 1 97.62 162 LEU B N 1
ATOM 2741 C CA . LEU B 1 162 ? 6.531 -25.859 -2.432 1 97.62 162 LEU B CA 1
ATOM 2742 C C . LEU B 1 162 ? 7.84 -26.641 -2.359 1 97.62 162 LEU B C 1
ATOM 2744 O O . LEU B 1 162 ? 8.805 -26.203 -1.736 1 97.62 162 LEU B O 1
ATOM 2748 N N . ASP B 1 163 ? 7.879 -27.797 -2.965 1 97.94 163 ASP B N 1
ATOM 2749 C CA . ASP B 1 163 ? 9.117 -28.562 -2.975 1 97.94 163 ASP B CA 1
ATOM 2750 C C . ASP B 1 163 ? 10.016 -28.156 -4.145 1 97.94 163 ASP B C 1
ATOM 2752 O O . ASP B 1 163 ? 9.656 -27.25 -4.918 1 97.94 163 ASP B O 1
ATOM 2756 N N . GLU B 1 164 ? 11.148 -28.797 -4.258 1 98.06 164 GLU B N 1
ATOM 2757 C CA . GLU B 1 164 ? 12.141 -28.438 -5.258 1 98.06 164 GLU B CA 1
ATOM 2758 C C . GLU B 1 164 ? 11.602 -28.609 -6.672 1 98.06 164 GLU B C 1
ATOM 2760 O O . GLU B 1 164 ? 11.883 -27.797 -7.555 1 98.06 164 GLU B O 1
ATOM 2765 N N . ASP B 1 165 ? 10.867 -29.641 -6.805 1 98.44 165 ASP B N 1
ATOM 2766 C CA . ASP B 1 165 ? 10.297 -29.906 -8.117 1 98.44 165 ASP B CA 1
ATOM 2767 C C . ASP B 1 165 ? 9.32 -28.797 -8.516 1 98.44 165 ASP B C 1
ATOM 2769 O O . ASP B 1 165 ? 9.289 -28.375 -9.672 1 98.44 165 ASP B O 1
ATOM 2773 N N . ASP B 1 166 ? 8.461 -28.375 -7.574 1 98.69 166 ASP B N 1
ATOM 2774 C CA . ASP B 1 166 ? 7.52 -27.297 -7.812 1 98.69 166 ASP B CA 1
ATOM 2775 C C . ASP B 1 166 ? 8.25 -26.016 -8.227 1 98.69 166 ASP B C 1
ATOM 2777 O O . ASP B 1 166 ? 7.93 -25.422 -9.258 1 98.69 166 ASP B O 1
ATOM 2781 N N . VAL B 1 167 ? 9.281 -25.672 -7.449 1 98.5 167 VAL B N 1
ATOM 2782 C CA . VAL B 1 167 ? 10.031 -24.438 -7.656 1 98.5 167 VAL B CA 1
ATOM 2783 C C . VAL B 1 167 ? 10.758 -24.5 -9 1 98.5 167 VAL B C 1
ATOM 2785 O O . VAL B 1 167 ? 10.719 -23.531 -9.773 1 98.5 167 VAL B O 1
ATOM 2788 N N . ASN B 1 168 ? 11.328 -25.641 -9.32 1 98.44 168 ASN B N 1
ATOM 2789 C CA . ASN B 1 168 ? 12.039 -25.797 -10.586 1 98.44 168 ASN B CA 1
ATOM 2790 C C . ASN B 1 168 ? 11.102 -25.672 -11.781 1 98.44 168 ASN B C 1
ATOM 2792 O O . ASN B 1 168 ? 11.461 -25.094 -12.797 1 98.44 168 ASN B O 1
ATOM 2796 N N . SER B 1 169 ? 9.953 -26.219 -11.633 1 98.5 169 SER B N 1
ATOM 2797 C CA . SER B 1 169 ? 8.969 -26.156 -12.703 1 98.5 169 SER B CA 1
ATOM 2798 C C . SER B 1 169 ? 8.57 -24.719 -13 1 98.5 169 SER B C 1
ATOM 2800 O O . SER B 1 169 ? 8.453 -24.328 -14.164 1 98.5 169 SER B O 1
ATOM 2802 N N . ILE B 1 170 ? 8.383 -23.953 -11.953 1 98.5 170 ILE B N 1
ATOM 2803 C CA . ILE B 1 170 ? 8.016 -22.547 -12.117 1 98.5 170 ILE B CA 1
ATOM 2804 C C . ILE B 1 170 ? 9.172 -21.781 -12.758 1 98.5 170 ILE B C 1
ATOM 2806 O O . ILE B 1 170 ? 8.977 -21.031 -13.711 1 98.5 170 ILE B O 1
ATOM 2810 N N . GLN B 1 171 ? 10.359 -22.047 -12.305 1 98 171 GLN B N 1
ATOM 2811 C CA . GLN B 1 171 ? 11.539 -21.328 -12.781 1 98 171 GLN B CA 1
ATOM 2812 C C . GLN B 1 171 ? 11.812 -21.641 -14.25 1 98 171 GLN B C 1
ATOM 2814 O O . GLN B 1 171 ? 12.211 -20.766 -15.016 1 98 171 GLN B O 1
ATOM 2819 N N . GLU B 1 172 ? 11.57 -22.859 -14.625 1 97.75 172 GLU B N 1
ATOM 2820 C CA . GLU B 1 172 ? 11.781 -23.25 -16.016 1 97.75 172 GLU B CA 1
ATOM 2821 C C . GLU B 1 172 ? 10.914 -22.438 -16.953 1 97.75 172 GLU B C 1
ATOM 2823 O O . GLU B 1 172 ? 11.367 -22.031 -18.031 1 97.75 172 GLU B O 1
ATOM 2828 N N . VAL B 1 173 ? 9.719 -22.219 -16.594 1 97.56 173 VAL B N 1
ATOM 2829 C CA . VAL B 1 173 ? 8.797 -21.469 -17.438 1 97.56 173 VAL B CA 1
ATOM 2830 C C . VAL B 1 173 ? 9.117 -19.984 -17.359 1 97.56 173 VAL B C 1
ATOM 2832 O O . VAL B 1 173 ? 9.102 -19.281 -18.391 1 97.56 173 VAL B O 1
ATOM 2835 N N . THR B 1 174 ? 9.375 -19.484 -16.125 1 95.81 174 THR B N 1
ATOM 2836 C CA . THR B 1 174 ? 9.625 -18.047 -15.938 1 95.81 174 THR B CA 1
ATOM 2837 C C . THR B 1 174 ? 10.898 -17.625 -16.672 1 95.81 174 THR B C 1
ATOM 2839 O O . THR B 1 174 ? 10.969 -16.516 -17.188 1 95.81 174 THR B O 1
ATOM 2842 N N . LYS B 1 175 ? 11.859 -18.547 -16.844 1 94.69 175 LYS B N 1
ATOM 2843 C CA . LYS B 1 175 ? 13.125 -18.25 -17.516 1 94.69 175 LYS B CA 1
ATOM 2844 C C . LYS B 1 175 ? 12.93 -18.094 -19.016 1 94.69 175 LYS B C 1
ATOM 2846 O O . LYS B 1 175 ? 13.773 -17.531 -19.703 1 94.69 175 LYS B O 1
ATOM 2851 N N . LYS B 1 176 ? 11.844 -18.625 -19.484 1 95.81 176 LYS B N 1
ATOM 2852 C CA . LYS B 1 176 ? 11.562 -18.531 -20.922 1 95.81 176 LYS B CA 1
ATOM 2853 C C . LYS B 1 176 ? 10.984 -17.172 -21.281 1 95.81 176 LYS B C 1
ATOM 2855 O O . LYS B 1 176 ? 10.922 -16.812 -22.469 1 95.81 176 LYS B O 1
ATOM 2860 N N . GLY B 1 177 ? 10.484 -16.469 -20.25 1 95.19 177 GLY B N 1
ATOM 2861 C CA . GLY B 1 177 ? 10.031 -15.109 -20.484 1 95.19 177 GLY B CA 1
ATOM 2862 C C . GLY B 1 177 ? 11.172 -14.117 -20.641 1 95.19 177 GLY B C 1
ATOM 2863 O O . GLY B 1 177 ? 12.312 -14.414 -20.297 1 95.19 177 GLY B O 1
ATOM 2864 N N . LYS B 1 178 ? 10.883 -12.953 -21.188 1 95.56 178 LYS B N 1
ATOM 2865 C CA . LYS B 1 178 ? 11.875 -11.898 -21.344 1 95.56 178 LYS B CA 1
ATOM 2866 C C . LYS B 1 178 ? 12.273 -11.312 -20 1 95.56 178 LYS B C 1
ATOM 2868 O O . LYS B 1 178 ? 11.484 -11.344 -19.047 1 95.56 178 LYS B O 1
ATOM 2873 N N . ASP B 1 179 ? 13.477 -10.789 -19.969 1 95.31 179 A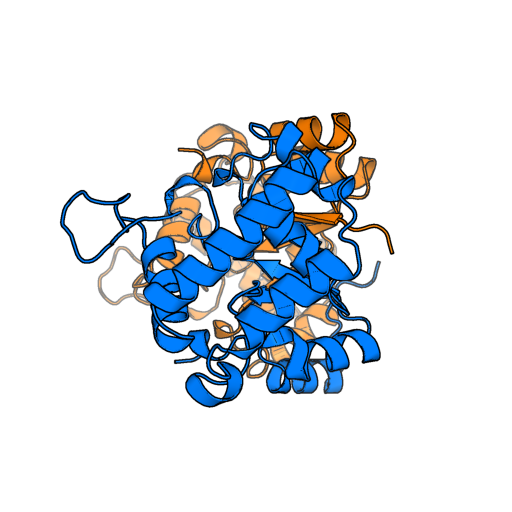SP B N 1
ATOM 2874 C CA . ASP B 1 179 ? 13.945 -10.055 -18.797 1 95.31 179 ASP B CA 1
ATOM 2875 C C . ASP B 1 179 ? 13.266 -8.695 -18.688 1 95.31 179 ASP B C 1
ATOM 2877 O O . ASP B 1 179 ? 13.672 -7.738 -19.359 1 95.31 179 ASP B O 1
ATOM 2881 N N . LEU B 1 180 ? 12.305 -8.609 -17.844 1 95 180 LEU B N 1
ATOM 2882 C CA . LEU B 1 180 ? 11.492 -7.398 -17.75 1 95 180 LEU B CA 1
ATOM 2883 C C . LEU B 1 180 ? 12.336 -6.215 -17.266 1 95 180 LEU B C 1
ATOM 2885 O O . LEU B 1 180 ? 12.031 -5.066 -17.594 1 95 180 LEU B O 1
ATOM 2889 N N . LEU B 1 181 ? 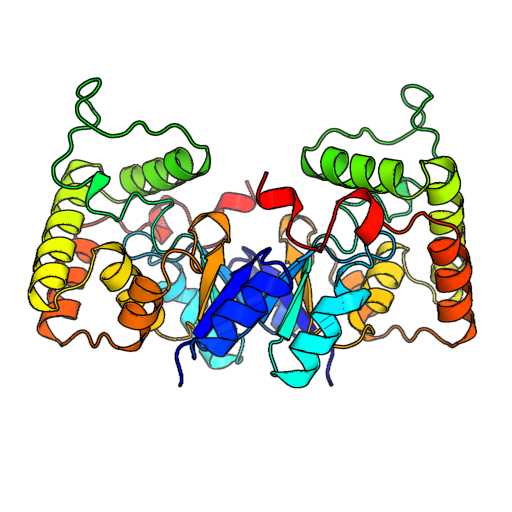13.367 -6.5 -16.453 1 94.81 181 LEU B N 1
ATOM 2890 C CA . LEU B 1 181 ? 14.258 -5.422 -16.031 1 94.81 181 LEU B CA 1
ATOM 2891 C C . LEU B 1 181 ? 14.859 -4.715 -17.25 1 94.81 181 LEU B C 1
ATOM 2893 O O . LEU B 1 181 ? 14.93 -3.486 -17.281 1 94.81 181 LEU B O 1
ATOM 2897 N N . GLY B 1 182 ? 15.289 -5.512 -18.203 1 93.94 182 GLY B N 1
ATOM 2898 C CA . GLY B 1 182 ? 15.844 -4.969 -19.438 1 93.94 182 GLY B CA 1
ATOM 2899 C C . GLY B 1 182 ? 14.812 -4.316 -20.328 1 93.94 182 GLY B C 1
ATOM 2900 O O . GLY B 1 182 ? 15.117 -3.369 -21.062 1 93.94 182 GLY B O 1
ATOM 2901 N N . VAL B 1 183 ? 13.586 -4.785 -20.219 1 92.81 183 VAL B N 1
ATOM 2902 C CA . VAL B 1 183 ? 12.539 -4.359 -21.141 1 92.81 183 VAL B CA 1
ATOM 2903 C C . VAL B 1 183 ? 11.898 -3.068 -20.625 1 92.81 183 VAL B C 1
ATOM 2905 O O . VAL B 1 183 ? 11.633 -2.152 -21.406 1 92.81 183 VAL B O 1
ATOM 2908 N N . ILE B 1 184 ? 11.672 -2.967 -19.312 1 91.5 184 ILE B N 1
ATOM 2909 C CA . ILE B 1 184 ? 10.859 -1.846 -18.844 1 91.5 184 ILE B CA 1
ATOM 2910 C C . ILE B 1 184 ? 11.562 -1.146 -17.688 1 91.5 184 ILE B C 1
ATOM 2912 O O . ILE B 1 184 ? 11.047 -0.166 -17.141 1 91.5 184 ILE B O 1
ATOM 2916 N N . GLY B 1 185 ? 12.734 -1.637 -17.266 1 93.69 185 GLY B N 1
ATOM 2917 C CA . GLY B 1 185 ? 13.477 -1.006 -16.188 1 93.69 185 GLY B CA 1
ATOM 2918 C C . GLY B 1 185 ? 13.25 -1.665 -14.836 1 93.69 185 GLY B C 1
ATOM 2919 O O . GLY B 1 185 ? 12.617 -2.721 -14.758 1 93.69 185 GLY B O 1
ATOM 2920 N N . ASP B 1 186 ? 13.75 -1.089 -13.797 1 95.62 186 ASP B N 1
ATOM 2921 C CA . ASP B 1 186 ? 13.703 -1.643 -12.445 1 95.62 186 ASP B CA 1
ATOM 2922 C C . ASP B 1 186 ? 12.281 -1.573 -11.875 1 95.62 186 ASP B C 1
ATOM 2924 O O . ASP B 1 186 ? 11.438 -0.838 -12.391 1 95.62 186 ASP B O 1
ATOM 2928 N N . CYS B 1 187 ? 12.023 -2.441 -10.859 1 93.5 187 CYS B N 1
ATOM 2929 C CA . CYS B 1 187 ? 10.734 -2.348 -10.188 1 93.5 187 CYS B CA 1
ATOM 2930 C C . CYS B 1 187 ? 10.5 -0.942 -9.648 1 93.5 187 CYS B C 1
ATOM 2932 O O . CYS B 1 187 ? 11.414 -0.324 -9.094 1 93.5 187 CYS B O 1
ATOM 2934 N N . GLY B 1 188 ? 9.312 -0.4 -9.891 1 88.06 188 GLY B N 1
ATOM 2935 C CA . GLY B 1 188 ? 8.984 0.946 -9.445 1 88.06 188 GLY B CA 1
ATOM 2936 C C . GLY B 1 188 ? 9.203 1.998 -10.516 1 88.06 188 GLY B C 1
ATOM 2937 O O . GLY B 1 188 ? 8.664 3.102 -10.43 1 88.06 188 GLY B O 1
ATOM 2938 N N . ASP B 1 189 ? 9.891 1.727 -11.602 1 84.12 189 ASP B N 1
ATOM 2939 C CA . ASP B 1 189 ? 10.219 2.699 -12.641 1 84.12 189 ASP B CA 1
ATOM 2940 C C . ASP B 1 189 ? 8.984 3.076 -13.453 1 84.12 189 ASP B C 1
ATOM 2942 O O . ASP B 1 189 ? 8.938 4.152 -14.055 1 84.12 189 ASP B O 1
ATOM 2946 N N . GLU B 1 190 ? 7.98 2.172 -13.5 1 74.06 190 GLU B N 1
ATOM 2947 C CA . GLU B 1 190 ? 6.797 2.396 -14.328 1 74.06 190 GLU B CA 1
ATOM 2948 C C . GLU B 1 190 ? 5.938 3.523 -13.758 1 74.06 190 GLU B C 1
ATOM 2950 O O . GLU B 1 190 ? 5.043 4.027 -14.445 1 74.06 190 GLU B O 1
ATOM 2955 N N . TYR B 1 191 ? 6.258 3.938 -12.625 1 67.94 191 TYR B N 1
ATOM 2956 C CA . TYR B 1 191 ? 5.449 4.977 -12 1 67.94 191 TYR B CA 1
ATOM 2957 C C . TYR B 1 191 ? 6.164 6.32 -12.031 1 67.94 191 TYR B C 1
ATOM 2959 O O . TYR B 1 191 ? 5.672 7.309 -11.484 1 67.94 191 TYR B O 1
ATOM 2967 N N . ARG B 1 192 ? 7.32 6.324 -12.609 1 63.44 192 ARG B N 1
ATOM 2968 C CA . ARG B 1 192 ? 8.055 7.578 -12.734 1 63.44 192 ARG B CA 1
ATOM 2969 C C . ARG B 1 192 ? 7.828 8.211 -14.102 1 63.44 192 ARG B C 1
ATOM 2971 O O . ARG B 1 192 ? 8.266 9.336 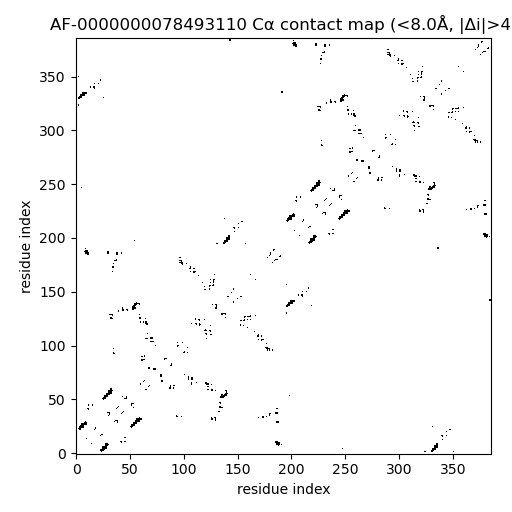-14.352 1 63.44 192 ARG B O 1
ATOM 2978 N N . ARG B 1 193 ? 7.051 7.477 -14.961 1 52 193 ARG B N 1
ATOM 2979 C CA . ARG B 1 193 ? 6.977 8.062 -16.297 1 52 193 ARG B CA 1
ATOM 2980 C C . ARG B 1 193 ? 5.816 9.047 -16.391 1 52 193 ARG B C 1
ATOM 2982 O O . ARG B 1 193 ? 4.82 8.914 -15.688 1 52 193 ARG B O 1
#

Sequence (386 aa):
KIKTVALTNFDTERLRIILENGIPVVSNQVQHSVVDMRPQQKMAELCQLTGVKLITYGTVMGGLLSEKFLDTNLSIPFAGPPLNTPSLQKYKRMVDAWGGWSQFQVLLQTLKRIASKHGVSIPVVAVRYILDQPAVAGSMIGVRLGLAEHIQDTNAIFMLSLDEDDVNSIQEVTKKGKDLLGVIGDCGDEYRRKIKTVALTNFDTERLRIILENGIPVVSNQVQHSVVDMRPQQKMAELCQLTGVKLITYGTVMGGLLSEKFLDTNLSIPFAGPPLNTPSLQKYKRMVDAWGGWSQFQVLLQTLKRIASKHGVSIPVVAVRYILDQPAVAGSMIGVRLGLAEHIQDTNAIFMLSLDEDDVNSIQEVTKKGKDLLGVIGDCGDEYRR

Foldseek 3Di:
DDDADEAELDFQVRVVVCVVVPGHYQAYEFADWLQDPLCQPRVLVSCVVRVHAYEHECHCQVVCQWPQVAPADPVDPPSGDDCPDPSSVVSQVSCCQWAHDVLVNLLSVLLVVQCVVLVATRSLSTQLLRCPRHRHPYYDDDCVVPCVPVVVSVVSSVVDDQDPVSNVSSCVSSVVIDDVCVRPNHTSVVVVD/DDDADEAELDFQVRVVVCVVVPGHYQAYEFADWLQDPLCQPRVLVSCVVRVHAYEHECHCQVVCQWPQVAPADPVDPPSGDDCPDPSNVVSQVSCCQWAHDVLVNLLSVLLVVQCVVLVAIRSLSTQLLRCPRHRHPYYDDDCVVPCVPVVVSVVSSVVDDDDPVSNVSSCVSSVPIDDVCVRPNHTSVVVVD

Secondary structure (DSSP, 8-state):
---EEEEES--HHHHHHHHHTT--EEEEEEE--SS--GGGTTHHHHHHHH--EEEEE-TTGGGTSSGGGTT--TTSTTSS----SHHHHHHHHHHHHHTHHHHHHHHHHHHHHHHHHHT--HHHHHHHHHHTSTTEEEEEEEGGG-TTTTHHHHHHHHH----HHHHHHHHHHHTTS--HHHHH-STTGGG--/---EEEEES--HHHHHHHHHTT--EEEEEEE--SS--GGGTTHHHHHHHH--EEEEE-TTGGGTSSGGGTT--TTSTTSS----SHHHHHHHHHHHHHTHHHHHHHHHHHHHHHHHHHT--HHHHHHHHHHTSTTEEEEEEEGGG-TTTTHHHHHHHHH----HHHHHHHHHHHTTS--HHHHH-STTGGG--

pLDDT: mean 90.9, std 9.89, range [52.0, 98.88]

Organism: Citrus clementina (NCBI:txid85681)

Nearest PDB structures (foldseek):
  8xr2-assembly1_C  TM=7.612E-01  e=8.949E-08  Streptomyces xinghaiensis
  8jwn-assembly1_F  TM=7.627E-01  e=5.433E-07  Streptomyces xinghaiensis
  8hwn-assembly1_B  TM=7.084E-01  e=4.022E-07  Devosia
  5t79-assembly1_A  TM=7.784E-01  e=2.299E-06  Salmonella enterica subsp. enterica serovar Typhimurium str. LT2
  3erp-assembly1_B-5  TM=8.241E-01  e=6.785E-06  Salmonella enterica subsp. enterica serovar Typhimurium str. LT2

Radius of gyration: 21.84 Å; Cα contacts (8 Å, |Δi|>4): 669; chains: 2; bounding box: 43×63×53 Å